Protein AF-A0A498SYH6-F1 (afdb_monomer_lite)

Structure (mmCIF, N/CA/C/O backbone):
data_AF-A0A498SYH6-F1
#
_entry.id   AF-A0A498SYH6-F1
#
loop_
_atom_site.group_PDB
_atom_site.id
_atom_site.type_symbol
_atom_site.label_atom_id
_atom_site.label_alt_id
_atom_site.label_comp_id
_atom_site.label_asym_id
_atom_site.label_entity_id
_atom_site.label_seq_id
_atom_site.pdbx_PDB_ins_code
_atom_site.Cartn_x
_atom_site.Cartn_y
_atom_site.Cartn_z
_atom_site.occupancy
_atom_site.B_iso_or_equiv
_atom_site.auth_seq_id
_atom_site.auth_comp_id
_atom_site.auth_as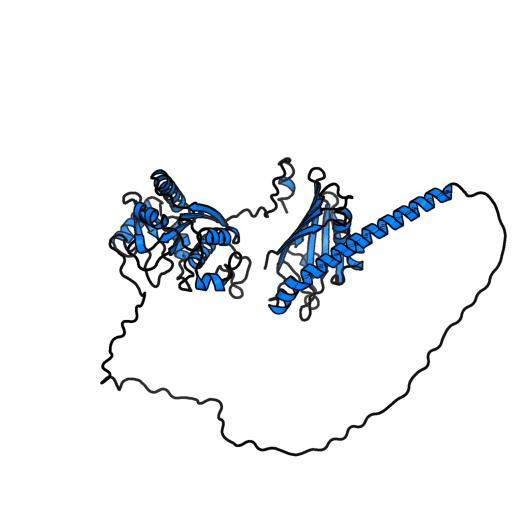ym_id
_atom_site.auth_atom_id
_atom_site.pdbx_PDB_model_num
ATOM 1 N N . MET A 1 1 ? 16.546 -6.053 -4.446 1.00 50.12 1 MET A N 1
ATOM 2 C CA . MET A 1 1 ? 15.536 -5.752 -5.476 1.00 50.12 1 MET A CA 1
ATOM 3 C C . MET A 1 1 ? 15.010 -4.338 -5.287 1.00 50.12 1 MET A C 1
ATOM 5 O O . MET A 1 1 ? 14.488 -4.038 -4.217 1.00 50.12 1 MET A O 1
ATOM 9 N N . ARG A 1 2 ? 15.229 -3.454 -6.263 1.00 50.88 2 ARG A N 1
ATOM 10 C CA . ARG A 1 2 ? 14.794 -2.047 -6.242 1.00 50.88 2 ARG A CA 1
ATOM 11 C C . ARG A 1 2 ? 14.291 -1.674 -7.638 1.00 50.88 2 ARG A C 1
ATOM 13 O O . ARG A 1 2 ? 14.883 -2.100 -8.623 1.00 50.88 2 ARG A O 1
ATOM 20 N N . LEU A 1 3 ? 13.187 -0.934 -7.700 1.00 50.28 3 LEU A N 1
ATOM 21 C CA . LEU A 1 3 ? 12.698 -0.310 -8.926 1.00 50.28 3 LEU A CA 1
ATOM 22 C C . LEU A 1 3 ? 13.359 1.061 -9.040 1.00 50.28 3 LEU A C 1
ATOM 24 O O . LEU A 1 3 ? 13.286 1.854 -8.102 1.00 50.28 3 LEU A O 1
ATOM 28 N N . TYR A 1 4 ? 13.977 1.338 -10.176 1.00 62.44 4 TYR A N 1
ATOM 29 C CA . TYR A 1 4 ? 14.560 2.636 -10.474 1.00 62.44 4 TYR A CA 1
ATOM 30 C C . TYR A 1 4 ? 13.741 3.285 -11.575 1.00 62.44 4 TYR A C 1
ATOM 32 O O . TYR A 1 4 ? 13.409 2.638 -12.569 1.00 62.44 4 TYR A O 1
ATOM 40 N N . ILE A 1 5 ? 13.412 4.558 -11.380 1.00 69.00 5 ILE A N 1
ATOM 41 C CA . ILE A 1 5 ? 12.744 5.382 -12.379 1.00 69.00 5 ILE A CA 1
ATOM 42 C C . ILE A 1 5 ? 13.656 6.571 -12.639 1.00 69.00 5 ILE A C 1
ATOM 44 O O . ILE A 1 5 ? 13.980 7.322 -11.722 1.00 69.00 5 ILE A O 1
ATOM 48 N N . ILE A 1 6 ? 14.087 6.707 -13.884 1.00 68.50 6 ILE A N 1
ATOM 49 C CA . ILE A 1 6 ? 14.865 7.841 -14.371 1.00 68.50 6 ILE A CA 1
ATOM 50 C C . ILE A 1 6 ? 13.959 8.606 -15.325 1.00 68.50 6 ILE A C 1
ATOM 52 O O . ILE A 1 6 ? 13.396 7.988 -16.222 1.00 68.50 6 ILE A O 1
ATOM 56 N N . ALA A 1 7 ? 13.821 9.915 -15.125 1.00 74.62 7 ALA A N 1
ATOM 57 C CA . ALA A 1 7 ? 13.079 10.807 -16.009 1.00 74.62 7 ALA A CA 1
ATOM 58 C C . ALA A 1 7 ? 13.972 11.997 -16.379 1.00 74.62 7 ALA A C 1
ATOM 60 O O . ALA A 1 7 ? 14.516 12.645 -15.483 1.00 74.62 7 ALA A O 1
ATOM 61 N N . ILE A 1 8 ? 14.176 12.234 -17.675 1.00 77.38 8 ILE A N 1
ATOM 62 C CA . ILE A 1 8 ? 15.090 13.258 -18.204 1.00 77.38 8 ILE A CA 1
ATOM 63 C C . ILE A 1 8 ? 14.469 13.901 -19.439 1.00 77.38 8 ILE A C 1
ATOM 65 O O . ILE A 1 8 ? 13.801 13.227 -20.217 1.00 77.38 8 ILE A O 1
ATOM 69 N N . ASP A 1 9 ? 14.744 15.187 -19.617 1.00 85.12 9 ASP A N 1
ATOM 70 C CA . ASP A 1 9 ? 14.487 15.940 -20.839 1.00 85.12 9 ASP A CA 1
ATOM 71 C C . ASP A 1 9 ? 15.822 16.208 -21.553 1.00 85.12 9 ASP A C 1
ATOM 73 O O . ASP A 1 9 ? 16.782 16.667 -20.928 1.00 85.12 9 ASP A O 1
ATOM 77 N N . PHE A 1 10 ? 15.896 15.894 -22.847 1.00 87.62 10 PHE A N 1
ATOM 78 C CA . PHE A 1 10 ? 17.026 16.249 -23.706 1.00 87.62 10 PHE A CA 1
ATOM 79 C C . PHE A 1 10 ? 16.549 17.195 -24.799 1.00 87.62 10 PHE A C 1
ATOM 81 O O . PHE A 1 10 ? 15.543 16.925 -25.444 1.00 87.62 10 PHE A O 1
ATOM 88 N N . SER A 1 11 ? 17.303 18.263 -25.065 1.00 91.38 11 SER A N 1
ATOM 89 C CA . SER A 1 11 ? 16.937 19.294 -26.052 1.00 91.38 11 SER A CA 1
ATOM 90 C C . SER A 1 11 ? 17.862 19.362 -27.271 1.00 91.38 11 SER A C 1
ATOM 92 O O . SER A 1 11 ? 17.515 19.991 -28.268 1.00 91.38 11 SER A O 1
ATOM 94 N N . ASP A 1 12 ? 19.032 18.720 -27.222 1.00 93.50 12 ASP A N 1
ATOM 95 C CA . ASP A 1 12 ? 20.135 18.921 -28.172 1.00 93.50 12 ASP A CA 1
ATOM 96 C C . ASP A 1 12 ? 20.510 17.678 -29.002 1.00 93.50 12 ASP A C 1
ATOM 98 O O . ASP A 1 12 ? 21.401 17.754 -29.856 1.00 93.50 12 ASP A O 1
ATOM 102 N N . ILE A 1 13 ? 19.807 16.564 -28.794 1.00 96.00 13 ILE A N 1
ATOM 103 C CA . ILE A 1 13 ? 19.943 15.300 -29.531 1.00 96.00 13 ILE A CA 1
ATOM 104 C C . ILE A 1 13 ? 18.575 14.800 -30.013 1.00 96.00 13 ILE A C 1
ATOM 106 O O . ILE A 1 13 ? 17.538 15.174 -29.458 1.00 96.00 13 ILE A O 1
ATOM 110 N N . THR A 1 14 ? 18.570 13.980 -31.065 1.00 96.56 14 THR A N 1
ATOM 111 C CA . THR A 1 14 ? 17.350 13.399 -31.646 1.00 96.56 14 THR A CA 1
ATOM 112 C C . THR A 1 14 ? 16.916 12.150 -30.875 1.00 96.56 14 THR A C 1
ATOM 114 O O . THR A 1 14 ? 17.737 11.450 -30.271 1.00 96.56 14 THR A O 1
ATOM 117 N N . ALA A 1 15 ? 15.616 11.850 -30.897 1.00 95.69 15 ALA A N 1
ATOM 118 C CA . ALA A 1 15 ? 15.096 10.632 -30.281 1.00 95.69 15 ALA A CA 1
ATOM 119 C C . ALA A 1 15 ? 15.612 9.371 -30.997 1.00 95.69 15 ALA A C 1
ATOM 121 O O . ALA A 1 15 ? 15.910 8.379 -30.328 1.00 95.69 15 ALA A O 1
ATOM 122 N N . SER A 1 16 ? 15.751 9.413 -32.331 1.00 95.00 16 SER A N 1
ATOM 123 C CA . SER A 1 16 ? 16.249 8.269 -33.102 1.00 95.00 16 SER A CA 1
ATOM 124 C C . SER A 1 16 ? 17.697 7.939 -32.753 1.00 95.00 16 SER A C 1
ATOM 126 O O . SER A 1 16 ? 17.989 6.793 -32.419 1.00 95.00 16 SER A O 1
ATOM 128 N N . ASP A 1 17 ? 18.601 8.926 -32.746 1.00 96.50 17 ASP A N 1
ATOM 129 C CA . ASP A 1 17 ? 20.014 8.674 -32.434 1.00 96.50 17 ASP A CA 1
ATOM 130 C C . ASP A 1 17 ? 20.200 8.190 -30.991 1.00 96.50 17 ASP A C 1
ATOM 132 O O . ASP A 1 17 ? 21.036 7.326 -30.725 1.00 96.50 17 ASP A O 1
ATOM 136 N N . PHE A 1 18 ? 19.395 8.700 -30.052 1.00 96.00 18 PHE A N 1
ATOM 137 C CA . PHE A 1 18 ? 19.408 8.244 -28.662 1.00 96.00 18 PHE A CA 1
ATOM 138 C C . PHE A 1 18 ? 18.973 6.782 -28.505 1.00 96.00 18 PHE A C 1
ATOM 140 O O . PHE A 1 18 ? 19.571 6.024 -27.732 1.00 96.00 18 PHE A O 1
ATOM 147 N N . VAL A 1 19 ? 17.921 6.376 -29.220 1.00 95.19 19 VAL A N 1
ATOM 148 C CA . VAL A 1 19 ? 17.445 4.989 -29.227 1.00 95.19 19 VAL A CA 1
ATOM 149 C C . VAL A 1 19 ? 18.471 4.080 -29.900 1.00 95.19 19 VAL A C 1
ATOM 151 O O . VAL A 1 19 ? 18.846 3.053 -29.330 1.00 95.19 19 VAL A O 1
ATOM 154 N N . ASP A 1 20 ? 18.982 4.472 -31.064 1.00 95.31 20 ASP A N 1
ATOM 155 C CA . ASP A 1 20 ? 19.931 3.677 -31.844 1.00 95.31 20 ASP A CA 1
ATOM 156 C C . ASP A 1 20 ? 21.267 3.506 -31.121 1.00 95.31 20 ASP A C 1
ATOM 158 O O . ASP A 1 20 ? 21.811 2.401 -31.095 1.00 95.31 20 ASP A O 1
ATOM 162 N N . ALA A 1 21 ? 21.749 4.545 -30.427 1.00 95.38 21 ALA A N 1
ATOM 163 C CA . ALA A 1 21 ? 22.952 4.467 -29.600 1.00 95.38 21 ALA A CA 1
ATOM 164 C C . ALA A 1 21 ? 22.882 3.345 -28.548 1.00 95.38 21 ALA A C 1
ATOM 166 O O . ALA A 1 21 ? 23.915 2.811 -28.129 1.00 95.38 21 ALA A O 1
ATOM 167 N N . GLN A 1 22 ? 21.669 2.980 -28.126 1.00 93.25 22 GLN A N 1
ATOM 168 C CA . GLN A 1 22 ? 21.416 1.952 -27.124 1.00 93.25 22 GLN A CA 1
ATOM 169 C C . GLN A 1 22 ? 21.004 0.603 -27.721 1.00 93.25 22 GLN A C 1
ATOM 171 O O . GLN A 1 22 ? 21.328 -0.432 -27.132 1.00 93.25 22 GLN A O 1
ATOM 176 N N . MET A 1 23 ? 20.281 0.612 -28.843 1.00 92.81 23 MET A N 1
ATOM 177 C CA . MET A 1 23 ? 19.720 -0.580 -29.480 1.00 92.81 23 MET A CA 1
ATOM 178 C C . MET A 1 23 ? 20.708 -1.281 -30.414 1.00 92.81 23 MET A C 1
ATOM 180 O O . MET A 1 23 ? 20.747 -2.515 -30.418 1.00 92.81 23 MET A O 1
ATOM 184 N N . ASP A 1 24 ? 21.523 -0.528 -31.156 1.00 94.19 24 ASP A N 1
ATOM 185 C CA . ASP A 1 24 ? 22.541 -1.082 -32.047 1.00 94.19 24 ASP A CA 1
ATOM 186 C C . ASP A 1 24 ? 23.649 -1.741 -31.216 1.00 94.19 24 ASP A C 1
ATOM 188 O O . ASP A 1 24 ? 24.473 -1.081 -30.578 1.00 94.19 24 ASP A O 1
ATOM 192 N N . LEU A 1 25 ? 23.676 -3.075 -31.227 1.00 95.12 25 LEU A N 1
ATOM 193 C CA . LEU A 1 25 ? 24.615 -3.865 -30.431 1.00 95.12 25 LEU A CA 1
ATOM 194 C C . LEU A 1 25 ? 26.072 -3.644 -30.859 1.00 95.12 25 LEU A C 1
ATOM 196 O O . LEU A 1 25 ? 26.978 -3.717 -30.026 1.00 95.12 25 LEU A O 1
ATOM 200 N N . VAL A 1 26 ? 26.315 -3.389 -32.148 1.00 94.56 26 VAL A N 1
ATOM 201 C CA . VAL A 1 26 ? 27.658 -3.176 -32.699 1.00 94.56 26 VAL A CA 1
ATOM 202 C C . VAL A 1 26 ? 28.160 -1.799 -32.304 1.00 94.56 26 VAL A C 1
ATOM 204 O O . VAL A 1 26 ? 29.304 -1.661 -31.869 1.00 94.56 26 VAL A O 1
ATOM 207 N N . PHE A 1 27 ? 27.318 -0.778 -32.436 1.00 95.00 27 PHE A N 1
ATOM 208 C CA . PHE A 1 27 ? 27.664 0.573 -32.023 1.00 95.00 27 PHE A CA 1
ATOM 209 C C . PHE A 1 27 ? 27.818 0.670 -30.506 1.00 95.00 27 PHE A C 1
ATOM 211 O O . PHE A 1 27 ? 28.807 1.231 -30.031 1.00 95.00 27 PHE A O 1
ATOM 218 N N . ARG A 1 28 ? 26.915 0.050 -29.740 1.00 95.31 28 ARG A N 1
ATOM 219 C CA . ARG A 1 28 ? 26.951 0.073 -28.279 1.00 95.31 28 ARG A CA 1
ATOM 220 C C . ARG A 1 28 ? 28.238 -0.494 -27.697 1.00 95.31 28 ARG A C 1
ATOM 222 O O . ARG A 1 28 ? 28.831 0.129 -26.822 1.00 95.31 28 ARG A O 1
ATOM 229 N N . LYS A 1 29 ? 28.738 -1.606 -28.241 1.00 95.12 29 LYS A N 1
ATOM 230 C CA . LYS A 1 29 ? 30.044 -2.170 -27.853 1.00 95.12 29 LYS A CA 1
ATOM 231 C C . LYS A 1 29 ? 31.219 -1.206 -28.028 1.00 95.12 29 LYS A C 1
ATOM 233 O O . LYS A 1 29 ? 32.232 -1.380 -27.361 1.00 95.12 29 LYS A O 1
ATOM 238 N N . LYS A 1 30 ? 31.128 -0.240 -28.949 1.00 94.19 30 LYS A N 1
ATOM 239 C CA . LYS A 1 30 ? 32.229 0.694 -29.236 1.00 94.19 30 LYS A CA 1
ATOM 240 C C . LYS A 1 30 ? 32.339 1.797 -28.190 1.00 94.19 30 LYS A C 1
ATOM 242 O O . LYS A 1 30 ? 33.443 2.282 -27.966 1.00 94.19 30 LYS A O 1
ATOM 247 N N . TRP A 1 31 ? 31.222 2.226 -27.602 1.00 94.19 31 TRP A N 1
ATOM 248 C CA . TRP A 1 31 ? 31.207 3.358 -26.672 1.00 94.19 31 TRP A CA 1
ATOM 249 C C . TRP A 1 31 ? 30.976 2.946 -25.213 1.00 94.19 31 TRP A C 1
ATOM 251 O O . TRP A 1 31 ? 31.510 3.599 -24.319 1.00 94.19 31 TRP A O 1
ATOM 261 N N . ASP A 1 32 ? 30.225 1.871 -24.950 1.00 93.75 32 ASP A N 1
ATOM 262 C CA . ASP A 1 32 ? 29.883 1.441 -23.592 1.00 93.75 32 ASP A CA 1
ATOM 263 C C . ASP A 1 32 ? 31.005 0.577 -23.000 1.00 93.75 32 ASP A C 1
ATOM 265 O O . ASP A 1 32 ? 31.095 -0.632 -23.220 1.00 93.75 32 ASP A O 1
ATOM 269 N N . THR A 1 33 ? 31.880 1.214 -22.222 1.00 91.75 33 THR A N 1
ATOM 270 C CA . THR A 1 33 ? 33.057 0.574 -21.606 1.00 91.75 33 THR A CA 1
ATOM 271 C C . THR A 1 33 ? 32.710 -0.529 -20.598 1.00 91.75 33 THR A C 1
ATOM 273 O O . THR A 1 33 ? 33.562 -1.380 -20.290 1.00 91.75 33 THR A O 1
ATOM 276 N N . ASN A 1 34 ? 31.464 -0.548 -20.110 1.00 91.56 34 ASN A N 1
ATOM 277 C CA . ASN A 1 34 ? 30.965 -1.561 -19.186 1.00 91.56 34 ASN A CA 1
ATOM 278 C C . ASN A 1 34 ? 30.509 -2.834 -19.901 1.00 91.56 34 ASN A C 1
ATOM 280 O O . ASN A 1 34 ? 30.354 -3.862 -19.249 1.00 91.56 34 ASN A O 1
ATOM 284 N N . VAL A 1 35 ? 30.328 -2.816 -21.221 1.00 94.56 35 VAL A N 1
ATOM 285 C CA . VAL A 1 35 ? 29.985 -4.022 -21.976 1.00 94.56 35 VAL A CA 1
ATOM 286 C C . VAL A 1 35 ? 31.217 -4.922 -22.080 1.00 94.56 35 VAL A C 1
ATOM 288 O O . VAL A 1 35 ? 32.213 -4.575 -22.709 1.00 94.56 35 VAL A O 1
ATOM 291 N N . GLU A 1 36 ? 31.153 -6.103 -21.466 1.00 93.75 36 GLU A N 1
ATOM 292 C CA . GLU A 1 36 ? 32.131 -7.175 -21.690 1.00 93.75 36 GLU A CA 1
ATOM 293 C C . GLU A 1 36 ? 31.698 -8.074 -22.855 1.00 93.75 36 GLU A C 1
ATOM 295 O O . GLU A 1 36 ? 32.512 -8.453 -23.693 1.00 93.75 36 GLU A O 1
ATOM 300 N N . LYS A 1 37 ? 30.398 -8.374 -22.945 1.00 94.94 37 LYS A N 1
ATOM 301 C CA . LYS A 1 37 ? 29.787 -9.140 -24.040 1.00 94.94 37 LYS A CA 1
ATOM 302 C C . LYS A 1 37 ? 28.396 -8.590 -24.331 1.00 94.94 37 LYS A C 1
ATOM 304 O O . LYS A 1 37 ? 27.694 -8.224 -23.401 1.00 94.94 37 LYS A O 1
ATOM 309 N N . LEU A 1 38 ? 27.987 -8.541 -25.597 1.00 96.56 38 LEU A N 1
ATOM 310 C CA . LEU A 1 38 ? 26.639 -8.120 -26.000 1.00 96.56 38 LEU A CA 1
ATOM 311 C C . LEU A 1 38 ? 26.269 -8.766 -27.342 1.00 96.56 38 LEU A C 1
ATOM 313 O O . LEU A 1 38 ? 26.710 -8.326 -28.397 1.00 96.56 38 LEU A O 1
ATOM 317 N N . GLU A 1 39 ? 25.537 -9.865 -27.334 1.00 96.19 39 GLU A N 1
ATOM 318 C CA . GLU A 1 39 ? 25.317 -10.699 -28.518 1.00 96.19 39 GLU A CA 1
ATOM 319 C C . GLU A 1 39 ? 23.823 -10.881 -28.787 1.00 96.19 39 GLU A C 1
ATOM 321 O O . GLU A 1 39 ? 23.040 -11.104 -27.864 1.00 96.19 39 GLU A O 1
ATOM 326 N N . LEU A 1 40 ? 23.438 -10.785 -30.062 1.00 95.88 40 LEU A N 1
ATOM 327 C CA . LEU A 1 40 ? 22.126 -11.216 -30.530 1.00 95.88 40 LEU A CA 1
ATOM 328 C C . LEU A 1 40 ? 22.161 -12.738 -30.666 1.00 95.88 40 LEU A C 1
ATOM 330 O O . LEU A 1 40 ? 22.920 -13.269 -31.472 1.00 95.88 40 LEU A O 1
ATOM 334 N N . VAL A 1 41 ? 21.352 -13.430 -29.872 1.00 93.75 41 VAL A N 1
ATOM 335 C CA . VAL A 1 41 ? 21.250 -14.896 -29.890 1.00 93.75 41 VAL A CA 1
ATOM 336 C C . VAL A 1 41 ? 20.211 -15.343 -30.913 1.00 93.75 41 VAL A C 1
ATOM 338 O O . VAL A 1 41 ? 20.426 -16.298 -31.655 1.00 93.75 41 VAL A O 1
ATOM 341 N N . ARG A 1 42 ? 19.062 -14.662 -30.945 1.00 90.50 42 ARG A N 1
ATOM 342 C CA . ARG A 1 42 ? 17.957 -14.940 -31.867 1.00 90.50 42 ARG A CA 1
ATOM 343 C C . ARG A 1 42 ? 17.170 -13.661 -32.121 1.00 90.50 42 ARG A C 1
ATOM 345 O O . ARG A 1 42 ? 17.004 -12.865 -31.203 1.00 90.50 42 ARG A O 1
ATOM 352 N N . LYS A 1 43 ? 16.644 -13.514 -33.333 1.00 91.38 43 LYS A N 1
ATOM 353 C CA . LYS A 1 43 ? 15.662 -12.493 -33.694 1.00 91.38 43 LYS A CA 1
ATOM 354 C C . LYS A 1 43 ? 14.396 -13.166 -34.214 1.00 91.38 43 LYS A C 1
ATOM 356 O O . LYS A 1 43 ? 14.485 -14.199 -34.874 1.00 91.38 43 LYS A O 1
ATOM 361 N N . ASP A 1 44 ? 13.255 -12.605 -33.862 1.00 83.25 44 ASP A N 1
ATOM 362 C CA . ASP A 1 44 ? 11.941 -12.938 -34.393 1.00 83.25 44 ASP A CA 1
ATOM 363 C C . ASP A 1 44 ? 11.377 -11.672 -35.042 1.00 83.25 44 ASP A C 1
ATOM 365 O O . ASP A 1 44 ? 11.048 -10.703 -34.352 1.00 83.25 44 ASP A O 1
ATOM 369 N N . ASP A 1 45 ? 11.335 -11.677 -36.373 1.00 83.75 45 ASP A N 1
ATOM 370 C CA . ASP A 1 45 ? 10.930 -10.525 -37.174 1.00 83.75 45 ASP A CA 1
ATOM 371 C C . ASP A 1 45 ? 9.411 -10.286 -37.134 1.00 83.75 45 ASP A C 1
ATOM 373 O O . ASP A 1 45 ? 8.986 -9.144 -37.300 1.00 83.75 45 ASP A O 1
ATOM 377 N N . ASP A 1 46 ? 8.598 -11.310 -36.841 1.00 75.19 46 ASP A N 1
ATOM 378 C CA . ASP A 1 46 ? 7.134 -11.174 -36.781 1.00 75.19 46 ASP A CA 1
ATOM 379 C C . ASP A 1 46 ? 6.696 -10.353 -35.562 1.00 75.19 46 ASP A C 1
ATOM 381 O O . ASP A 1 46 ? 5.691 -9.640 -35.594 1.00 75.19 46 ASP A O 1
ATOM 385 N N . THR A 1 47 ? 7.454 -10.450 -34.466 1.00 74.12 47 THR A N 1
ATOM 386 C CA . THR A 1 47 ? 7.141 -9.781 -33.195 1.00 74.12 47 THR A CA 1
ATOM 387 C C . THR A 1 47 ? 8.119 -8.663 -32.820 1.00 74.12 47 THR A C 1
ATOM 389 O O . THR A 1 47 ? 7.983 -8.091 -31.736 1.00 74.12 47 THR A O 1
ATOM 392 N N . ASP A 1 48 ? 9.102 -8.370 -33.682 1.00 78.19 48 ASP A N 1
ATOM 393 C CA . ASP A 1 48 ? 10.264 -7.499 -33.415 1.00 78.19 48 ASP A CA 1
ATOM 394 C C . ASP A 1 48 ? 10.936 -7.831 -32.063 1.00 78.19 48 ASP A C 1
ATOM 396 O O . ASP A 1 48 ? 11.267 -6.953 -31.259 1.00 78.19 48 ASP A O 1
ATOM 400 N N . SER A 1 49 ? 11.075 -9.134 -31.777 1.00 83.56 49 SER A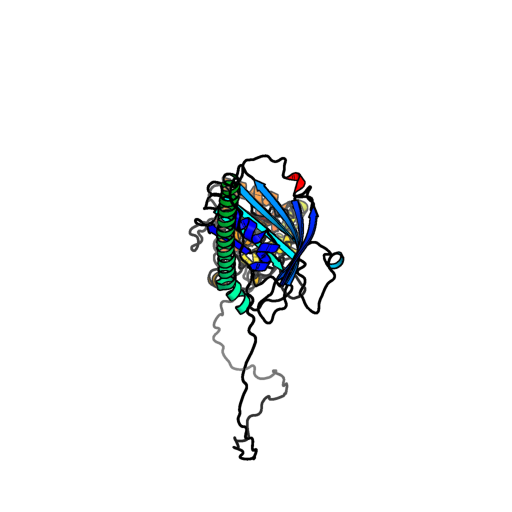 N 1
ATOM 401 C CA . SER A 1 49 ? 11.698 -9.643 -30.550 1.00 83.56 49 SER A CA 1
ATOM 402 C C . SER A 1 49 ? 13.135 -10.068 -30.786 1.00 83.56 49 SER A C 1
ATOM 404 O O . SER A 1 49 ? 13.443 -10.817 -31.709 1.00 83.56 49 SER A O 1
ATOM 406 N N . GLU A 1 50 ? 14.012 -9.704 -29.864 1.00 90.06 50 GLU A N 1
ATOM 407 C CA . GLU A 1 50 ? 15.419 -10.075 -29.889 1.00 90.06 50 GLU A CA 1
ATOM 408 C C . GLU A 1 50 ? 15.801 -10.749 -28.576 1.00 90.06 50 GLU A C 1
ATOM 410 O O . GLU A 1 50 ? 15.611 -10.189 -27.499 1.00 90.06 50 GLU A O 1
ATOM 415 N N . LEU A 1 51 ? 16.370 -11.948 -28.648 1.00 91.75 51 LEU A N 1
ATOM 416 C CA . LEU A 1 51 ? 17.022 -12.579 -27.511 1.00 91.75 51 LEU A CA 1
ATOM 417 C C . LEU A 1 51 ? 18.468 -12.100 -27.434 1.00 91.75 51 LEU A C 1
ATOM 419 O O . LEU A 1 51 ? 19.264 -12.371 -28.334 1.00 91.75 51 LEU A O 1
ATOM 423 N N . ILE A 1 52 ? 18.804 -11.424 -26.342 1.00 95.81 52 ILE A N 1
ATOM 424 C CA . ILE A 1 52 ? 20.106 -10.803 -26.119 1.00 95.81 52 ILE A CA 1
ATOM 425 C C . ILE A 1 52 ? 20.855 -11.521 -24.995 1.00 95.81 52 ILE A C 1
ATOM 427 O O . ILE A 1 52 ? 20.298 -11.776 -23.926 1.00 95.81 52 ILE A O 1
ATOM 431 N N . HIS A 1 53 ? 22.142 -11.795 -25.224 1.00 96.06 53 HIS A N 1
ATOM 432 C CA . HIS A 1 53 ? 23.107 -12.210 -24.203 1.00 96.06 53 HIS A CA 1
ATOM 433 C C . HIS A 1 53 ? 24.046 -11.047 -23.895 1.00 96.06 53 HIS A C 1
ATOM 435 O O . HIS A 1 53 ? 24.877 -10.662 -24.718 1.00 96.06 53 HIS A O 1
ATOM 441 N N . TRP A 1 54 ? 23.912 -10.472 -22.707 1.00 96.25 54 TRP A N 1
ATOM 442 C CA . TRP A 1 54 ? 24.675 -9.305 -22.281 1.00 96.25 54 TRP A CA 1
ATOM 443 C C . TRP A 1 54 ? 25.467 -9.615 -21.014 1.00 96.25 54 TRP A C 1
ATOM 445 O O . TRP A 1 54 ? 24.909 -10.085 -20.029 1.00 96.25 54 TRP A O 1
ATOM 455 N N . VAL A 1 55 ? 26.766 -9.326 -21.019 1.00 95.19 55 VAL A N 1
ATOM 456 C CA . VAL A 1 55 ? 27.609 -9.335 -19.824 1.00 95.19 55 VAL A CA 1
ATOM 457 C C . VAL A 1 55 ? 28.087 -7.915 -19.568 1.00 95.19 55 VAL A C 1
ATOM 459 O O . VAL A 1 55 ? 28.795 -7.330 -20.393 1.00 95.19 55 VAL A O 1
ATOM 462 N N . SER A 1 56 ? 27.705 -7.378 -18.413 1.00 93.06 56 SER A N 1
ATOM 463 C CA . SER A 1 56 ? 28.109 -6.054 -17.952 1.00 93.06 56 SER A CA 1
ATOM 464 C C . SER A 1 56 ? 29.142 -6.173 -16.842 1.00 93.06 56 SER A C 1
ATOM 466 O O . SER A 1 56 ? 28.928 -6.875 -15.850 1.00 93.06 56 SER A O 1
ATOM 468 N N . LYS A 1 57 ? 30.234 -5.422 -16.963 1.00 91.25 57 LYS A N 1
ATOM 469 C CA . LYS A 1 57 ? 31.201 -5.211 -15.888 1.00 91.25 57 LYS A CA 1
ATOM 470 C C . LYS A 1 57 ? 30.504 -4.535 -14.716 1.00 91.25 57 LYS A C 1
ATOM 472 O O . LYS A 1 57 ? 29.645 -3.671 -14.900 1.00 91.25 57 LYS A O 1
ATOM 477 N N . PHE A 1 58 ? 30.882 -4.940 -13.512 1.00 84.50 58 PHE A N 1
ATOM 478 C CA . PHE A 1 58 ? 30.441 -4.313 -12.274 1.00 84.50 58 PHE A CA 1
ATOM 479 C C . PHE A 1 58 ? 31.655 -3.789 -11.499 1.00 84.50 58 PHE A C 1
ATOM 481 O O . PHE A 1 58 ? 32.765 -4.287 -11.696 1.00 84.50 58 PHE A O 1
ATOM 488 N N . PRO A 1 59 ? 31.467 -2.793 -10.616 1.00 78.50 59 PRO A N 1
ATOM 489 C CA . PRO A 1 59 ? 32.557 -2.259 -9.810 1.00 78.50 59 PRO A CA 1
ATOM 490 C C . PRO A 1 59 ? 33.208 -3.335 -8.930 1.00 78.50 59 PRO A C 1
ATOM 492 O O . PRO A 1 59 ? 32.513 -4.124 -8.283 1.00 78.50 59 PRO A O 1
ATOM 495 N N . TYR A 1 60 ? 34.541 -3.322 -8.856 1.00 74.88 60 TYR A N 1
ATOM 496 C CA . TYR A 1 60 ? 35.311 -4.168 -7.941 1.00 74.88 60 TYR A CA 1
ATOM 497 C C . TYR A 1 60 ? 34.850 -3.951 -6.481 1.00 74.88 60 TYR A C 1
ATOM 499 O O . TYR A 1 60 ? 34.631 -2.801 -6.085 1.00 74.88 60 TYR A O 1
ATOM 507 N N . PRO A 1 61 ? 34.691 -5.009 -5.657 1.00 78.94 61 PRO A N 1
ATOM 508 C CA . PRO A 1 61 ? 35.105 -6.403 -5.871 1.00 78.94 61 PRO A CA 1
ATOM 509 C C . PRO A 1 61 ? 34.022 -7.320 -6.466 1.00 78.94 61 PRO A C 1
ATOM 511 O O . PRO A 1 61 ? 34.071 -8.533 -6.275 1.00 78.94 61 PRO A O 1
ATOM 514 N N . LEU A 1 62 ? 33.003 -6.778 -7.135 1.00 83.75 62 LEU A N 1
ATOM 515 C CA . LEU A 1 62 ? 31.900 -7.595 -7.628 1.00 83.75 62 LEU A CA 1
ATOM 516 C C . LEU A 1 62 ? 32.197 -8.193 -9.015 1.00 83.75 62 LEU A C 1
ATOM 518 O O . LEU A 1 62 ? 32.736 -7.519 -9.888 1.00 83.75 62 LEU A O 1
ATOM 522 N N . TYR A 1 63 ? 31.763 -9.436 -9.238 1.00 87.56 63 TYR A N 1
ATOM 523 C CA . TYR A 1 63 ? 31.851 -10.099 -10.544 1.00 87.56 63 TYR A CA 1
ATOM 524 C C . TYR A 1 63 ? 30.938 -9.441 -11.596 1.00 87.56 63 TYR A C 1
ATOM 526 O O . TYR A 1 63 ? 29.895 -8.881 -11.236 1.00 87.56 63 TYR A O 1
ATOM 534 N N . PRO A 1 64 ? 31.268 -9.527 -12.898 1.00 92.00 64 PRO A N 1
ATOM 535 C CA . PRO A 1 64 ? 30.370 -9.089 -13.963 1.00 92.00 64 PRO A CA 1
ATOM 536 C C . PRO A 1 64 ? 29.012 -9.804 -13.901 1.00 92.00 64 PRO A C 1
ATOM 538 O O . PRO A 1 64 ? 28.920 -10.962 -13.477 1.00 92.00 64 PRO A O 1
ATOM 541 N N . ARG A 1 65 ? 27.951 -9.104 -14.312 1.00 92.00 65 ARG A N 1
ATOM 542 C CA . ARG A 1 65 ? 26.590 -9.657 -14.364 1.00 92.00 65 ARG A CA 1
ATOM 543 C C . ARG A 1 65 ? 26.269 -10.118 -15.763 1.00 92.00 65 ARG A C 1
ATOM 545 O O . ARG A 1 65 ? 26.493 -9.390 -16.726 1.00 92.00 65 ARG A O 1
ATOM 552 N N . GLU A 1 66 ? 25.717 -11.315 -15.839 1.00 93.81 66 GLU A N 1
ATOM 553 C CA . GLU A 1 66 ? 25.256 -11.931 -17.068 1.00 93.81 66 GLU A CA 1
ATOM 554 C C . GLU A 1 66 ? 23.730 -11.866 -17.130 1.00 93.81 66 GLU A C 1
ATOM 556 O O . GLU A 1 66 ? 23.035 -12.389 -16.260 1.00 93.81 66 GLU A O 1
ATOM 561 N N . TYR A 1 67 ? 23.221 -11.237 -18.181 1.00 93.94 67 TYR A N 1
ATOM 562 C CA . TYR A 1 67 ? 21.810 -11.080 -18.480 1.00 93.94 67 TYR A CA 1
ATOM 563 C C . TYR A 1 67 ? 21.479 -11.840 -19.764 1.00 93.94 67 TYR A C 1
ATOM 565 O O . TYR A 1 67 ? 22.183 -11.734 -20.773 1.00 93.94 67 TYR A O 1
ATOM 573 N N . VAL A 1 68 ? 20.372 -12.577 -19.733 1.00 94.38 68 VAL A N 1
ATOM 574 C CA . VAL A 1 68 ? 19.782 -13.231 -20.904 1.00 94.38 68 VAL A CA 1
ATOM 575 C C . VAL A 1 68 ? 18.313 -12.839 -20.945 1.00 94.38 68 VAL A C 1
ATOM 577 O O . VAL A 1 68 ? 17.535 -13.233 -20.075 1.00 94.38 68 VAL A O 1
ATOM 580 N N . PHE A 1 69 ? 17.944 -12.001 -21.908 1.00 93.44 69 PHE A N 1
ATOM 581 C CA . PHE A 1 69 ? 16.633 -11.355 -21.921 1.00 93.44 69 PHE A CA 1
ATOM 582 C C . PHE A 1 69 ? 16.070 -11.203 -23.328 1.00 93.44 69 PHE A C 1
ATOM 584 O O . PHE A 1 69 ? 16.815 -11.071 -24.298 1.00 93.44 69 PHE A O 1
ATOM 591 N N . VAL A 1 70 ? 14.741 -11.184 -23.418 1.00 90.62 70 VAL A N 1
ATOM 592 C CA . VAL A 1 70 ? 14.032 -10.740 -24.620 1.00 90.62 70 VAL A CA 1
ATOM 593 C C . VAL A 1 70 ? 13.915 -9.227 -24.581 1.00 90.62 70 VAL A C 1
ATOM 595 O O . VAL A 1 70 ? 13.493 -8.664 -23.570 1.00 90.62 70 VAL A O 1
ATOM 598 N N . ARG A 1 71 ? 14.254 -8.589 -25.694 1.00 93.31 71 ARG A N 1
ATOM 599 C CA . ARG A 1 71 ? 14.064 -7.174 -25.982 1.00 93.31 71 ARG A CA 1
ATOM 600 C C . ARG A 1 71 ? 13.029 -7.023 -27.088 1.00 93.31 71 ARG A C 1
ATOM 602 O O . ARG A 1 71 ? 13.141 -7.690 -28.107 1.00 93.31 71 ARG A O 1
ATOM 609 N N . ARG A 1 72 ? 12.044 -6.149 -26.897 1.00 88.06 72 ARG A N 1
ATOM 610 C CA . ARG A 1 72 ? 11.056 -5.770 -27.918 1.00 88.06 72 ARG A CA 1
ATOM 611 C C . ARG A 1 72 ? 10.987 -4.265 -28.053 1.00 88.06 72 ARG A C 1
ATOM 613 O O . ARG A 1 72 ? 11.093 -3.557 -27.047 1.00 88.06 72 ARG A O 1
ATOM 620 N N . ARG A 1 73 ? 10.753 -3.791 -29.273 1.00 85.75 73 ARG A N 1
ATOM 621 C CA . ARG A 1 73 ? 10.544 -2.377 -29.579 1.00 85.75 73 ARG A CA 1
ATOM 622 C C . ARG A 1 73 ? 9.139 -2.162 -30.132 1.00 85.75 73 ARG A C 1
ATOM 624 O O . ARG A 1 73 ? 8.645 -2.937 -30.938 1.00 85.75 73 ARG A O 1
ATOM 631 N N . TYR A 1 74 ? 8.506 -1.086 -29.690 1.00 85.81 74 TYR A N 1
ATOM 632 C CA . TYR A 1 74 ? 7.225 -0.615 -30.192 1.00 85.81 74 TYR A CA 1
ATOM 633 C C . TYR A 1 74 ? 7.342 0.866 -30.542 1.00 85.81 74 TYR A C 1
ATOM 635 O O . TYR A 1 74 ? 7.895 1.642 -29.760 1.00 85.81 74 TYR A O 1
ATOM 643 N N . ILE A 1 75 ? 6.838 1.251 -31.712 1.00 86.81 75 ILE A N 1
ATOM 644 C CA . ILE A 1 75 ? 6.880 2.627 -32.208 1.00 86.81 75 ILE A CA 1
ATOM 645 C C . ILE A 1 75 ? 5.443 3.093 -32.416 1.00 86.81 75 ILE A C 1
ATOM 647 O O . ILE A 1 75 ? 4.697 2.505 -33.194 1.00 86.81 75 ILE A O 1
ATOM 651 N N . ASP A 1 76 ? 5.073 4.158 -31.715 1.00 85.75 76 ASP A N 1
ATOM 652 C CA . ASP A 1 76 ? 3.826 4.883 -31.909 1.00 85.75 76 ASP A CA 1
ATOM 653 C C . ASP A 1 76 ? 4.138 6.211 -32.599 1.00 85.75 76 ASP A C 1
ATOM 655 O O . ASP A 1 76 ? 4.634 7.151 -31.972 1.00 85.75 76 ASP A O 1
ATOM 659 N N . GLU A 1 77 ? 3.882 6.294 -33.903 1.00 88.38 77 GLU A N 1
ATOM 660 C CA . GLU A 1 77 ? 4.132 7.521 -34.665 1.00 88.38 77 GLU A CA 1
ATOM 661 C C . GLU A 1 77 ? 3.164 8.651 -34.297 1.00 88.38 77 GLU A C 1
ATOM 663 O O . GLU A 1 77 ? 3.552 9.821 -34.295 1.00 88.38 77 GLU A O 1
ATOM 668 N N . LYS A 1 78 ? 1.918 8.317 -33.938 1.00 83.50 78 LYS A N 1
ATOM 669 C CA . LYS A 1 78 ? 0.877 9.299 -33.606 1.00 83.50 78 LYS A CA 1
ATOM 670 C C . LYS A 1 78 ? 1.257 10.061 -32.341 1.00 83.50 78 LYS A C 1
ATOM 672 O O . LYS A 1 78 ? 1.223 11.294 -32.314 1.00 83.50 78 LYS A O 1
ATOM 677 N N . ASP A 1 79 ? 1.665 9.316 -31.321 1.00 80.88 79 ASP A N 1
ATOM 678 C CA . ASP A 1 79 ? 2.071 9.862 -30.029 1.00 80.88 79 ASP A CA 1
ATOM 679 C C . ASP A 1 79 ? 3.587 10.080 -29.916 1.00 80.88 79 ASP A C 1
ATOM 681 O O . ASP A 1 79 ? 4.084 10.503 -28.866 1.00 80.88 79 ASP A O 1
ATOM 685 N N . ARG A 1 80 ? 4.309 9.853 -31.024 1.00 92.44 80 ARG A N 1
ATOM 686 C CA . ARG A 1 80 ? 5.751 10.080 -31.199 1.00 92.44 80 ARG A CA 1
ATOM 687 C C . ARG A 1 80 ? 6.573 9.426 -30.106 1.00 92.44 80 ARG A C 1
ATOM 689 O O . ARG A 1 80 ? 7.474 10.034 -29.524 1.00 92.44 80 ARG A O 1
ATOM 696 N N . CYS A 1 81 ? 6.212 8.192 -29.800 1.00 92.31 81 CYS A N 1
ATOM 697 C CA . CYS A 1 81 ? 6.715 7.458 -28.664 1.00 92.31 81 CYS A CA 1
ATOM 698 C C . CYS A 1 81 ? 7.396 6.175 -29.132 1.00 92.31 81 CYS A C 1
ATOM 700 O O . CYS A 1 81 ? 6.801 5.375 -29.846 1.00 92.31 81 CYS A O 1
ATOM 702 N N . ILE A 1 82 ? 8.625 5.950 -28.683 1.00 92.25 82 ILE A N 1
ATOM 703 C CA . ILE A 1 82 ? 9.330 4.679 -28.838 1.00 92.25 82 ILE A CA 1
ATOM 704 C C . ILE A 1 82 ? 9.369 4.015 -27.467 1.00 92.25 82 ILE A C 1
ATOM 706 O O . ILE A 1 82 ? 9.805 4.624 -26.488 1.00 92.25 82 ILE A O 1
ATOM 710 N N . VAL A 1 83 ? 8.903 2.773 -27.388 1.00 90.00 83 VAL A N 1
ATOM 711 C CA . VAL A 1 83 ? 8.924 1.961 -26.171 1.00 90.00 83 VAL A CA 1
ATOM 712 C C . VAL A 1 83 ? 9.819 0.753 -26.398 1.00 90.00 83 VAL A C 1
ATOM 714 O O . VAL A 1 83 ? 9.615 -0.003 -27.342 1.00 90.00 83 VAL A O 1
ATOM 717 N N . ILE A 1 84 ? 10.801 0.551 -25.523 1.00 92.19 84 ILE A N 1
ATOM 718 C CA . ILE A 1 84 ? 11.679 -0.622 -25.541 1.00 92.19 84 ILE A CA 1
ATOM 719 C C . ILE A 1 84 ? 11.488 -1.371 -24.231 1.00 92.19 84 ILE A C 1
ATOM 721 O O . ILE A 1 84 ? 11.757 -0.834 -23.157 1.00 92.19 84 ILE A O 1
ATOM 725 N N . ALA A 1 85 ? 11.027 -2.614 -24.317 1.00 87.94 85 ALA A N 1
ATOM 726 C CA . ALA A 1 85 ? 10.802 -3.476 -23.168 1.00 87.94 85 ALA A CA 1
ATOM 727 C C . ALA A 1 85 ? 11.806 -4.629 -23.165 1.00 87.94 85 ALA A C 1
ATOM 729 O O . ALA A 1 85 ? 11.942 -5.342 -24.155 1.00 87.94 85 ALA A O 1
ATOM 730 N N . ASN A 1 86 ? 12.475 -4.829 -22.034 1.00 92.25 86 ASN A N 1
ATOM 731 C CA . ASN A 1 86 ? 13.396 -5.931 -21.797 1.00 92.25 86 ASN A CA 1
ATOM 732 C C . ASN A 1 86 ? 12.874 -6.796 -20.645 1.00 92.25 86 ASN A C 1
ATOM 734 O O . ASN A 1 86 ? 12.452 -6.257 -19.620 1.00 92.25 86 ASN A O 1
ATOM 738 N N . CYS A 1 87 ? 12.924 -8.120 -20.783 1.00 88.19 87 CYS A N 1
ATOM 739 C CA . CYS A 1 87 ? 12.533 -9.066 -19.737 1.00 88.19 87 CYS A CA 1
ATOM 740 C C . CYS A 1 87 ? 13.451 -10.291 -19.743 1.00 88.19 87 CYS A C 1
ATOM 742 O O . CYS A 1 87 ? 13.644 -10.910 -20.791 1.00 88.19 87 CYS A O 1
ATOM 744 N N . ALA A 1 88 ? 14.010 -10.644 -18.584 1.00 87.69 88 ALA A N 1
ATOM 745 C CA . ALA A 1 88 ? 14.756 -11.884 -18.407 1.00 87.69 88 ALA A CA 1
ATOM 746 C C . ALA A 1 88 ? 13.896 -13.095 -18.782 1.00 87.69 88 ALA A C 1
ATOM 748 O O . ALA A 1 88 ? 12.684 -13.107 -18.553 1.00 87.69 88 ALA A O 1
ATOM 749 N N . ILE A 1 89 ? 14.543 -14.106 -19.356 1.00 82.25 89 ILE A N 1
ATOM 750 C CA . ILE A 1 89 ? 13.910 -15.381 -19.688 1.00 82.25 89 ILE A CA 1
ATOM 751 C C . ILE A 1 89 ? 14.040 -16.337 -18.500 1.00 82.25 89 ILE A C 1
ATOM 753 O O . ILE A 1 89 ? 15.145 -16.551 -17.998 1.00 82.25 89 ILE A O 1
ATOM 757 N N . ALA A 1 90 ? 12.926 -16.955 -18.101 1.00 72.00 90 ALA A N 1
ATOM 758 C CA . ALA A 1 90 ? 12.945 -18.086 -17.178 1.00 72.00 90 ALA A CA 1
ATOM 759 C C . ALA A 1 90 ? 13.706 -19.270 -17.800 1.00 72.00 90 ALA A C 1
ATOM 761 O O . ALA A 1 90 ? 13.579 -19.534 -18.992 1.00 72.00 90 ALA A O 1
ATOM 762 N N . ASP A 1 91 ? 14.507 -19.980 -17.006 1.00 75.31 91 ASP A N 1
ATOM 763 C CA . ASP A 1 91 ? 15.345 -21.099 -17.466 1.00 75.31 91 ASP A CA 1
ATOM 764 C C . ASP A 1 91 ? 16.375 -20.721 -18.543 1.00 75.31 91 ASP A C 1
ATOM 766 O O . ASP A 1 91 ? 16.772 -21.532 -19.385 1.00 75.31 91 ASP A O 1
ATOM 770 N N . SER A 1 92 ? 16.893 -19.490 -18.476 1.00 83.06 92 SER A N 1
ATOM 771 C CA . SER A 1 92 ? 17.941 -18.988 -19.375 1.00 83.06 92 SER A CA 1
ATOM 772 C C . SER A 1 92 ? 19.203 -19.871 -19.441 1.00 83.06 92 SER A C 1
ATOM 774 O O . SER A 1 92 ? 19.968 -19.786 -20.405 1.00 83.06 92 SER A O 1
ATOM 776 N N . ALA A 1 93 ? 19.420 -20.734 -18.443 1.00 81.88 93 ALA A N 1
ATOM 777 C CA . ALA A 1 93 ? 20.502 -21.716 -18.388 1.00 81.88 93 ALA A CA 1
ATOM 778 C C . ALA A 1 93 ? 20.415 -22.803 -19.478 1.00 81.88 93 ALA A C 1
ATOM 780 O O . ALA A 1 93 ? 21.452 -23.310 -19.900 1.00 81.88 93 ALA A O 1
ATOM 781 N N . ASN A 1 94 ? 19.209 -23.132 -19.957 1.00 85.62 94 ASN A N 1
ATOM 782 C CA . ASN A 1 94 ? 19.007 -24.104 -21.041 1.00 85.62 94 ASN A CA 1
ATOM 783 C C . ASN A 1 94 ? 19.372 -23.534 -22.418 1.00 85.62 94 ASN A C 1
ATOM 785 O O . ASN A 1 94 ? 19.620 -24.288 -23.354 1.00 85.62 94 ASN A O 1
ATOM 789 N N . ILE A 1 95 ? 19.397 -22.204 -22.545 1.00 86.69 95 ILE A N 1
ATOM 790 C CA . ILE A 1 95 ? 19.756 -21.514 -23.786 1.00 86.69 95 ILE A CA 1
ATOM 791 C C . ILE A 1 95 ? 21.242 -21.156 -23.769 1.00 86.69 95 ILE A C 1
ATOM 793 O O . ILE A 1 95 ? 21.973 -21.474 -24.703 1.00 86.69 95 ILE A O 1
ATOM 797 N N . ILE A 1 96 ? 21.689 -20.502 -22.694 1.00 87.94 96 ILE A N 1
ATOM 798 C CA . ILE A 1 96 ? 23.080 -20.103 -22.483 1.00 87.94 96 ILE A CA 1
ATOM 799 C C . ILE A 1 96 ? 23.565 -20.757 -21.184 1.00 87.94 96 ILE A C 1
ATOM 801 O O . ILE A 1 96 ? 23.160 -20.298 -20.105 1.00 87.94 96 ILE A O 1
ATOM 805 N N . PRO A 1 97 ? 24.437 -21.784 -21.254 1.00 87.94 97 PRO A N 1
ATOM 806 C CA . PRO A 1 97 ? 24.964 -22.468 -20.077 1.00 87.94 97 PRO A CA 1
ATOM 807 C C . PRO A 1 97 ? 25.627 -21.507 -19.089 1.00 87.94 97 PRO A C 1
ATOM 809 O O . PRO A 1 97 ? 26.286 -20.541 -19.479 1.00 87.94 97 PRO A O 1
ATOM 812 N N . ARG A 1 98 ? 25.465 -21.773 -17.791 1.00 83.88 98 ARG A N 1
ATOM 813 C CA . ARG A 1 98 ? 26.018 -20.915 -16.736 1.00 83.88 98 ARG A CA 1
ATOM 814 C C . ARG A 1 98 ? 27.542 -21.023 -16.672 1.00 83.88 98 ARG A C 1
ATOM 816 O O . ARG A 1 98 ? 28.101 -22.116 -16.724 1.00 83.88 98 ARG A O 1
ATOM 823 N N . CYS A 1 99 ? 28.207 -19.887 -16.465 1.00 79.50 99 CYS A N 1
ATOM 824 C CA . CYS A 1 99 ? 29.638 -19.822 -16.169 1.00 79.50 99 CYS A CA 1
ATOM 825 C C . CYS A 1 99 ? 29.865 -19.272 -14.750 1.00 79.50 99 CYS A C 1
ATOM 827 O O . CYS A 1 99 ? 30.319 -18.144 -14.566 1.00 79.50 99 CYS A O 1
ATOM 829 N N . GLU A 1 100 ? 29.543 -20.081 -13.736 1.00 70.94 100 GLU A N 1
ATOM 830 C CA . GLU A 1 100 ? 29.492 -19.660 -12.320 1.00 70.94 100 GLU A CA 1
ATOM 831 C C . GLU A 1 100 ? 30.835 -19.164 -11.762 1.00 70.94 100 GLU A C 1
ATOM 833 O O . GLU A 1 100 ? 30.872 -18.397 -10.806 1.00 70.94 100 GLU A O 1
ATOM 838 N N . LYS A 1 101 ? 31.956 -19.565 -12.375 1.00 75.00 101 LYS A N 1
ATOM 839 C CA . LYS A 1 101 ? 33.300 -19.112 -11.980 1.00 75.00 101 LYS A CA 1
ATOM 840 C C . LYS A 1 101 ? 33.665 -17.727 -12.521 1.00 75.00 101 LYS A C 1
ATOM 842 O O . LYS A 1 101 ? 34.655 -17.158 -12.072 1.00 75.00 101 LYS A O 1
ATOM 847 N N . LYS A 1 102 ? 32.925 -17.217 -13.511 1.00 84.50 102 LYS A N 1
ATOM 848 C CA . LYS A 1 102 ? 33.266 -15.982 -14.231 1.00 84.50 102 LYS A CA 1
ATOM 849 C C . LYS A 1 102 ? 32.219 -14.890 -14.043 1.00 84.50 102 LYS A C 1
ATOM 851 O O . LYS A 1 102 ? 32.594 -13.732 -13.875 1.00 84.50 102 LYS A O 1
ATOM 856 N N . TYR A 1 103 ? 30.934 -15.250 -14.049 1.00 89.31 103 TYR A N 1
ATOM 857 C CA . TYR A 1 103 ? 29.823 -14.299 -14.050 1.00 89.31 103 TYR A CA 1
ATOM 858 C C . TYR A 1 103 ? 28.735 -14.671 -13.047 1.00 89.31 103 TYR A C 1
ATOM 860 O O . TYR A 1 103 ? 28.509 -15.844 -12.751 1.00 89.31 103 TYR A O 1
ATOM 868 N N . VAL A 1 104 ? 28.009 -13.654 -12.584 1.00 89.25 104 VAL A N 1
ATOM 869 C CA . VAL A 1 104 ? 26.787 -13.816 -11.789 1.00 89.25 104 VAL A CA 1
ATOM 870 C C . VAL A 1 104 ? 25.583 -13.650 -12.715 1.00 89.25 104 VAL A C 1
ATOM 872 O O . VAL A 1 104 ? 25.355 -12.559 -13.241 1.00 89.25 104 VAL A O 1
ATOM 875 N N . ARG A 1 105 ? 24.821 -14.728 -12.936 1.00 90.75 105 ARG A N 1
ATOM 876 C CA . ARG A 1 105 ? 23.598 -14.713 -13.756 1.00 90.75 105 ARG A CA 1
ATOM 877 C C . ARG A 1 105 ? 22.487 -13.961 -13.028 1.00 90.75 105 ARG A C 1
ATOM 879 O O . ARG A 1 105 ? 22.177 -14.275 -11.884 1.00 90.75 105 ARG A O 1
ATOM 886 N N . VAL A 1 106 ? 21.867 -13.006 -13.714 1.00 88.81 106 VAL A N 1
ATOM 887 C CA . VAL A 1 106 ? 20.700 -12.273 -13.220 1.00 88.81 106 VAL A CA 1
ATOM 888 C C . VAL A 1 106 ? 19.437 -12.920 -13.779 1.00 88.81 106 VAL A C 1
ATOM 890 O O . VAL A 1 106 ? 19.104 -12.738 -14.948 1.00 88.81 106 VAL A O 1
ATOM 893 N N . GLU A 1 107 ? 18.735 -13.679 -12.939 1.00 84.25 107 GLU A N 1
ATOM 894 C CA . GLU A 1 107 ? 17.497 -14.380 -13.329 1.00 84.25 107 GLU A CA 1
ATOM 895 C C . GLU A 1 107 ? 16.282 -13.449 -13.340 1.00 84.25 107 GLU A C 1
ATOM 897 O O . GLU A 1 107 ? 15.295 -13.679 -14.032 1.00 84.25 107 GLU A O 1
ATOM 902 N N . THR A 1 108 ? 16.348 -12.367 -12.566 1.00 84.75 108 THR A N 1
ATOM 903 C CA . THR A 1 108 ? 15.244 -11.426 -12.420 1.00 84.75 108 THR A CA 1
ATOM 904 C C . THR A 1 108 ? 15.677 -10.068 -12.948 1.00 84.75 108 THR A C 1
ATOM 906 O O . THR A 1 108 ? 16.349 -9.318 -12.246 1.00 84.75 108 THR A O 1
ATOM 909 N N . TYR A 1 109 ? 15.298 -9.751 -14.185 1.00 85.06 109 TYR A N 1
ATOM 910 C CA . TYR A 1 109 ? 15.552 -8.457 -14.818 1.00 85.06 109 TYR A CA 1
ATOM 911 C C . TYR A 1 109 ? 14.360 -8.035 -15.676 1.00 85.06 109 TYR A C 1
ATOM 913 O O . TYR A 1 109 ? 13.826 -8.824 -16.453 1.00 85.06 109 TYR A O 1
ATOM 921 N N . ARG A 1 110 ? 13.941 -6.777 -15.541 1.00 87.69 110 ARG A N 1
ATOM 922 C CA . ARG A 1 110 ? 12.944 -6.146 -16.403 1.00 87.69 110 ARG A CA 1
ATOM 923 C C . ARG A 1 110 ? 13.260 -4.668 -16.560 1.00 87.69 110 ARG A C 1
ATOM 925 O O . ARG A 1 110 ? 13.554 -3.989 -15.578 1.00 87.69 110 ARG A O 1
ATOM 932 N N . SER A 1 111 ? 13.151 -4.146 -17.773 1.00 90.44 111 SER A N 1
ATOM 933 C CA . SER A 1 111 ? 13.203 -2.704 -17.996 1.00 90.44 111 SER A CA 1
ATOM 934 C C . SER A 1 111 ? 12.233 -2.255 -19.079 1.00 90.44 111 SER A C 1
ATOM 936 O O . SER A 1 111 ? 11.911 -3.011 -19.990 1.00 90.44 111 SER A O 1
ATOM 938 N N . ILE A 1 112 ? 11.727 -1.034 -18.946 1.00 89.56 112 ILE A N 1
ATOM 939 C CA . ILE A 1 112 ? 10.881 -0.359 -19.924 1.00 89.56 112 ILE A CA 1
ATOM 940 C C . ILE A 1 112 ? 11.452 1.039 -20.111 1.00 89.56 112 ILE A C 1
ATOM 942 O O . ILE A 1 112 ? 11.472 1.841 -19.176 1.00 89.56 112 ILE A O 1
ATOM 946 N N . MET A 1 113 ? 11.921 1.308 -21.320 1.00 93.06 113 MET A N 1
ATOM 947 C CA . MET A 1 113 ? 12.374 2.613 -21.766 1.00 93.06 113 MET A CA 1
ATOM 948 C C . MET A 1 113 ? 11.301 3.241 -22.642 1.00 93.06 113 MET A C 1
ATOM 950 O O . MET A 1 113 ? 10.765 2.580 -23.525 1.00 93.06 113 MET A O 1
ATOM 954 N N . ILE A 1 114 ? 11.012 4.512 -22.403 1.00 91.69 114 ILE A N 1
ATOM 955 C CA . ILE A 1 114 ? 10.044 5.308 -23.145 1.00 91.69 114 ILE A CA 1
ATOM 956 C C . ILE A 1 114 ? 10.760 6.568 -23.600 1.00 91.69 114 ILE A C 1
ATOM 958 O O . ILE A 1 114 ? 11.302 7.300 -22.775 1.00 91.69 114 ILE A O 1
ATOM 962 N N . VAL A 1 115 ? 10.749 6.812 -24.902 1.00 93.81 115 VAL A N 1
ATOM 963 C CA . VAL A 1 115 ? 11.316 8.007 -25.524 1.00 93.81 115 VAL A CA 1
ATOM 964 C C . VAL A 1 115 ? 10.203 8.693 -26.294 1.00 93.81 115 VAL A C 1
ATOM 966 O O . VAL A 1 115 ? 9.689 8.132 -27.259 1.00 93.81 115 VAL A O 1
ATOM 969 N N . ARG A 1 116 ? 9.810 9.892 -25.866 1.00 94.12 116 ARG A N 1
ATOM 970 C CA . ARG A 1 116 ? 8.777 10.686 -26.530 1.00 94.12 116 ARG A CA 1
ATOM 971 C C . ARG A 1 116 ? 9.396 11.910 -27.178 1.00 94.12 116 ARG A C 1
ATOM 973 O O . ARG A 1 116 ? 9.814 12.829 -26.483 1.00 94.12 116 ARG A O 1
ATOM 980 N N . ALA A 1 117 ? 9.405 11.950 -28.504 1.00 94.06 117 ALA A N 1
ATOM 981 C CA . ALA A 1 117 ? 9.917 13.103 -29.227 1.00 94.06 117 ALA A CA 1
ATOM 982 C C . ALA A 1 117 ? 8.997 14.319 -29.052 1.00 94.06 117 ALA A C 1
ATOM 984 O O . ALA A 1 117 ? 7.772 14.230 -29.204 1.00 94.06 117 ALA A O 1
ATOM 985 N N . HIS A 1 118 ? 9.590 15.489 -28.806 1.00 92.88 118 HIS A N 1
ATOM 986 C CA . HIS A 1 118 ? 8.835 16.739 -28.700 1.00 92.88 118 HIS A CA 1
ATOM 987 C C . HIS A 1 118 ? 8.157 17.098 -30.032 1.00 92.88 118 HIS A C 1
ATOM 989 O O . HIS A 1 118 ? 7.045 17.628 -30.029 1.00 92.88 118 HIS A O 1
ATOM 995 N N . LYS A 1 119 ? 8.797 16.770 -31.170 1.00 92.50 119 LYS A N 1
ATOM 996 C CA . LYS A 1 119 ? 8.309 17.076 -32.532 1.00 92.50 119 LYS A CA 1
ATOM 997 C C . LYS A 1 119 ? 8.255 15.886 -33.484 1.00 92.50 119 LYS A C 1
ATOM 999 O O . LYS A 1 119 ? 7.174 15.472 -33.848 1.00 92.50 119 LYS A O 1
ATOM 1004 N N . THR A 1 120 ? 9.387 15.369 -33.939 1.00 95.00 120 THR A N 1
ATOM 1005 C CA . THR A 1 120 ? 9.510 14.154 -34.767 1.00 95.00 120 THR A CA 1
ATOM 1006 C C . THR A 1 120 ? 10.747 13.410 -34.283 1.00 95.00 120 THR A C 1
ATOM 1008 O O . THR A 1 120 ? 11.572 14.013 -33.597 1.00 95.00 120 THR A O 1
ATOM 1011 N N . PHE A 1 121 ? 10.895 12.124 -34.605 1.00 95.38 121 PHE A N 1
ATOM 1012 C CA . PHE A 1 121 ? 12.033 11.341 -34.103 1.00 95.38 121 PHE A CA 1
ATOM 1013 C C . PHE A 1 121 ? 13.400 11.871 -34.565 1.00 95.38 121 PHE A C 1
ATOM 1015 O O . PHE A 1 121 ? 14.378 11.721 -33.834 1.00 95.38 121 PHE A O 1
ATOM 1022 N N . GLU A 1 122 ? 13.422 12.570 -35.704 1.00 94.81 122 GLU A N 1
ATOM 1023 C CA . GLU A 1 122 ? 14.604 13.213 -36.298 1.00 94.81 122 GLU A CA 1
ATOM 1024 C C . GLU A 1 122 ? 14.837 14.651 -35.805 1.00 94.81 122 GLU A C 1
ATOM 1026 O O . GLU A 1 122 ? 15.873 15.253 -36.077 1.00 94.81 122 GLU A O 1
ATOM 1031 N N . CYS A 1 123 ? 13.875 15.248 -35.095 1.00 94.00 123 CYS A N 1
ATOM 1032 C CA . CYS A 1 123 ? 14.067 16.560 -34.488 1.00 94.00 123 CYS A CA 1
ATOM 1033 C C . CYS A 1 123 ? 14.754 16.426 -33.128 1.00 94.00 123 CYS A C 1
ATOM 1035 O O . CYS A 1 123 ? 14.478 15.508 -32.357 1.00 94.00 123 CYS A O 1
ATOM 1037 N N . LYS A 1 124 ? 15.595 17.409 -32.800 1.00 95.94 124 LYS A N 1
ATOM 1038 C CA . LYS A 1 124 ? 16.166 17.545 -31.457 1.00 95.94 124 LYS A CA 1
ATOM 1039 C C . LYS A 1 124 ? 15.061 17.854 -30.449 1.00 95.94 124 LYS A C 1
ATOM 1041 O O . LYS A 1 124 ? 14.178 18.665 -30.745 1.00 95.94 124 LYS A O 1
ATOM 1046 N N . GLY A 1 125 ? 15.124 17.215 -29.285 1.00 90.38 125 GLY A N 1
ATOM 1047 C CA . GLY A 1 125 ? 14.113 17.368 -28.239 1.00 90.38 125 GLY A CA 1
ATOM 1048 C C . GLY A 1 125 ? 13.298 16.103 -27.983 1.00 90.38 125 GLY A C 1
ATOM 1049 O O . GLY A 1 125 ? 12.503 15.697 -28.839 1.00 90.38 125 GLY A O 1
ATOM 1050 N N . PHE A 1 126 ? 13.447 15.499 -26.803 1.00 94.31 126 PHE A N 1
ATOM 1051 C CA . PHE A 1 126 ? 12.594 14.404 -26.342 1.00 94.31 126 PHE A CA 1
ATOM 1052 C C . PHE A 1 126 ? 12.584 14.237 -24.818 1.00 94.31 126 PHE A C 1
ATOM 1054 O O . PHE A 1 126 ? 13.561 14.533 -24.128 1.00 94.31 126 PHE A O 1
ATOM 1061 N N . ASP A 1 127 ? 11.493 13.650 -24.326 1.00 86.56 127 ASP A N 1
ATOM 1062 C CA . ASP A 1 127 ? 11.372 13.151 -22.959 1.00 86.56 127 ASP A CA 1
ATOM 1063 C C . ASP A 1 127 ? 11.806 11.682 -22.900 1.00 86.56 127 ASP A C 1
ATOM 1065 O O . ASP A 1 127 ? 11.399 10.861 -23.728 1.00 86.56 127 ASP A O 1
ATOM 1069 N N . TYR A 1 128 ? 12.593 11.328 -21.890 1.00 85.88 128 TYR A N 1
ATOM 1070 C CA . TYR A 1 128 ? 13.074 9.976 -21.631 1.00 85.88 128 TYR A CA 1
ATOM 1071 C C . TYR A 1 128 ? 12.632 9.500 -20.255 1.00 85.88 128 TYR A C 1
ATOM 1073 O O . TYR A 1 128 ? 12.892 10.156 -19.246 1.00 85.88 128 TYR A O 1
ATOM 1081 N N . ILE A 1 129 ? 12.019 8.318 -20.208 1.00 85.69 129 ILE A N 1
ATOM 1082 C CA . ILE A 1 129 ? 11.725 7.608 -18.967 1.00 85.69 129 ILE A CA 1
ATOM 1083 C C . ILE A 1 129 ? 12.284 6.193 -19.058 1.00 85.69 129 ILE A C 1
ATOM 1085 O O . ILE A 1 129 ? 11.927 5.440 -19.959 1.00 85.69 129 ILE A O 1
ATOM 1089 N N . LEU A 1 130 ? 13.112 5.797 -18.094 1.00 84.81 130 LEU A N 1
ATOM 1090 C CA . LEU A 1 130 ? 13.531 4.409 -17.914 1.00 84.81 130 LEU A CA 1
ATOM 1091 C C . LEU A 1 130 ? 13.048 3.903 -16.565 1.00 84.81 130 LEU A C 1
ATOM 1093 O O . LEU A 1 130 ? 13.490 4.370 -15.516 1.00 84.81 130 LEU A O 1
ATOM 1097 N N . SER A 1 131 ? 12.173 2.905 -16.610 1.00 79.62 131 SER A N 1
ATOM 1098 C CA . SER A 1 131 ? 11.858 2.060 -15.470 1.00 79.62 131 SER A CA 1
ATOM 1099 C C . SER A 1 131 ? 12.702 0.798 -15.570 1.00 79.62 131 SER A C 1
ATOM 1101 O O . SER A 1 131 ? 12.587 0.061 -16.545 1.00 79.62 131 SER A O 1
ATOM 1103 N N . TYR A 1 132 ? 13.572 0.543 -14.599 1.00 81.69 132 TYR A N 1
ATOM 1104 C CA . TYR A 1 132 ? 14.402 -0.660 -14.590 1.00 81.69 132 TYR A CA 1
ATOM 1105 C C . TYR A 1 132 ? 14.383 -1.333 -13.223 1.00 81.69 132 TYR A C 1
ATOM 1107 O O . TYR A 1 132 ? 14.252 -0.697 -12.175 1.00 81.69 132 TYR A O 1
ATOM 1115 N N . TYR A 1 133 ? 14.492 -2.651 -13.265 1.00 80.62 133 TYR A N 1
ATOM 1116 C CA . TYR A 1 133 ? 14.422 -3.526 -12.122 1.00 80.62 133 TYR A CA 1
ATOM 1117 C C . TYR A 1 133 ? 15.314 -4.742 -12.367 1.00 80.62 133 TYR A C 1
ATOM 1119 O O . TYR A 1 133 ? 15.181 -5.413 -13.393 1.00 80.62 133 TYR A O 1
ATOM 1127 N N . ASP A 1 134 ? 16.201 -5.040 -11.421 1.00 80.88 134 ASP A N 1
ATOM 1128 C CA . ASP A 1 134 ? 16.937 -6.297 -11.394 1.00 80.88 134 ASP A CA 1
ATOM 1129 C C . ASP A 1 134 ? 17.193 -6.828 -9.970 1.00 80.88 134 ASP A C 1
ATOM 1131 O O . ASP A 1 134 ? 17.052 -6.126 -8.953 1.00 80.88 134 ASP A O 1
ATOM 1135 N N . ASN A 1 135 ? 17.524 -8.119 -9.893 1.00 81.19 135 ASN A N 1
ATOM 1136 C CA . ASN A 1 135 ? 18.129 -8.736 -8.721 1.00 81.19 135 ASN A CA 1
ATOM 1137 C C . ASN A 1 135 ? 19.587 -9.105 -9.043 1.00 81.19 135 ASN A C 1
ATOM 1139 O O . ASN A 1 135 ? 19.820 -10.127 -9.679 1.00 81.19 135 ASN A O 1
ATOM 1143 N N . PRO A 1 136 ? 20.588 -8.333 -8.590 1.00 73.81 136 PRO A N 1
ATOM 1144 C CA . PRO A 1 136 ? 21.994 -8.563 -8.940 1.00 73.81 136 PRO A CA 1
ATOM 1145 C C . PRO A 1 136 ? 22.630 -9.766 -8.210 1.00 73.81 136 PRO A C 1
ATOM 1147 O O . PRO A 1 136 ? 23.863 -9.851 -8.161 1.00 73.81 136 PRO A O 1
ATOM 1150 N N . GLU A 1 137 ? 21.800 -10.621 -7.591 1.00 77.19 137 GLU A N 1
ATOM 1151 C CA . GLU A 1 137 ? 22.130 -11.825 -6.807 1.00 77.19 137 GLU A CA 1
ATOM 1152 C C . GLU A 1 137 ? 23.245 -11.614 -5.764 1.00 77.19 137 GLU A C 1
ATOM 1154 O O . GLU A 1 137 ? 24.029 -12.503 -5.446 1.00 77.19 137 GLU A O 1
ATOM 1159 N N . SER A 1 138 ? 23.342 -10.396 -5.222 1.00 69.81 138 SER A N 1
ATOM 1160 C CA . SER A 1 138 ? 24.355 -10.018 -4.237 1.00 69.81 138 SER A CA 1
ATOM 1161 C C . SER A 1 138 ? 23.881 -8.844 -3.388 1.00 69.81 138 SER A C 1
ATOM 1163 O O . SER A 1 138 ? 23.241 -7.914 -3.882 1.00 69.81 138 SER A O 1
ATOM 1165 N N . ASN A 1 139 ? 24.288 -8.826 -2.117 1.00 68.44 139 ASN A N 1
ATOM 1166 C CA . ASN A 1 139 ? 24.180 -7.631 -1.285 1.00 68.44 139 ASN A CA 1
ATOM 1167 C C . ASN A 1 139 ? 25.213 -6.604 -1.757 1.00 68.44 139 ASN A C 1
ATOM 1169 O O . ASN A 1 139 ? 26.408 -6.764 -1.521 1.00 68.44 139 ASN A O 1
ATOM 1173 N N . ILE A 1 140 ? 24.762 -5.563 -2.456 1.00 69.56 140 ILE A N 1
ATOM 1174 C CA . ILE A 1 140 ? 25.636 -4.467 -2.888 1.00 69.56 140 ILE A CA 1
ATOM 1175 C C . ILE A 1 140 ? 25.968 -3.601 -1.660 1.00 69.56 140 ILE A C 1
ATOM 1177 O O . ILE A 1 140 ? 25.041 -3.094 -1.019 1.00 69.56 140 ILE A O 1
ATOM 1181 N N . PRO A 1 141 ? 27.258 -3.395 -1.322 1.00 70.69 141 PRO A N 1
ATOM 1182 C CA . PRO A 1 141 ? 27.643 -2.522 -0.219 1.00 70.69 141 PRO A CA 1
ATOM 1183 C C . PRO A 1 141 ? 27.064 -1.110 -0.367 1.00 70.69 141 PRO A C 1
ATOM 1185 O O . PRO A 1 141 ? 27.031 -0.546 -1.464 1.00 70.69 141 PRO A O 1
ATOM 1188 N N . LYS A 1 142 ? 26.650 -0.497 0.750 1.00 71.94 142 LYS A N 1
ATOM 1189 C CA . LYS A 1 142 ? 25.970 0.812 0.748 1.00 71.94 142 LYS A CA 1
ATOM 1190 C C . LYS A 1 142 ? 26.790 1.914 0.063 1.00 71.94 142 LYS A C 1
ATOM 1192 O O . LYS A 1 142 ? 26.214 2.747 -0.628 1.00 71.94 142 LYS A O 1
ATOM 1197 N N . TYR A 1 143 ? 28.118 1.902 0.207 1.00 72.38 143 TYR A N 1
ATOM 1198 C CA . TYR A 1 143 ? 28.993 2.883 -0.448 1.00 72.38 143 TYR A CA 1
ATOM 1199 C C . TYR A 1 143 ? 28.972 2.748 -1.980 1.00 72.38 143 TYR A C 1
ATOM 1201 O O . TYR A 1 143 ? 28.863 3.753 -2.675 1.00 72.38 143 TYR A O 1
ATOM 1209 N N . ALA A 1 144 ? 29.004 1.518 -2.506 1.00 67.50 144 ALA A N 1
ATOM 1210 C CA . ALA A 1 144 ? 28.971 1.249 -3.943 1.00 67.50 144 ALA A CA 1
ATOM 1211 C C . ALA A 1 144 ? 27.610 1.627 -4.537 1.00 67.50 144 ALA A C 1
ATOM 1213 O O . ALA A 1 144 ? 27.533 2.209 -5.615 1.00 67.50 144 ALA A O 1
ATOM 1214 N N . TYR A 1 145 ? 26.534 1.367 -3.791 1.00 69.81 145 TYR A N 1
ATOM 1215 C CA . TYR A 1 145 ? 25.196 1.818 -4.153 1.00 69.81 145 TYR A CA 1
ATOM 1216 C C . TYR A 1 145 ? 25.091 3.350 -4.205 1.00 69.81 145 TYR A C 1
ATOM 1218 O O . TYR A 1 145 ? 24.601 3.899 -5.188 1.00 69.81 145 TYR A O 1
ATOM 1226 N N . ASN A 1 146 ? 25.564 4.047 -3.168 1.00 68.50 146 ASN A N 1
ATOM 1227 C CA . ASN A 1 146 ? 25.541 5.511 -3.130 1.00 68.50 146 ASN A CA 1
ATOM 1228 C C . ASN A 1 146 ? 26.364 6.110 -4.276 1.00 68.50 146 ASN A C 1
ATOM 1230 O O . ASN A 1 146 ? 25.944 7.090 -4.885 1.00 68.50 146 ASN A O 1
ATOM 1234 N N . TRP A 1 147 ? 27.506 5.503 -4.601 1.00 73.75 147 TRP A N 1
ATOM 1235 C CA . TRP A 1 147 ? 28.300 5.894 -5.759 1.00 73.75 147 TRP A CA 1
ATOM 1236 C C . TRP A 1 147 ? 27.530 5.700 -7.073 1.00 73.75 147 TRP A C 1
ATOM 1238 O O . TRP A 1 147 ? 27.500 6.606 -7.902 1.00 73.75 147 TRP A O 1
ATOM 1248 N N . LEU A 1 148 ? 26.849 4.562 -7.246 1.00 72.06 148 LEU A N 1
ATOM 1249 C CA . LEU A 1 148 ? 26.052 4.282 -8.441 1.00 72.06 148 LEU A CA 1
ATOM 1250 C C . LEU A 1 148 ? 24.930 5.311 -8.629 1.00 72.06 148 LEU A C 1
ATOM 1252 O O . LEU A 1 148 ? 24.741 5.796 -9.736 1.00 72.06 148 LEU A O 1
ATOM 1256 N N . VAL A 1 149 ? 24.206 5.668 -7.566 1.00 67.38 149 VAL A N 1
ATOM 1257 C CA . VAL A 1 149 ? 23.096 6.633 -7.651 1.00 67.38 149 VAL A CA 1
ATOM 1258 C C . VAL A 1 149 ? 23.597 8.054 -7.907 1.00 67.38 149 VAL A C 1
ATOM 1260 O O . VAL A 1 149 ? 23.041 8.748 -8.752 1.00 67.38 149 VAL A O 1
ATOM 1263 N N . ASN A 1 150 ? 24.648 8.483 -7.205 1.00 67.75 150 ASN A N 1
ATOM 1264 C CA . ASN A 1 150 ? 25.090 9.879 -7.240 1.00 67.75 150 ASN A CA 1
ATOM 1265 C C . ASN A 1 150 ? 26.069 10.189 -8.379 1.00 67.75 150 ASN A C 1
ATOM 1267 O O . ASN A 1 150 ? 26.188 11.344 -8.774 1.00 67.75 150 ASN A O 1
ATOM 1271 N N . TYR A 1 151 ? 26.773 9.180 -8.898 1.00 71.00 151 TYR A N 1
ATOM 1272 C CA . TYR A 1 151 ? 27.822 9.366 -9.904 1.00 71.00 151 TYR A CA 1
ATOM 1273 C C . TYR A 1 151 ? 27.657 8.417 -11.087 1.00 71.00 151 TYR A C 1
ATOM 1275 O O . TYR A 1 151 ? 27.611 8.875 -12.223 1.00 71.00 151 TYR A O 1
ATOM 1283 N N . GLY A 1 152 ? 27.521 7.111 -10.842 1.00 73.81 152 GLY A N 1
ATOM 1284 C CA . GLY A 1 152 ? 27.493 6.106 -11.911 1.00 73.81 152 GLY A CA 1
ATOM 1285 C C . GLY A 1 152 ? 26.325 6.271 -12.891 1.00 73.81 152 GLY A C 1
ATOM 1286 O O . GLY A 1 152 ? 26.531 6.240 -14.101 1.00 73.81 152 GLY A O 1
ATOM 1287 N N . GLY A 1 153 ? 25.112 6.489 -12.382 1.00 76.75 153 GLY A N 1
ATOM 1288 C CA . GLY A 1 153 ? 23.900 6.708 -13.173 1.00 76.75 153 GLY A CA 1
ATOM 1289 C C . GLY A 1 153 ? 23.976 7.975 -14.030 1.00 76.75 153 GLY A C 1
ATOM 1290 O O . GLY A 1 153 ? 23.863 7.865 -15.252 1.00 76.75 153 GLY A O 1
ATOM 1291 N N . PRO A 1 154 ? 24.225 9.161 -13.437 1.00 77.31 154 PRO A N 1
ATOM 1292 C CA . PRO A 1 154 ? 24.446 10.392 -14.197 1.00 77.31 154 PRO A CA 1
ATOM 1293 C C . PRO A 1 154 ? 25.566 10.259 -15.237 1.00 77.31 154 PRO A C 1
ATOM 1295 O O . PRO A 1 154 ? 25.386 10.637 -16.391 1.00 77.31 154 PRO A O 1
ATOM 1298 N N . TYR A 1 155 ? 26.695 9.649 -14.866 1.00 80.94 155 TYR A N 1
ATOM 1299 C CA . TYR A 1 155 ? 27.815 9.422 -15.779 1.00 80.94 155 TYR A CA 1
ATOM 1300 C C . TYR A 1 155 ? 27.441 8.517 -16.961 1.00 80.94 155 TYR A C 1
ATOM 1302 O O . TYR A 1 155 ? 27.797 8.799 -18.103 1.00 80.94 155 TYR A O 1
ATOM 1310 N N . TYR A 1 156 ? 26.689 7.443 -16.718 1.00 85.25 156 TYR A N 1
ATOM 1311 C CA . TYR A 1 156 ? 26.175 6.581 -17.781 1.00 85.25 156 TYR A CA 1
ATOM 1312 C C . TYR A 1 156 ? 25.264 7.345 -18.752 1.00 85.25 156 TYR A C 1
ATOM 1314 O O . TYR A 1 156 ? 25.404 7.199 -19.963 1.00 85.25 156 TYR A O 1
ATOM 1322 N N . LEU A 1 157 ? 24.379 8.204 -18.246 1.00 86.25 157 LEU A N 1
ATOM 1323 C CA . LEU A 1 157 ? 23.490 9.008 -19.089 1.00 86.25 157 LEU A CA 1
ATOM 1324 C C . LEU A 1 157 ? 24.259 10.007 -19.961 1.00 86.25 157 LEU A C 1
ATOM 1326 O O . LEU A 1 157 ? 23.922 10.163 -21.132 1.00 86.25 157 LEU A O 1
ATOM 1330 N N . HIS A 1 158 ? 25.325 10.613 -19.430 1.00 86.81 158 HIS A N 1
ATOM 1331 C CA . HIS A 1 158 ? 26.243 11.429 -20.228 1.00 86.81 158 HIS A CA 1
ATOM 1332 C C . HIS A 1 158 ? 26.913 10.618 -21.343 1.00 86.81 158 HIS A C 1
ATOM 1334 O O . HIS A 1 158 ? 26.962 11.077 -22.478 1.00 86.81 158 HIS A O 1
ATOM 1340 N N . GLN A 1 159 ? 27.356 9.387 -21.066 1.00 93.00 159 GLN A N 1
ATOM 1341 C CA . GLN A 1 159 ? 27.937 8.529 -22.104 1.00 93.00 159 GLN A CA 1
ATOM 1342 C C . GLN A 1 159 ? 26.928 8.181 -23.210 1.00 93.00 159 GLN A C 1
ATOM 1344 O O . GLN A 1 159 ? 27.293 8.207 -24.384 1.00 93.00 159 GLN A O 1
ATOM 1349 N N . VAL A 1 160 ? 25.666 7.889 -22.861 1.00 92.62 160 VAL A N 1
ATOM 1350 C CA . VAL A 1 160 ? 24.602 7.637 -23.853 1.00 92.62 160 VAL A CA 1
ATOM 1351 C C . VAL A 1 160 ? 24.348 8.884 -24.704 1.00 92.62 160 VAL A C 1
ATOM 1353 O O . VAL A 1 160 ? 24.226 8.782 -25.923 1.00 92.62 160 VAL A O 1
ATOM 1356 N N . HIS A 1 161 ? 24.292 10.061 -24.078 1.00 94.06 161 HIS A N 1
ATOM 1357 C CA . HIS A 1 161 ? 24.114 11.339 -24.770 1.00 94.06 161 HIS A CA 1
ATOM 1358 C C . HIS A 1 161 ? 25.258 11.633 -25.750 1.00 94.06 161 HIS A C 1
ATOM 1360 O O . HIS A 1 161 ? 25.009 11.900 -26.927 1.00 94.06 161 HIS A O 1
ATOM 1366 N N . ASP A 1 162 ? 26.508 11.484 -25.310 1.00 95.12 162 ASP A N 1
ATOM 1367 C CA . ASP A 1 162 ? 27.688 11.648 -26.164 1.00 95.12 162 ASP A CA 1
ATOM 1368 C C . ASP A 1 162 ? 27.711 10.625 -27.306 1.00 95.12 162 ASP A C 1
ATOM 1370 O O . ASP A 1 162 ? 28.120 10.934 -28.429 1.00 95.12 162 ASP A O 1
ATOM 1374 N N . ALA A 1 163 ? 27.272 9.393 -27.041 1.00 96.56 163 ALA A N 1
ATOM 1375 C CA . ALA A 1 163 ? 27.152 8.358 -28.057 1.00 96.56 163 ALA A CA 1
ATOM 1376 C C . ALA A 1 163 ? 26.098 8.717 -29.114 1.00 96.56 163 ALA A C 1
ATOM 1378 O O . ALA A 1 163 ? 26.369 8.546 -30.302 1.00 96.56 163 ALA A O 1
ATOM 1379 N N . ALA A 1 164 ? 24.952 9.270 -28.707 1.00 96.12 164 ALA A N 1
ATOM 1380 C CA . ALA A 1 164 ? 23.926 9.760 -29.624 1.00 96.12 164 ALA A CA 1
ATOM 1381 C C . ALA A 1 164 ? 24.464 10.892 -30.518 1.00 96.12 164 ALA A C 1
ATOM 1383 O O . ALA A 1 164 ? 24.334 10.822 -31.737 1.00 96.12 164 ALA A O 1
ATOM 1384 N N . LYS A 1 165 ? 25.183 11.872 -29.949 1.00 95.25 165 LYS A N 1
ATOM 1385 C CA . LYS A 1 165 ? 25.841 12.939 -30.733 1.00 95.25 165 LYS A CA 1
ATOM 1386 C C . LYS A 1 165 ? 26.854 12.403 -31.739 1.00 95.25 165 LYS A C 1
ATOM 1388 O O . LYS A 1 165 ? 26.905 12.855 -32.880 1.00 95.25 165 LYS A O 1
ATOM 1393 N N . LYS A 1 166 ? 27.670 11.428 -31.333 1.00 94.88 166 LYS A N 1
ATOM 1394 C CA . LYS A 1 166 ? 28.639 10.782 -32.234 1.00 94.88 166 LYS A CA 1
ATOM 1395 C C . LYS A 1 166 ? 27.948 10.020 -33.362 1.00 94.88 166 LYS A C 1
ATOM 1397 O O . LYS A 1 166 ? 28.510 9.915 -34.450 1.00 94.88 166 LYS A O 1
ATOM 1402 N N . LEU A 1 167 ? 26.771 9.452 -33.105 1.00 93.69 167 LEU A N 1
ATOM 1403 C CA . LEU A 1 167 ? 25.990 8.761 -34.124 1.00 93.69 167 LEU A CA 1
ATOM 1404 C C . LEU A 1 167 ? 25.404 9.753 -35.140 1.00 93.69 167 LEU A C 1
ATOM 1406 O O . LEU A 1 167 ? 25.566 9.530 -36.340 1.00 93.69 167 LEU A O 1
ATOM 1410 N N . GLU A 1 168 ? 24.850 10.875 -34.665 1.00 93.12 168 GLU A N 1
ATOM 1411 C CA . GLU A 1 168 ? 24.381 12.000 -35.494 1.00 93.12 168 GLU A CA 1
ATOM 1412 C C . GLU A 1 168 ? 25.504 12.495 -36.426 1.00 93.12 168 GLU A C 1
ATOM 1414 O O . GLU A 1 168 ? 25.334 12.554 -37.645 1.00 93.12 168 GLU A O 1
ATOM 1419 N N . GLN A 1 169 ? 26.695 12.760 -35.872 1.00 91.44 169 GLN A N 1
ATOM 1420 C CA . GLN A 1 169 ? 27.869 13.205 -36.636 1.00 91.44 169 GLN A CA 1
ATOM 1421 C C . GLN A 1 169 ? 28.266 12.210 -37.733 1.00 91.44 169 GLN A C 1
ATOM 1423 O O . GLN A 1 169 ? 28.426 12.597 -38.889 1.00 91.44 169 GLN A O 1
ATOM 1428 N N . LYS A 1 170 ? 28.352 10.914 -37.407 1.00 90.62 170 LYS A N 1
ATOM 1429 C CA . LYS A 1 170 ? 28.678 9.869 -38.392 1.00 90.62 170 LYS A CA 1
ATOM 1430 C C . LYS A 1 170 ? 27.651 9.779 -39.515 1.00 90.62 170 LYS A C 1
ATOM 1432 O O . LYS A 1 170 ? 28.019 9.537 -40.662 1.00 90.62 170 LYS A O 1
ATOM 1437 N N . ARG A 1 171 ? 26.364 9.942 -39.201 1.00 89.44 171 ARG A N 1
ATOM 1438 C CA . ARG A 1 171 ? 25.289 9.949 -40.204 1.00 89.44 171 ARG A CA 1
ATOM 1439 C C . ARG A 1 171 ? 25.410 11.160 -41.127 1.00 89.44 171 ARG A C 1
ATOM 1441 O O . ARG A 1 171 ? 25.291 11.003 -42.341 1.00 89.44 171 ARG A O 1
ATOM 1448 N N . MET A 1 172 ? 25.736 12.326 -40.573 1.00 86.94 172 MET A N 1
ATOM 1449 C CA . MET A 1 172 ? 25.987 13.542 -41.344 1.00 86.94 172 MET A CA 1
ATOM 1450 C C . MET A 1 172 ? 27.198 13.381 -42.278 1.00 86.94 172 MET A C 1
ATOM 1452 O O . MET A 1 172 ? 27.075 13.647 -43.471 1.00 86.94 172 MET A O 1
ATOM 1456 N N . GLU A 1 173 ? 28.319 12.847 -41.793 1.00 89.12 173 GLU A N 1
ATOM 1457 C CA . GLU A 1 173 ? 29.510 12.554 -42.610 1.00 89.12 173 GLU A CA 1
ATOM 1458 C C . GLU A 1 173 ? 29.216 11.553 -43.740 1.00 89.12 173 GLU A C 1
ATOM 1460 O O . GLU A 1 173 ? 29.581 11.787 -44.891 1.00 89.12 173 GLU A O 1
ATOM 1465 N N . MET A 1 174 ? 28.493 10.462 -43.455 1.00 85.44 174 MET A N 1
ATOM 1466 C CA . MET A 1 174 ? 28.081 9.504 -44.491 1.00 85.44 174 MET A CA 1
ATOM 1467 C C . MET A 1 174 ? 27.152 10.134 -45.534 1.00 85.44 174 MET A C 1
ATOM 1469 O O . MET A 1 174 ? 27.268 9.821 -46.720 1.00 85.44 174 MET A O 1
ATOM 1473 N N . SER A 1 175 ? 26.249 11.029 -45.121 1.00 81.56 175 SER A N 1
ATOM 1474 C CA . SER A 1 175 ? 25.342 11.721 -46.041 1.00 81.56 175 SER A CA 1
ATOM 1475 C C . SER A 1 175 ? 26.084 12.682 -46.979 1.00 81.56 175 SER A C 1
ATOM 1477 O O . SER A 1 175 ? 25.772 12.726 -48.169 1.00 81.56 175 SER A O 1
ATOM 1479 N N . ILE A 1 176 ? 27.123 13.366 -46.481 1.00 79.00 176 ILE A N 1
ATOM 1480 C CA . ILE A 1 176 ? 27.990 14.258 -47.267 1.00 79.00 176 ILE A CA 1
ATOM 1481 C C . ILE A 1 176 ? 28.818 13.444 -48.267 1.00 79.00 176 ILE A C 1
ATOM 1483 O O . ILE A 1 176 ? 28.771 13.721 -49.462 1.00 79.00 176 ILE A O 1
ATOM 1487 N N . ASN A 1 177 ? 29.470 12.366 -47.820 1.00 75.19 177 ASN A N 1
ATOM 1488 C CA . ASN A 1 177 ? 30.272 11.505 -48.698 1.00 75.19 177 ASN A CA 1
ATOM 1489 C C . ASN A 1 177 ? 29.423 10.830 -49.794 1.00 75.19 177 ASN A C 1
ATOM 1491 O O . ASN A 1 177 ? 29.874 10.651 -50.927 1.00 75.19 177 ASN A O 1
ATOM 1495 N N . THR A 1 178 ? 28.170 10.475 -49.488 1.00 72.44 178 THR A N 1
ATOM 1496 C CA . THR A 1 178 ? 27.234 9.907 -50.473 1.00 72.44 178 THR A CA 1
ATOM 1497 C C . THR A 1 178 ? 26.788 10.963 -51.490 1.00 72.44 178 THR A C 1
ATOM 1499 O O . THR A 1 178 ? 26.734 10.674 -52.685 1.00 72.44 178 THR A O 1
ATOM 1502 N N . ALA A 1 179 ? 26.534 12.201 -51.052 1.00 62.81 179 ALA A N 1
ATOM 1503 C CA . ALA A 1 179 ? 26.211 13.317 -51.941 1.00 62.81 179 ALA A CA 1
ATOM 1504 C C . ALA A 1 179 ? 27.390 13.697 -52.860 1.00 62.81 179 ALA A C 1
ATOM 1506 O O . ALA A 1 179 ? 27.182 13.980 -54.041 1.00 62.81 179 ALA A O 1
ATOM 1507 N N . GLU A 1 180 ? 28.627 13.629 -52.363 1.00 61.72 180 GLU A N 1
ATOM 1508 C CA . GLU A 1 180 ? 29.840 13.842 -53.162 1.00 61.72 180 GLU A CA 1
ATOM 1509 C C . GLU A 1 180 ? 30.066 12.712 -54.180 1.00 61.72 180 GLU A C 1
ATOM 1511 O O . GLU A 1 180 ? 30.359 12.980 -55.344 1.00 61.72 180 GLU A O 1
ATOM 1516 N N . THR A 1 181 ? 29.826 11.451 -53.806 1.00 55.94 181 THR A N 1
ATOM 1517 C CA . THR A 1 181 ? 29.980 10.298 -54.717 1.00 55.94 181 THR A CA 1
ATOM 1518 C C . THR A 1 181 ? 28.942 10.311 -55.852 1.00 55.94 181 THR A C 1
ATOM 1520 O O . THR A 1 181 ? 29.263 9.982 -56.994 1.00 55.94 181 THR A O 1
ATOM 1523 N N . VAL A 1 182 ? 27.710 10.762 -55.581 1.00 54.62 182 VAL A N 1
ATOM 1524 C CA . VAL A 1 182 ? 26.672 10.961 -56.613 1.00 54.62 182 VAL A CA 1
ATOM 1525 C C . VAL A 1 182 ? 26.975 12.190 -57.487 1.00 54.62 182 VAL A C 1
ATOM 1527 O O . VAL A 1 182 ? 26.716 12.165 -58.691 1.00 54.62 182 VAL A O 1
ATOM 1530 N N . GLY A 1 183 ? 27.596 13.236 -56.930 1.00 45.41 183 GLY A N 1
ATOM 1531 C CA . GLY A 1 183 ? 28.045 14.417 -57.679 1.00 45.41 183 GLY A CA 1
ATOM 1532 C C . GLY A 1 183 ? 29.210 14.147 -58.644 1.00 45.41 183 GLY A C 1
ATOM 1533 O O . GLY A 1 183 ? 29.262 14.733 -59.729 1.00 45.41 183 GLY A O 1
ATOM 1534 N N . VAL A 1 184 ? 30.110 13.220 -58.302 1.00 46.59 184 VAL A N 1
ATOM 1535 C CA . VAL A 1 184 ? 31.307 12.893 -59.102 1.00 46.59 184 VAL A CA 1
ATOM 1536 C C . VAL A 1 184 ? 31.005 11.967 -60.293 1.00 46.59 184 VAL A C 1
ATOM 1538 O O . VAL A 1 184 ? 31.731 11.995 -61.285 1.00 46.59 184 VAL A O 1
ATOM 1541 N N . SER A 1 185 ? 29.871 11.254 -60.309 1.00 38.00 185 SER A N 1
ATOM 1542 C CA . SER A 1 185 ? 29.455 10.454 -61.480 1.00 38.00 185 SER A CA 1
ATOM 1543 C C . SER A 1 185 ? 29.009 11.295 -62.696 1.00 38.00 185 SER A C 1
ATOM 1545 O O . SER A 1 185 ? 28.705 10.728 -63.745 1.00 38.00 185 SER A O 1
ATOM 1547 N N . SER A 1 186 ? 28.976 12.631 -62.590 1.00 39.84 186 SER A N 1
ATOM 1548 C CA . SER A 1 186 ? 28.616 13.546 -63.690 1.00 39.84 186 SER A CA 1
ATOM 1549 C C . SER A 1 186 ? 29.807 14.236 -64.372 1.00 39.84 186 SER A C 1
ATOM 1551 O O . SER A 1 186 ? 29.608 15.024 -65.297 1.00 39.84 186 SER A O 1
ATOM 1553 N N . LYS A 1 187 ? 31.052 13.930 -63.977 1.00 36.41 187 LYS A N 1
ATOM 1554 C CA . LYS A 1 187 ? 32.262 14.425 -64.655 1.00 36.41 187 LYS A CA 1
ATOM 1555 C C . LYS A 1 187 ? 33.363 13.367 -64.685 1.00 36.41 187 LYS A C 1
ATOM 1557 O O . LYS A 1 187 ? 34.337 13.446 -63.948 1.00 36.41 187 LYS A O 1
ATOM 1562 N N . ALA A 1 188 ? 33.223 12.408 -65.593 1.00 30.55 188 ALA A N 1
ATOM 1563 C CA . ALA A 1 188 ? 34.337 11.593 -66.059 1.00 30.55 188 ALA A CA 1
ATOM 1564 C C . ALA A 1 188 ? 34.354 11.608 -67.594 1.00 30.55 188 ALA A C 1
ATOM 1566 O O . ALA A 1 188 ? 33.631 10.858 -68.243 1.00 30.55 188 ALA A O 1
ATOM 1567 N N . SER A 1 189 ? 35.173 12.489 -68.168 1.00 28.62 189 SER A N 1
ATOM 1568 C CA . SER A 1 189 ? 35.721 12.317 -69.515 1.00 28.62 189 SER A CA 1
ATOM 1569 C C . SER A 1 189 ? 37.026 13.104 -69.642 1.00 28.62 189 SER A C 1
ATOM 1571 O O . SER A 1 189 ? 37.015 14.323 -69.455 1.00 28.62 189 SER A O 1
ATOM 1573 N N . ASN A 1 190 ? 38.077 12.380 -70.038 1.00 27.38 190 ASN A N 1
ATOM 1574 C CA . ASN A 1 190 ? 39.432 12.806 -70.420 1.00 27.38 190 ASN A CA 1
ATOM 1575 C C . ASN A 1 190 ? 40.350 13.087 -69.209 1.00 27.38 190 ASN A C 1
ATOM 1577 O O . ASN A 1 190 ? 39.958 13.788 -68.288 1.00 27.38 190 ASN A O 1
ATOM 1581 N N . ASP A 1 191 ? 41.581 12.590 -69.109 1.00 28.77 191 ASP A N 1
ATOM 1582 C CA . ASP A 1 191 ? 42.486 12.043 -70.120 1.00 28.77 191 ASP A CA 1
ATOM 1583 C C . ASP A 1 191 ? 43.614 11.244 -69.426 1.00 28.77 191 ASP A C 1
ATOM 1585 O O . ASP A 1 191 ? 43.899 11.448 -68.244 1.00 28.77 191 ASP A O 1
ATOM 1589 N N . GLU A 1 192 ? 44.251 10.343 -70.170 1.00 29.08 192 GLU A N 1
ATOM 1590 C CA . GLU A 1 192 ? 45.383 9.503 -69.752 1.00 29.08 192 GLU A CA 1
ATOM 1591 C C . GLU A 1 192 ? 46.695 10.297 -69.554 1.00 29.08 192 GLU A C 1
ATOM 1593 O O . GLU A 1 192 ? 46.977 11.215 -70.325 1.00 29.08 192 GLU A O 1
ATOM 1598 N N . ARG A 1 193 ? 47.567 9.856 -68.622 1.00 26.94 193 ARG A N 1
ATOM 1599 C CA . ARG A 1 193 ? 48.969 9.415 -68.886 1.00 26.94 193 ARG A CA 1
ATOM 1600 C C . ARG A 1 193 ? 49.829 9.233 -67.619 1.00 26.94 193 ARG A C 1
ATOM 1602 O O . ARG A 1 193 ? 49.962 10.143 -66.814 1.00 26.94 193 ARG A O 1
ATOM 1609 N N . ASN A 1 194 ? 50.463 8.056 -67.572 1.00 26.39 194 ASN A N 1
ATOM 1610 C CA . ASN A 1 194 ? 51.816 7.668 -67.126 1.00 26.39 194 ASN A CA 1
ATOM 1611 C C . ASN A 1 194 ? 52.555 8.411 -65.995 1.00 26.39 194 ASN A C 1
ATOM 1613 O O . ASN A 1 194 ? 52.846 9.598 -66.093 1.00 26.39 194 ASN A O 1
ATOM 1617 N N . GLY A 1 195 ? 53.091 7.616 -65.059 1.00 25.75 195 GLY A N 1
ATOM 1618 C CA . GLY A 1 195 ? 54.264 7.959 -64.247 1.00 25.75 195 GLY A CA 1
ATOM 1619 C C . GLY A 1 195 ? 54.529 6.929 -63.146 1.00 25.75 195 GLY A C 1
ATOM 1620 O O . GLY A 1 195 ? 53.686 6.725 -62.283 1.00 25.75 195 GLY A O 1
ATOM 1621 N N . GLU A 1 196 ? 55.672 6.255 -63.229 1.00 26.00 196 GLU A N 1
ATOM 1622 C CA . GLU A 1 196 ? 56.112 5.110 -62.426 1.00 26.00 196 GLU A CA 1
ATOM 1623 C C . GLU A 1 196 ? 56.516 5.439 -60.972 1.00 26.00 196 GLU A C 1
ATOM 1625 O O . GLU A 1 196 ? 56.841 6.572 -60.636 1.00 26.00 196 GLU A O 1
ATOM 1630 N N . GLN A 1 197 ? 56.482 4.375 -60.157 1.00 27.06 197 GLN A N 1
ATOM 1631 C CA . GLN A 1 197 ? 57.294 4.018 -58.977 1.00 27.06 197 GLN A CA 1
ATOM 1632 C C . GLN A 1 197 ? 58.127 5.093 -58.252 1.00 27.06 197 GLN A C 1
ATOM 1634 O O . GLN A 1 197 ? 59.036 5.670 -58.829 1.00 27.06 197 GLN A O 1
ATOM 1639 N N . GLU A 1 198 ? 58.020 5.115 -56.915 1.00 27.14 198 GLU A N 1
ATOM 1640 C CA . GLU A 1 198 ? 59.166 4.723 -56.078 1.00 27.14 198 GLU A CA 1
ATOM 1641 C C . GLU A 1 198 ? 58.767 4.306 -54.652 1.00 27.14 198 GLU A C 1
ATOM 1643 O O . GLU A 1 198 ? 57.841 4.824 -54.029 1.00 27.14 198 GLU A O 1
ATOM 1648 N N . ILE A 1 199 ? 59.492 3.294 -54.187 1.00 27.61 199 ILE A N 1
ATOM 1649 C CA . ILE A 1 199 ? 59.457 2.637 -52.884 1.00 27.61 199 ILE A CA 1
ATOM 1650 C C . ILE A 1 199 ? 60.363 3.427 -51.938 1.00 27.61 199 ILE A C 1
ATOM 1652 O O . ILE A 1 199 ? 61.463 3.791 -52.338 1.00 27.61 199 ILE A O 1
ATOM 1656 N N . ASN A 1 200 ? 59.989 3.581 -50.664 1.00 26.58 200 ASN A N 1
ATOM 1657 C CA . ASN A 1 200 ? 60.997 3.503 -49.604 1.00 26.58 200 ASN A CA 1
ATOM 1658 C C . ASN A 1 200 ? 60.422 3.033 -48.265 1.00 26.58 200 ASN A C 1
ATOM 1660 O O . ASN A 1 200 ? 59.593 3.680 -47.628 1.00 26.58 200 ASN A O 1
ATOM 1664 N N . SER A 1 201 ? 60.925 1.868 -47.866 1.00 26.78 201 SER A N 1
ATOM 1665 C CA . SER A 1 201 ? 60.991 1.350 -46.507 1.00 26.78 201 SER A CA 1
ATOM 1666 C C . SER A 1 201 ? 61.888 2.221 -45.631 1.00 26.78 201 SER A C 1
ATOM 1668 O O . SER A 1 201 ? 62.890 2.719 -46.136 1.00 26.78 201 SER A O 1
ATOM 1670 N N . MET A 1 202 ? 61.654 2.248 -44.318 1.00 25.45 202 MET A N 1
ATOM 1671 C CA . MET A 1 202 ? 62.743 2.094 -43.346 1.00 25.45 202 MET A CA 1
ATOM 1672 C C . MET A 1 202 ? 62.203 1.712 -41.962 1.00 25.45 202 MET A C 1
ATOM 1674 O O . MET A 1 202 ? 61.290 2.328 -41.419 1.00 25.45 202 MET A O 1
ATOM 1678 N N . THR A 1 203 ? 62.779 0.628 -41.460 1.00 24.50 203 THR A N 1
ATOM 1679 C CA . THR A 1 203 ? 62.606 -0.057 -40.180 1.00 24.50 203 THR A CA 1
ATOM 1680 C C . THR A 1 203 ? 63.606 0.436 -39.129 1.00 24.50 203 THR A C 1
ATOM 1682 O O . THR A 1 203 ? 64.694 0.866 -39.495 1.00 24.50 203 THR A O 1
ATOM 1685 N N . GLU A 1 204 ? 63.241 0.216 -37.855 1.00 25.44 204 GLU A N 1
ATOM 1686 C CA . GLU A 1 204 ? 64.097 0.041 -36.656 1.00 25.44 204 GLU A CA 1
ATOM 1687 C C . GLU A 1 204 ? 64.923 1.262 -36.188 1.00 25.44 204 GLU A C 1
ATOM 1689 O O . GLU A 1 204 ? 65.564 1.956 -36.959 1.00 25.44 204 GLU A O 1
ATOM 1694 N N . THR A 1 205 ? 65.005 1.606 -34.899 1.00 24.67 205 THR A N 1
ATOM 1695 C CA . THR A 1 205 ? 65.616 0.796 -33.829 1.00 24.67 205 THR A CA 1
ATOM 1696 C C . THR A 1 205 ? 65.336 1.429 -32.449 1.00 24.67 205 THR A C 1
ATOM 1698 O O . THR A 1 205 ? 65.319 2.653 -32.319 1.00 24.67 205 THR A O 1
ATOM 1701 N N . GLU A 1 206 ? 65.181 0.604 -31.406 1.00 28.19 206 GLU A N 1
ATOM 1702 C CA . GLU A 1 206 ? 65.402 0.996 -29.999 1.00 28.19 206 GLU A CA 1
ATOM 1703 C C . GLU A 1 206 ? 66.881 1.361 -29.749 1.00 28.19 206 GLU A C 1
ATOM 1705 O O . GLU A 1 206 ? 67.758 0.987 -30.534 1.00 28.19 206 GLU A O 1
ATOM 1710 N N . PRO A 1 207 ? 67.200 1.967 -28.588 1.00 29.28 207 PRO A N 1
ATOM 1711 C CA . PRO A 1 207 ? 68.037 1.183 -27.683 1.00 29.28 207 PRO A CA 1
ATOM 1712 C C . PRO A 1 207 ? 67.654 1.220 -26.193 1.00 29.28 207 PRO A C 1
ATOM 1714 O O . PRO A 1 207 ? 66.906 2.051 -25.684 1.00 29.28 207 PRO A O 1
ATOM 1717 N N . ARG A 1 208 ? 68.258 0.226 -25.545 1.00 24.16 208 ARG A N 1
ATOM 1718 C CA . ARG A 1 208 ? 68.123 -0.382 -24.221 1.00 24.16 208 ARG A CA 1
ATOM 1719 C C . ARG A 1 208 ? 68.934 0.340 -23.123 1.00 24.16 208 ARG A C 1
ATOM 1721 O O . ARG A 1 208 ? 70.041 0.791 -23.386 1.00 24.16 208 ARG A O 1
ATOM 1728 N N . SER A 1 209 ? 68.394 0.297 -21.897 1.00 25.62 209 SER A N 1
ATOM 1729 C CA . SER A 1 209 ? 69.015 -0.017 -20.579 1.00 25.62 209 SER A CA 1
ATOM 1730 C C . SER A 1 209 ? 70.362 0.572 -20.107 1.00 25.62 209 SER A C 1
ATOM 1732 O O . SER A 1 209 ? 71.373 0.404 -20.778 1.00 25.62 209 SER A O 1
ATOM 1734 N N . MET A 1 210 ? 70.404 1.000 -18.831 1.00 24.83 210 MET A N 1
ATOM 1735 C CA . MET A 1 210 ? 71.160 0.382 -17.700 1.00 24.83 210 MET A CA 1
ATOM 1736 C C . MET A 1 210 ? 70.844 1.148 -16.389 1.00 24.83 210 MET A C 1
ATOM 1738 O O . MET A 1 210 ? 70.740 2.369 -16.426 1.00 24.83 210 MET A O 1
ATOM 1742 N N . GLU A 1 211 ? 70.349 0.490 -15.324 1.00 25.58 211 GLU A N 1
ATOM 1743 C CA . GLU A 1 211 ? 71.081 -0.107 -14.164 1.00 25.58 211 GLU A CA 1
ATOM 1744 C C . GLU A 1 211 ? 71.795 0.935 -13.277 1.00 25.58 211 GLU A C 1
ATOM 1746 O O . GLU A 1 211 ? 72.399 1.865 -13.789 1.00 25.58 211 GLU A O 1
ATOM 1751 N N . GLY A 1 212 ? 71.796 0.892 -11.941 1.00 24.84 212 GLY A N 1
ATOM 1752 C CA . GLY A 1 212 ? 71.322 -0.055 -10.922 1.00 24.84 212 GLY A CA 1
ATOM 1753 C C . GLY A 1 212 ? 71.106 0.725 -9.601 1.00 24.84 212 GLY A C 1
ATOM 1754 O O . GLY A 1 212 ? 70.924 1.936 -9.631 1.00 24.84 212 GLY A O 1
ATOM 1755 N N . ASP A 1 213 ? 71.119 0.175 -8.394 1.00 24.61 213 ASP A N 1
ATOM 1756 C CA . ASP A 1 213 ? 71.379 -1.177 -7.934 1.00 24.61 213 ASP A CA 1
ATOM 1757 C C . ASP A 1 213 ? 70.875 -1.297 -6.478 1.00 24.61 213 ASP A C 1
ATOM 1759 O O . ASP A 1 213 ? 70.667 -0.310 -5.768 1.00 24.61 213 ASP A O 1
ATOM 1763 N N . SER A 1 214 ? 70.681 -2.543 -6.072 1.00 26.38 214 SER A N 1
ATOM 1764 C CA . SER A 1 214 ? 70.253 -3.056 -4.774 1.00 26.38 214 SER A CA 1
ATOM 1765 C C . SER A 1 214 ? 71.236 -2.767 -3.629 1.00 26.38 214 SER A C 1
ATOM 1767 O O . SER A 1 214 ? 72.439 -2.644 -3.855 1.00 26.38 214 SER A O 1
ATOM 1769 N N . LYS A 1 215 ? 70.742 -2.786 -2.377 1.00 26.52 215 LYS A N 1
ATOM 1770 C CA . LYS A 1 215 ? 71.420 -3.475 -1.257 1.00 26.52 215 LYS A CA 1
ATOM 1771 C C . LYS A 1 215 ? 70.514 -3.668 -0.033 1.00 26.52 215 LYS A C 1
ATOM 1773 O O . LYS A 1 215 ? 70.133 -2.727 0.652 1.00 26.52 215 LYS A O 1
ATOM 1778 N N . THR A 1 216 ? 70.237 -4.936 0.250 1.00 26.61 216 THR A N 1
ATOM 1779 C CA . THR A 1 216 ? 69.809 -5.520 1.532 1.00 26.61 216 THR A CA 1
ATOM 1780 C C . THR A 1 216 ? 70.983 -5.662 2.503 1.00 26.61 216 THR A C 1
ATOM 1782 O O . THR A 1 216 ? 72.024 -6.123 2.044 1.00 26.61 216 THR A O 1
ATOM 1785 N N . VAL A 1 217 ? 70.780 -5.449 3.815 1.00 24.75 217 VAL A N 1
ATOM 1786 C CA . VAL A 1 217 ? 71.393 -6.236 4.918 1.00 24.75 217 VAL A CA 1
ATOM 1787 C C . VAL A 1 217 ? 70.489 -6.179 6.172 1.00 24.75 217 VAL A C 1
ATOM 1789 O O . VAL A 1 217 ? 70.033 -5.109 6.561 1.00 24.75 217 VAL A O 1
ATOM 1792 N N . ASN A 1 218 ? 70.255 -7.348 6.782 1.00 27.08 218 ASN A N 1
ATOM 1793 C CA . ASN A 1 218 ? 69.663 -7.589 8.110 1.00 27.08 218 ASN A CA 1
ATOM 1794 C C . ASN A 1 218 ? 70.652 -7.285 9.248 1.00 27.08 218 ASN A C 1
ATOM 1796 O O . ASN A 1 218 ? 71.805 -7.671 9.111 1.00 27.08 218 ASN A O 1
ATOM 1800 N N . THR A 1 219 ? 70.166 -6.837 10.413 1.00 26.36 219 THR A N 1
ATOM 1801 C CA . THR A 1 219 ? 70.530 -7.401 11.738 1.00 26.36 219 THR A CA 1
ATOM 1802 C C . THR A 1 219 ? 69.547 -6.944 12.824 1.00 26.36 219 THR A C 1
ATOM 1804 O O . THR A 1 219 ? 68.883 -5.924 12.676 1.00 26.36 219 THR A O 1
ATOM 1807 N N . ALA A 1 220 ? 69.440 -7.774 13.860 1.00 25.48 220 ALA A N 1
ATOM 1808 C CA . ALA A 1 220 ? 68.429 -7.818 14.908 1.00 25.48 220 ALA A CA 1
ATOM 1809 C C . ALA A 1 220 ? 68.635 -6.845 16.092 1.00 25.48 220 ALA A C 1
ATOM 1811 O O . ALA A 1 220 ? 69.685 -6.222 16.217 1.00 25.48 220 ALA A O 1
ATOM 1812 N N . ASP A 1 221 ? 67.616 -6.872 16.961 1.00 26.39 221 ASP A N 1
ATOM 1813 C CA . ASP A 1 221 ? 67.550 -6.512 18.386 1.00 26.39 221 ASP A CA 1
ATOM 1814 C C . ASP A 1 221 ? 67.512 -5.030 18.796 1.00 26.39 221 ASP A C 1
ATOM 1816 O O . ASP A 1 221 ? 68.520 -4.338 18.802 1.00 26.39 221 ASP A O 1
ATOM 1820 N N . GLU A 1 222 ? 66.340 -4.591 19.279 1.00 27.70 222 GLU A N 1
ATOM 1821 C CA . GLU A 1 222 ? 66.178 -4.161 20.678 1.00 27.70 222 GLU A CA 1
ATOM 1822 C C . GLU A 1 222 ? 64.689 -4.142 21.086 1.00 27.70 222 GLU A C 1
ATOM 1824 O O . GLU A 1 222 ? 63.817 -3.629 20.385 1.00 27.70 222 GLU A O 1
ATOM 1829 N N . PHE A 1 223 ? 64.409 -4.788 22.219 1.00 25.77 223 PHE A N 1
ATOM 1830 C CA . PHE A 1 223 ? 63.105 -4.947 22.863 1.00 25.77 223 PHE A CA 1
ATOM 1831 C C . PHE A 1 223 ? 62.818 -3.748 23.779 1.00 25.77 223 PHE A C 1
ATOM 1833 O O . PHE A 1 223 ? 63.589 -3.497 24.703 1.00 25.77 223 PHE A O 1
ATOM 1840 N N . GLU A 1 224 ? 61.658 -3.100 23.631 1.00 29.94 224 GLU A N 1
ATOM 1841 C CA . GLU A 1 224 ? 61.079 -2.262 24.690 1.00 29.94 224 GLU A CA 1
ATOM 1842 C C . GLU A 1 224 ? 59.993 -3.033 25.452 1.00 29.94 224 GLU A C 1
ATOM 1844 O O . GLU A 1 224 ? 58.998 -3.509 24.902 1.00 29.94 224 GLU A O 1
ATOM 1849 N N . ILE A 1 225 ? 60.232 -3.171 26.754 1.00 28.95 225 ILE A N 1
ATOM 1850 C CA . ILE A 1 225 ? 59.385 -3.836 27.740 1.00 28.95 225 ILE A CA 1
ATOM 1851 C C . ILE A 1 225 ? 58.315 -2.840 28.204 1.00 28.95 225 ILE A C 1
ATOM 1853 O O . ILE A 1 225 ? 58.634 -1.845 28.851 1.00 28.95 225 ILE A O 1
ATOM 1857 N N . LEU A 1 226 ? 57.040 -3.134 27.936 1.00 30.70 226 LEU A N 1
ATOM 1858 C CA . LEU A 1 226 ? 55.900 -2.495 28.604 1.00 30.70 226 LEU A CA 1
ATOM 1859 C C . LEU A 1 226 ? 55.378 -3.408 29.733 1.00 30.70 226 LEU A C 1
ATOM 1861 O O . LEU A 1 226 ? 55.390 -4.632 29.588 1.00 30.70 226 LEU A O 1
ATOM 1865 N N . PRO A 1 227 ? 54.961 -2.842 30.880 1.00 33.03 227 PRO A N 1
ATOM 1866 C CA . PRO A 1 227 ? 54.825 -3.576 32.133 1.00 33.03 227 PRO A CA 1
ATOM 1867 C C . PRO A 1 227 ? 53.675 -4.589 32.138 1.00 33.03 227 PRO A C 1
ATOM 1869 O O . PRO A 1 227 ? 52.577 -4.350 31.635 1.00 33.03 227 PRO A O 1
ATOM 1872 N N . ALA A 1 228 ? 53.944 -5.722 32.788 1.00 39.38 228 ALA A N 1
ATOM 1873 C CA . ALA A 1 228 ? 52.975 -6.754 33.111 1.00 39.38 228 ALA A CA 1
ATOM 1874 C C . ALA A 1 228 ? 51.854 -6.177 33.986 1.00 39.38 228 ALA A C 1
ATOM 1876 O O . ALA A 1 228 ? 52.137 -5.675 35.071 1.00 39.38 228 ALA 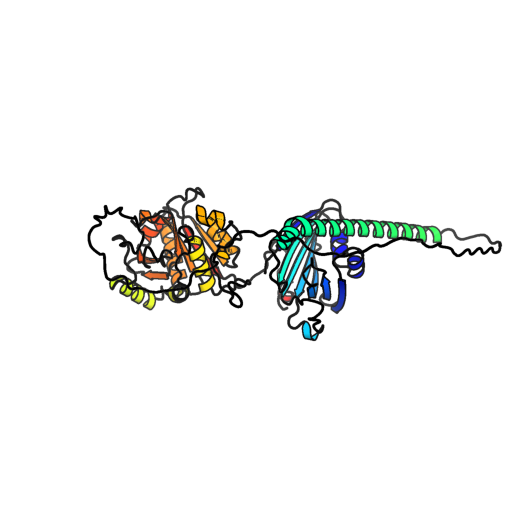A O 1
ATOM 1877 N N . ASN A 1 229 ? 50.612 -6.238 33.482 1.00 37.00 229 ASN A N 1
ATOM 1878 C CA . ASN A 1 229 ? 49.349 -6.506 34.195 1.00 37.00 229 ASN A CA 1
ATOM 1879 C C . ASN A 1 229 ? 48.153 -5.874 33.458 1.00 37.00 229 ASN A C 1
ATOM 1881 O O . ASN A 1 229 ? 47.606 -4.871 33.903 1.00 37.00 229 ASN A O 1
ATOM 1885 N N . VAL A 1 230 ? 47.687 -6.492 32.367 1.00 29.86 230 VAL A N 1
ATOM 1886 C CA . VAL A 1 230 ? 46.303 -6.302 31.893 1.00 29.86 230 VAL A CA 1
ATOM 1887 C C . VAL A 1 230 ? 45.756 -7.666 31.480 1.00 29.86 230 VAL A C 1
ATOM 1889 O O . VAL A 1 230 ? 46.087 -8.189 30.419 1.00 29.86 230 VAL A O 1
ATOM 1892 N N . ARG A 1 231 ? 44.953 -8.279 32.357 1.00 30.34 231 ARG A N 1
ATOM 1893 C CA . ARG A 1 231 ? 44.201 -9.496 32.033 1.00 30.34 231 ARG A CA 1
ATOM 1894 C C . ARG A 1 231 ? 42.973 -9.120 31.208 1.00 30.34 231 ARG A C 1
ATOM 1896 O O . ARG A 1 231 ? 42.141 -8.329 31.64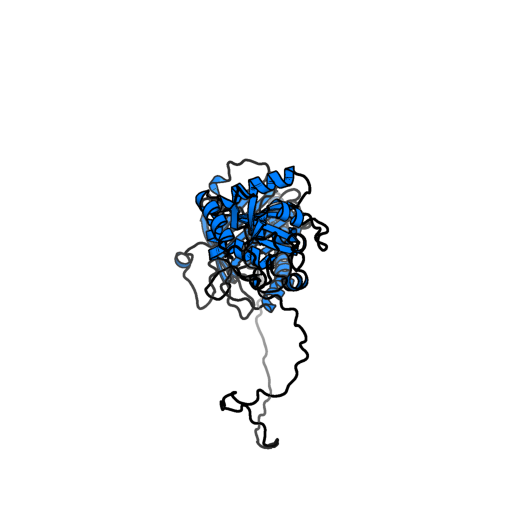0 1.00 30.34 231 ARG A O 1
ATOM 1903 N N . LEU A 1 232 ? 42.890 -9.711 30.022 1.00 31.16 232 LEU A N 1
ATOM 1904 C CA . LEU A 1 232 ? 41.691 -9.791 29.201 1.00 31.16 232 LEU A CA 1
ATOM 1905 C C . LEU A 1 232 ? 40.848 -10.968 29.718 1.00 31.16 232 LEU A C 1
ATOM 1907 O O . LEU A 1 232 ? 41.311 -12.104 29.667 1.00 31.16 232 LEU A O 1
ATOM 1911 N N . TYR A 1 233 ? 39.624 -10.659 30.157 1.00 27.03 233 TYR A N 1
ATOM 1912 C CA . TYR A 1 233 ? 38.541 -11.561 30.589 1.00 27.03 233 TYR A CA 1
ATOM 1913 C C . TYR A 1 233 ? 38.702 -12.234 31.967 1.00 27.03 233 TYR A C 1
ATOM 1915 O O . TYR A 1 233 ? 39.651 -12.973 32.207 1.00 27.03 233 TYR A O 1
ATOM 1923 N N . ASP A 1 234 ? 37.710 -12.019 32.843 1.00 28.20 234 ASP A N 1
ATOM 1924 C CA . ASP A 1 234 ? 37.502 -12.793 34.076 1.00 28.20 234 ASP A CA 1
ATOM 1925 C C . ASP A 1 234 ? 36.362 -13.807 33.877 1.00 28.20 234 ASP A C 1
ATOM 1927 O O . ASP A 1 234 ? 35.245 -13.459 33.479 1.00 28.20 234 ASP A O 1
ATOM 1931 N N . GLU A 1 235 ? 36.660 -15.074 34.166 1.00 29.61 235 GLU A N 1
ATOM 1932 C CA . GLU A 1 235 ? 35.714 -16.187 34.244 1.00 29.61 235 GLU A CA 1
ATOM 1933 C C . GLU A 1 235 ? 35.180 -16.380 35.679 1.00 29.61 235 GLU A C 1
ATOM 1935 O O . GLU A 1 235 ? 35.966 -16.559 36.604 1.00 29.61 235 GLU A O 1
ATOM 1940 N N . LYS A 1 236 ? 33.843 -16.527 35.790 1.00 29.38 236 LYS A N 1
ATOM 1941 C CA . LYS A 1 236 ? 33.042 -17.219 36.844 1.00 29.38 236 LYS A CA 1
ATOM 1942 C C . LYS A 1 236 ? 33.058 -16.603 38.268 1.00 29.38 236 LYS A C 1
ATOM 1944 O O . LYS A 1 236 ? 34.010 -15.970 38.675 1.00 29.38 236 LYS A O 1
ATOM 1949 N N . LEU A 1 237 ? 32.022 -16.713 39.113 1.00 25.95 237 LEU A N 1
ATOM 1950 C CA . LEU A 1 237 ? 31.116 -17.831 39.421 1.00 25.95 237 LEU A CA 1
ATOM 1951 C C . LEU A 1 237 ? 29.764 -17.323 39.985 1.00 25.95 237 LEU A C 1
ATOM 1953 O O . LEU A 1 237 ? 29.684 -16.255 40.580 1.00 25.95 237 LEU A O 1
ATOM 1957 N N . ILE A 1 238 ? 28.716 -18.134 39.828 1.00 38.03 238 ILE A N 1
ATOM 1958 C CA . ILE A 1 238 ? 27.346 -17.918 40.325 1.00 38.03 238 ILE A CA 1
ATOM 1959 C C . ILE A 1 238 ? 27.299 -17.991 41.863 1.00 38.03 238 ILE A C 1
ATOM 1961 O O . ILE A 1 238 ? 27.746 -18.985 42.433 1.00 38.03 238 ILE A O 1
ATOM 1965 N N . SER A 1 239 ? 26.653 -17.019 42.517 1.00 27.70 239 SER A N 1
ATOM 1966 C CA . SER A 1 239 ? 26.045 -17.198 43.843 1.00 27.70 239 SER A CA 1
ATOM 1967 C C . SER A 1 239 ? 24.661 -16.529 43.917 1.00 27.70 239 SER A C 1
ATOM 1969 O O . SER A 1 239 ? 24.365 -15.557 43.225 1.00 27.70 239 SER A O 1
ATOM 1971 N N . SER A 1 240 ? 23.776 -17.167 44.682 1.00 28.28 240 SER A N 1
ATOM 1972 C CA . SER A 1 240 ? 22.319 -16.979 44.750 1.00 28.28 240 SER A CA 1
ATOM 1973 C C . SER A 1 240 ? 21.899 -15.687 45.475 1.00 28.28 240 SER A C 1
ATOM 1975 O O . SER A 1 240 ? 22.416 -15.442 46.563 1.00 28.28 240 SER A O 1
ATOM 1977 N N . PRO A 1 241 ? 20.903 -14.917 44.986 1.00 30.36 241 PRO A N 1
ATOM 1978 C CA . PRO A 1 241 ? 20.365 -13.772 45.708 1.00 30.36 241 PRO A CA 1
ATOM 1979 C C . PRO A 1 241 ? 19.116 -14.179 46.507 1.00 30.36 241 PRO A C 1
ATOM 1981 O O . PRO A 1 241 ? 17.985 -13.952 46.087 1.00 30.36 241 PRO A O 1
ATOM 1984 N N . PHE A 1 242 ? 19.322 -14.785 47.671 1.00 33.34 242 PHE A N 1
ATOM 1985 C CA . PHE A 1 242 ? 18.312 -14.868 48.730 1.00 33.34 242 PHE A CA 1
ATOM 1986 C C . PHE A 1 242 ? 18.982 -14.442 50.028 1.00 33.34 242 PHE A C 1
ATOM 1988 O O . PHE A 1 242 ? 19.278 -15.275 50.864 1.00 33.34 242 PHE A O 1
ATOM 1995 N N . GLU A 1 243 ? 19.305 -13.158 50.143 1.00 35.53 243 GLU A N 1
ATOM 1996 C CA . GLU A 1 243 ? 19.620 -12.473 51.400 1.00 35.53 243 GLU A CA 1
ATOM 1997 C C . GLU A 1 243 ? 19.869 -10.999 51.057 1.00 35.53 243 GLU A C 1
ATOM 1999 O O . GLU A 1 243 ? 20.452 -10.694 50.020 1.00 35.53 243 GLU A O 1
ATOM 2004 N N . ASN A 1 244 ? 19.404 -10.091 51.913 1.00 29.89 244 ASN A N 1
ATOM 2005 C CA . ASN A 1 244 ? 19.385 -8.625 51.760 1.00 29.89 244 ASN A CA 1
ATOM 2006 C C . ASN A 1 244 ? 18.114 -8.054 51.122 1.00 29.89 244 ASN A C 1
ATOM 2008 O O . ASN A 1 244 ? 18.143 -7.280 50.168 1.00 29.89 244 ASN A O 1
ATOM 2012 N N . MET A 1 245 ? 16.978 -8.388 51.731 1.00 34.78 245 MET A N 1
ATOM 2013 C CA . MET A 1 245 ? 15.761 -7.596 51.621 1.00 34.78 245 MET A CA 1
ATOM 2014 C C . MET A 1 245 ? 15.407 -7.051 53.005 1.00 34.78 245 MET A C 1
ATOM 2016 O O . MET A 1 245 ? 14.525 -7.582 53.658 1.00 34.78 245 MET A O 1
ATOM 2020 N N . GLU A 1 246 ? 16.106 -6.011 53.462 1.00 37.88 246 GLU A N 1
ATOM 2021 C CA . GLU A 1 246 ? 15.613 -5.129 54.524 1.00 37.88 246 GLU A CA 1
ATOM 2022 C C . GLU A 1 246 ? 16.389 -3.800 54.497 1.00 37.88 246 GLU A C 1
ATOM 2024 O O . GLU A 1 246 ? 17.614 -3.782 54.500 1.00 37.88 246 GLU A O 1
ATOM 2029 N N . HIS A 1 247 ? 15.641 -2.692 54.450 1.00 39.69 247 HIS A N 1
ATOM 2030 C CA . HIS A 1 247 ? 16.087 -1.289 54.500 1.00 39.69 247 HIS A CA 1
ATOM 2031 C C . HIS A 1 247 ? 16.538 -0.587 53.205 1.00 39.69 247 HIS A C 1
ATOM 2033 O O . HIS A 1 247 ? 17.641 -0.062 53.116 1.00 39.69 247 HIS A O 1
ATOM 2039 N N . MET A 1 248 ? 15.597 -0.371 52.279 1.00 32.16 248 MET A N 1
ATOM 2040 C CA . MET A 1 248 ? 15.527 0.895 51.527 1.00 32.16 248 MET A CA 1
ATOM 2041 C C . MET A 1 248 ? 14.065 1.343 51.404 1.00 32.16 248 MET A C 1
ATOM 2043 O O . MET A 1 248 ? 13.277 0.770 50.653 1.00 32.16 248 MET A O 1
ATOM 2047 N N . GLN A 1 249 ? 13.686 2.382 52.155 1.00 37.62 249 GLN A N 1
ATOM 2048 C CA . GLN A 1 249 ? 12.438 3.117 51.935 1.00 37.62 249 GLN A CA 1
ATOM 2049 C C . GLN A 1 249 ? 12.504 3.790 50.558 1.00 37.62 249 GLN A C 1
ATOM 2051 O O . GLN A 1 249 ? 13.082 4.861 50.393 1.00 37.62 249 GLN A O 1
ATOM 2056 N N . HIS A 1 250 ? 11.915 3.150 49.550 1.00 36.28 250 HIS A N 1
ATOM 2057 C CA . HIS A 1 250 ? 11.746 3.743 48.233 1.00 36.28 250 HIS A CA 1
ATOM 2058 C C . HIS A 1 250 ? 10.646 4.809 48.276 1.00 36.28 250 HIS A C 1
ATOM 2060 O O . HIS A 1 250 ? 9.457 4.504 48.373 1.00 36.28 250 HIS A O 1
ATOM 2066 N N . HIS A 1 251 ? 11.035 6.074 48.122 1.00 35.50 251 HIS A N 1
ATOM 2067 C CA . HIS A 1 251 ? 10.168 7.058 47.484 1.00 35.50 251 HIS A CA 1
ATOM 2068 C C . HIS A 1 251 ? 9.819 6.546 46.082 1.00 35.50 251 HIS A C 1
ATOM 2070 O O . HIS A 1 251 ? 10.661 6.518 45.184 1.00 35.50 251 HIS A O 1
ATOM 2076 N N . ALA A 1 252 ? 8.579 6.088 45.912 1.00 33.00 252 ALA A N 1
ATOM 2077 C CA . ALA A 1 252 ? 8.057 5.633 44.636 1.00 33.00 252 ALA A CA 1
ATOM 2078 C C . ALA A 1 252 ? 7.954 6.822 43.670 1.00 33.00 252 ALA A C 1
ATOM 2080 O O . ALA A 1 252 ? 6.957 7.542 43.641 1.00 33.00 252 ALA A O 1
ATOM 2081 N N . ILE A 1 253 ? 8.979 7.009 42.842 1.00 35.03 253 ILE A N 1
ATOM 2082 C CA . ILE A 1 253 ? 8.818 7.700 41.565 1.00 35.03 253 ILE A CA 1
ATOM 2083 C C . ILE A 1 253 ? 7.850 6.824 40.764 1.00 35.03 253 ILE A C 1
ATOM 2085 O O . ILE A 1 253 ? 8.236 5.765 40.269 1.00 35.03 253 ILE A O 1
ATOM 2089 N N . GLN A 1 254 ? 6.572 7.211 40.697 1.00 38.88 254 GLN A N 1
ATOM 2090 C CA . GLN A 1 254 ? 5.597 6.571 39.815 1.00 38.88 254 GLN A CA 1
ATOM 2091 C C . GLN A 1 254 ? 6.092 6.721 38.375 1.00 38.88 254 GLN A C 1
ATOM 2093 O O . GLN A 1 254 ? 5.863 7.734 37.716 1.00 38.88 254 GLN A O 1
ATOM 2098 N N . THR A 1 255 ? 6.788 5.709 37.870 1.00 38.72 255 THR A N 1
ATOM 2099 C CA . THR A 1 255 ? 7.095 5.607 36.451 1.00 38.72 255 THR A CA 1
ATOM 2100 C C . THR A 1 255 ? 5.764 5.502 35.708 1.00 38.72 255 THR A C 1
ATOM 2102 O O . THR A 1 255 ? 5.003 4.550 35.893 1.00 38.72 255 THR A O 1
ATOM 2105 N N . GLN A 1 256 ? 5.432 6.512 34.893 1.00 63.50 256 GLN A N 1
ATOM 2106 C CA . GLN A 1 256 ? 4.251 6.490 34.026 1.00 63.50 256 GLN A CA 1
ATOM 2107 C C . GLN A 1 256 ? 4.429 5.411 32.952 1.00 63.50 256 GLN A C 1
ATOM 2109 O O . GLN A 1 256 ? 4.803 5.686 31.815 1.00 63.50 256 GLN A O 1
ATOM 2114 N N . ASN A 1 257 ? 4.167 4.157 33.303 1.00 76.38 257 ASN A N 1
ATOM 2115 C CA . ASN A 1 257 ? 4.156 3.082 32.331 1.00 76.38 257 ASN A CA 1
ATOM 2116 C C . ASN A 1 257 ? 2.838 3.104 31.528 1.00 76.38 257 ASN A C 1
ATOM 2118 O O . ASN A 1 257 ? 1.802 3.661 31.923 1.00 76.38 257 ASN A O 1
ATOM 2122 N N . PHE A 1 258 ? 2.894 2.540 30.326 1.00 83.44 258 PHE A N 1
ATOM 2123 C CA . PHE A 1 258 ? 1.742 2.413 29.433 1.00 83.44 258 PHE A CA 1
ATOM 2124 C C . PHE A 1 258 ? 1.240 0.972 29.355 1.00 83.44 258 PHE A C 1
ATOM 2126 O O . PHE A 1 258 ? 0.486 0.656 28.446 1.00 83.44 258 PHE A O 1
ATOM 2133 N N . TYR A 1 259 ? 1.639 0.110 30.290 1.00 88.31 259 TYR A N 1
ATOM 2134 C CA . TYR A 1 259 ? 1.305 -1.306 30.258 1.00 88.31 259 TYR A CA 1
ATOM 2135 C C . TYR A 1 259 ? -0.189 -1.528 30.522 1.00 88.31 259 TYR A C 1
ATOM 2137 O O . TYR A 1 259 ? -0.707 -1.105 31.553 1.00 88.31 259 TYR A O 1
ATOM 2145 N N . ARG A 1 260 ? -0.872 -2.191 29.578 1.00 88.25 260 ARG A N 1
ATOM 2146 C CA . ARG A 1 260 ? -2.243 -2.728 29.691 1.00 88.25 260 ARG A CA 1
ATOM 2147 C C . ARG A 1 260 ? -3.213 -1.792 30.420 1.00 88.25 260 ARG A C 1
ATOM 2149 O O . ARG A 1 260 ? -3.825 -2.153 31.424 1.00 88.25 260 ARG A O 1
ATOM 2156 N N . ARG A 1 261 ? -3.367 -0.574 29.903 1.00 92.06 261 ARG A N 1
ATOM 2157 C CA . ARG A 1 261 ? -4.265 0.420 30.493 1.00 92.06 261 ARG A CA 1
ATOM 2158 C C . ARG A 1 261 ? -5.719 -0.037 30.401 1.00 92.06 261 ARG A C 1
ATOM 2160 O O . ARG A 1 261 ? -6.136 -0.660 29.425 1.00 92.06 261 ARG A O 1
ATOM 2167 N N . LYS A 1 262 ? -6.506 0.326 31.417 1.00 93.62 262 LYS A N 1
ATOM 2168 C CA . LYS A 1 262 ? -7.949 0.074 31.438 1.00 93.62 262 LYS A CA 1
ATOM 2169 C C . LYS A 1 262 ? -8.611 0.802 30.268 1.00 93.62 262 LYS A C 1
ATOM 2171 O O . LYS A 1 262 ? -8.337 1.981 30.033 1.00 93.62 262 LYS A O 1
ATOM 2176 N N . LEU A 1 263 ? -9.462 0.087 29.539 1.00 96.12 263 LEU A N 1
ATOM 2177 C CA . LEU A 1 263 ? -10.273 0.683 28.487 1.00 96.12 263 LEU A CA 1
ATOM 2178 C C . LEU A 1 263 ? -11.330 1.622 29.097 1.00 96.12 263 LEU A C 1
ATOM 2180 O O . LEU A 1 263 ? -11.868 1.315 30.166 1.00 96.12 263 LEU A O 1
ATOM 2184 N N . PRO A 1 264 ? -11.629 2.755 28.444 1.00 95.56 264 PRO A N 1
ATOM 2185 C CA . PRO A 1 264 ? -12.721 3.638 28.845 1.00 95.56 264 PRO A CA 1
ATOM 2186 C C . PRO A 1 264 ? -14.088 2.944 28.733 1.00 95.56 264 PRO A C 1
ATOM 2188 O O . PRO A 1 264 ? -14.213 2.000 27.955 1.00 95.56 264 PRO A O 1
ATOM 2191 N N . PRO A 1 265 ? -15.133 3.426 29.435 1.00 93.88 265 PRO A N 1
ATOM 2192 C CA . PRO A 1 265 ? -16.478 2.837 29.374 1.00 93.88 265 PRO A CA 1
ATOM 2193 C C . PRO A 1 265 ? -17.109 2.814 27.974 1.00 93.88 265 PRO A C 1
ATOM 2195 O O . PRO A 1 265 ? -17.989 2.006 27.713 1.00 93.88 265 PRO A O 1
ATOM 2198 N N . SER A 1 266 ? -16.656 3.687 27.070 1.00 92.50 266 SER A N 1
ATOM 2199 C CA . SER A 1 266 ? -17.069 3.728 25.661 1.00 92.50 266 SER A CA 1
ATOM 2200 C C . SER A 1 266 ? -16.499 2.585 24.811 1.00 92.50 266 SER A C 1
ATOM 2202 O O . SER A 1 266 ? -16.880 2.451 23.651 1.00 92.50 266 SER A O 1
ATOM 2204 N N . CYS A 1 267 ? -15.562 1.799 25.350 1.00 97.75 267 CYS A N 1
ATOM 2205 C CA . CYS A 1 267 ? -14.860 0.732 24.647 1.00 97.75 267 CYS A CA 1
ATOM 2206 C C . CYS A 1 267 ? -15.114 -0.619 25.327 1.00 97.75 267 CYS A C 1
ATOM 2208 O O . CYS A 1 267 ? -14.890 -0.764 26.530 1.00 97.75 267 CYS A O 1
ATOM 2210 N N . ILE A 1 268 ? -15.464 -1.648 24.556 1.00 98.62 268 ILE A N 1
ATOM 2211 C CA . ILE A 1 268 ? -15.652 -3.008 25.085 1.00 98.62 268 ILE A CA 1
ATOM 2212 C C . ILE A 1 268 ? -14.424 -3.844 24.738 1.00 98.62 268 ILE A C 1
ATOM 2214 O O . ILE A 1 268 ? -14.059 -3.986 23.573 1.00 98.62 268 ILE A O 1
ATOM 2218 N N . ASN A 1 269 ? -13.765 -4.414 25.746 1.00 98.50 269 ASN A N 1
ATOM 2219 C CA . ASN A 1 269 ? -12.619 -5.299 25.531 1.00 98.50 269 ASN A CA 1
ATOM 2220 C C . ASN A 1 269 ? -13.037 -6.516 24.690 1.00 98.50 269 ASN A C 1
ATOM 2222 O O . ASN A 1 269 ? -13.937 -7.246 25.093 1.00 98.50 269 ASN A O 1
ATOM 2226 N N . PHE A 1 270 ? -12.343 -6.784 23.582 1.00 98.44 270 PHE A N 1
ATOM 2227 C CA . PHE A 1 270 ? -12.614 -7.934 22.715 1.00 98.44 270 PHE A CA 1
ATOM 2228 C C . PHE A 1 270 ? -12.621 -9.276 23.465 1.00 98.44 270 PHE A C 1
ATOM 2230 O O . PHE A 1 270 ? -13.419 -10.157 23.165 1.00 98.44 270 PHE A O 1
ATOM 2237 N N . ALA A 1 271 ? -11.761 -9.426 24.476 1.00 96.81 271 ALA A N 1
ATOM 2238 C CA . ALA A 1 271 ? -11.643 -10.658 25.250 1.00 96.81 271 ALA A CA 1
ATOM 2239 C C . ALA A 1 271 ? -12.690 -10.803 26.376 1.00 96.81 271 ALA A C 1
ATOM 2241 O O . ALA A 1 271 ? -12.722 -11.851 27.030 1.00 96.81 271 ALA A O 1
ATOM 2242 N N . SER A 1 272 ? -13.525 -9.786 26.634 1.00 98.31 272 S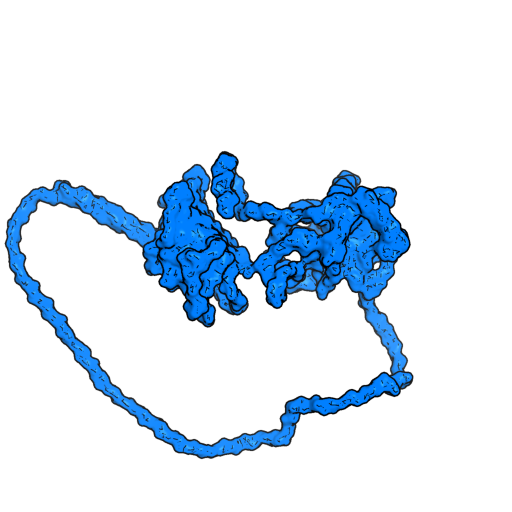ER A N 1
ATOM 2243 C CA . SER A 1 272 ? -14.598 -9.877 27.635 1.00 98.31 272 SER A CA 1
ATOM 2244 C C . SER A 1 272 ? -15.737 -10.791 27.151 1.00 98.31 272 SER A C 1
ATOM 2246 O O . SER A 1 272 ? -15.841 -11.050 25.951 1.00 98.31 272 SER A O 1
ATOM 2248 N N . PRO A 1 273 ? -16.617 -11.285 28.045 1.00 98.50 273 PRO A N 1
ATOM 2249 C CA . PRO A 1 273 ? -17.798 -12.048 27.633 1.00 98.50 273 PRO A CA 1
ATOM 2250 C C . PRO A 1 273 ? -18.665 -11.301 26.610 1.00 98.50 273 PRO A C 1
ATOM 2252 O O . PRO A 1 273 ? -19.097 -11.888 25.623 1.00 98.50 273 PRO A O 1
ATOM 2255 N N . GLU A 1 274 ? -18.851 -9.995 26.808 1.00 98.44 274 GLU A N 1
ATOM 2256 C CA . GLU A 1 274 ? -19.594 -9.134 25.886 1.00 98.44 274 GLU A CA 1
ATOM 2257 C C . GLU A 1 274 ? -18.862 -8.954 24.550 1.00 98.44 274 GLU A C 1
ATOM 2259 O O . GLU A 1 274 ? -19.460 -9.145 23.498 1.00 98.44 274 GLU A O 1
ATOM 2264 N N . GLY A 1 275 ? -17.551 -8.686 24.565 1.00 98.62 275 GLY A N 1
ATOM 2265 C CA . GLY A 1 275 ? -16.760 -8.540 23.340 1.00 98.62 275 GLY A CA 1
ATOM 2266 C C . GLY A 1 275 ? -16.713 -9.816 22.495 1.00 98.62 275 GLY A C 1
ATOM 2267 O O . GLY A 1 275 ? -16.766 -9.739 21.267 1.00 98.62 275 GLY A O 1
ATOM 2268 N N . LYS A 1 276 ? -16.677 -10.987 23.146 1.00 98.19 276 LYS A N 1
ATOM 2269 C CA . LYS A 1 276 ? -16.789 -12.298 22.491 1.00 98.19 276 LYS A CA 1
ATOM 2270 C C . LYS A 1 276 ? -18.174 -12.515 21.894 1.00 98.19 276 LYS A C 1
ATOM 2272 O O . LYS A 1 276 ? -18.265 -13.019 20.780 1.00 98.19 276 LYS A O 1
ATOM 2277 N N . LYS A 1 277 ? -19.234 -12.132 22.613 1.00 98.44 277 LYS A N 1
ATOM 2278 C CA . LYS A 1 277 ? -20.613 -12.215 22.119 1.00 98.44 277 LYS A CA 1
ATOM 2279 C C . LYS A 1 277 ? -20.780 -11.400 20.834 1.00 98.44 277 LYS A C 1
ATOM 2281 O O . LYS A 1 277 ? -21.185 -11.975 19.830 1.00 98.44 277 LYS A O 1
ATOM 2286 N N . LEU A 1 278 ? -20.363 -10.128 20.847 1.00 98.69 278 LEU A N 1
ATOM 2287 C CA . LEU A 1 278 ? -20.396 -9.256 19.666 1.00 98.69 278 LEU A CA 1
ATOM 2288 C C . LEU A 1 278 ? -19.662 -9.895 18.482 1.00 98.69 278 LEU A C 1
ATOM 2290 O O . LEU A 1 278 ? -20.180 -9.922 17.374 1.00 98.69 278 LEU A O 1
ATOM 2294 N N . PHE A 1 279 ? -18.481 -10.474 18.722 1.00 98.56 279 PHE A N 1
ATOM 2295 C CA . PHE A 1 279 ? -17.710 -11.127 17.664 1.00 98.56 279 PHE A CA 1
ATOM 2296 C C . PHE A 1 279 ? -18.409 -12.355 17.077 1.00 98.56 279 PHE A C 1
ATOM 2298 O O . PHE A 1 279 ? -18.422 -12.518 15.861 1.00 98.56 279 PHE A O 1
ATOM 2305 N N . ILE A 1 280 ? -18.989 -13.216 17.920 1.00 96.38 280 ILE A N 1
ATOM 2306 C CA . ILE A 1 280 ? -19.723 -14.405 17.466 1.00 96.38 280 ILE A CA 1
ATOM 2307 C C . ILE A 1 280 ? -20.934 -13.985 16.627 1.00 96.38 280 ILE A C 1
ATOM 2309 O O . ILE A 1 280 ? -21.148 -14.536 15.551 1.00 96.38 280 ILE A O 1
ATOM 2313 N N . GLU A 1 281 ? -21.693 -12.989 17.085 1.00 98.06 281 GLU A N 1
ATOM 2314 C CA . GLU A 1 281 ? -22.858 -12.460 16.368 1.00 98.06 281 GLU A CA 1
ATOM 2315 C C . GLU A 1 281 ? -22.451 -11.841 15.018 1.00 98.06 281 GLU A C 1
ATOM 2317 O O . GLU A 1 281 ? -23.053 -12.161 13.990 1.00 98.06 281 GLU A O 1
ATOM 2322 N N . SER A 1 282 ? -21.371 -11.049 14.985 1.00 98.31 282 SER A N 1
ATOM 2323 C CA . SER A 1 282 ? -20.773 -10.523 13.750 1.00 98.31 282 SER A CA 1
ATOM 2324 C C . SER A 1 282 ? -20.319 -11.625 12.796 1.00 98.31 282 SER A C 1
ATOM 2326 O O . SER A 1 282 ? -20.581 -11.544 11.598 1.00 98.31 282 SER A O 1
ATOM 2328 N N . LEU A 1 283 ? -19.651 -12.660 13.311 1.00 94.31 283 LEU A N 1
ATOM 2329 C CA . LEU A 1 283 ? -19.134 -13.773 12.519 1.00 94.31 283 LEU A CA 1
ATOM 2330 C C . LEU A 1 283 ? -20.264 -14.579 11.875 1.00 94.31 283 LEU A C 1
ATOM 2332 O O . LEU A 1 283 ? -20.205 -14.858 10.682 1.00 94.31 283 LEU A O 1
ATOM 2336 N N . VAL A 1 284 ? -21.317 -14.900 12.633 1.00 94.88 284 VAL A N 1
ATOM 2337 C CA . VAL A 1 284 ? -22.497 -15.619 12.118 1.00 94.88 284 VAL A CA 1
ATOM 2338 C C . VAL A 1 284 ? -23.211 -14.814 11.026 1.00 94.88 284 VAL A C 1
ATOM 2340 O O . VAL A 1 284 ? -23.726 -15.397 10.075 1.00 94.88 284 VAL A O 1
ATOM 2343 N N . LYS A 1 285 ? -23.210 -13.480 11.124 1.00 95.69 285 LYS A N 1
ATOM 2344 C CA . LYS A 1 285 ? -23.777 -12.572 10.110 1.00 95.69 285 LYS A CA 1
ATOM 2345 C C . LYS A 1 285 ? -22.848 -12.309 8.920 1.00 95.69 285 LYS A C 1
ATOM 2347 O O . LYS A 1 285 ? -23.243 -11.601 7.999 1.00 95.69 285 LYS A O 1
ATOM 2352 N N . GLY A 1 286 ? -21.630 -12.851 8.928 1.00 94.94 286 GLY A N 1
ATOM 2353 C CA . GLY A 1 286 ? -20.639 -12.642 7.874 1.00 94.94 286 GLY A CA 1
ATOM 2354 C C . GLY A 1 286 ? -19.892 -11.307 7.948 1.00 94.94 286 GLY A C 1
ATOM 2355 O O . GLY A 1 286 ? -19.129 -11.006 7.045 1.00 94.94 286 GLY A O 1
ATOM 2356 N N . HIS A 1 287 ? -20.037 -10.523 9.019 1.00 97.62 287 HIS A N 1
ATOM 2357 C CA . HIS A 1 287 ? -19.384 -9.216 9.203 1.00 97.62 287 HIS A CA 1
ATOM 2358 C C . HIS A 1 287 ? -18.065 -9.309 9.992 1.00 97.62 287 HIS A C 1
ATOM 2360 O O . HIS A 1 287 ? -17.720 -8.411 10.763 1.00 97.62 287 HIS A O 1
ATOM 2366 N N . ALA A 1 288 ? -17.330 -10.411 9.845 1.00 96.50 288 ALA A N 1
ATOM 2367 C CA . ALA A 1 288 ? -16.038 -10.627 10.504 1.00 96.50 288 ALA A CA 1
ATOM 2368 C C . ALA A 1 288 ? -15.042 -11.424 9.642 1.00 96.50 288 ALA A C 1
ATOM 2370 O O . ALA A 1 288 ? -14.074 -11.968 10.169 1.00 96.50 288 ALA A O 1
ATOM 2371 N N . ASN A 1 289 ? -15.253 -11.518 8.326 1.00 93.88 289 ASN A N 1
ATOM 2372 C CA . ASN A 1 289 ? -14.451 -12.390 7.459 1.00 93.88 289 ASN A CA 1
ATOM 2373 C C . ASN A 1 289 ? -12.981 -11.951 7.398 1.00 93.88 289 ASN A C 1
ATOM 2375 O O . ASN A 1 289 ? -12.072 -12.777 7.511 1.00 93.88 289 ASN A O 1
ATOM 2379 N N . ILE A 1 290 ? -12.735 -10.640 7.328 1.00 95.38 290 ILE A N 1
ATOM 2380 C CA . ILE A 1 290 ? -11.376 -10.089 7.289 1.00 95.38 290 ILE A CA 1
ATOM 2381 C C . ILE A 1 290 ? -10.580 -10.325 8.585 1.00 95.38 290 ILE A C 1
ATOM 2383 O O . ILE A 1 290 ? -9.344 -10.301 8.572 1.00 95.38 290 ILE A O 1
ATOM 2387 N N . TYR A 1 291 ? -11.265 -10.596 9.706 1.00 97.50 291 TYR A N 1
ATOM 2388 C CA . TYR A 1 291 ? -10.632 -10.846 10.999 1.00 97.50 291 TYR A CA 1
ATOM 2389 C C . TYR A 1 291 ? -9.607 -11.973 10.924 1.00 97.50 291 TYR A C 1
ATOM 2391 O O . TYR A 1 291 ? -8.528 -11.839 11.490 1.00 97.50 291 TYR A O 1
ATOM 2399 N N . PHE A 1 292 ? -9.909 -13.074 10.230 1.00 95.62 292 PHE A N 1
ATOM 2400 C CA . PHE A 1 292 ? -9.036 -14.250 10.211 1.00 95.62 292 PHE A CA 1
ATOM 2401 C C . PHE A 1 292 ? -7.677 -13.957 9.570 1.00 95.62 292 PHE A C 1
ATOM 2403 O O . PHE A 1 292 ? -6.641 -14.376 10.095 1.00 95.62 292 PHE A O 1
ATOM 2410 N N . ARG A 1 293 ? -7.663 -13.164 8.492 1.00 96.25 293 ARG A N 1
ATOM 2411 C CA . ARG A 1 293 ? -6.421 -12.687 7.872 1.00 96.25 293 ARG A CA 1
ATOM 2412 C C . ARG A 1 293 ? -5.675 -11.744 8.813 1.00 96.25 293 ARG A C 1
ATOM 2414 O O . ARG A 1 293 ? -4.504 -11.963 9.100 1.00 96.25 293 ARG A O 1
ATOM 2421 N N . LEU A 1 294 ? -6.354 -10.744 9.378 1.00 97.81 294 LEU A N 1
ATOM 2422 C CA . LEU A 1 294 ? -5.721 -9.792 10.300 1.00 97.81 294 LEU A CA 1
ATOM 2423 C C . LEU A 1 294 ? -5.157 -10.463 11.561 1.00 97.81 294 LEU A C 1
ATOM 2425 O O . LEU A 1 294 ? -4.042 -10.153 11.975 1.00 97.81 294 LEU A O 1
ATOM 2429 N N . ALA A 1 295 ? -5.898 -11.394 12.161 1.00 97.38 295 ALA A N 1
ATOM 2430 C CA . ALA A 1 295 ? -5.498 -12.121 13.360 1.00 97.38 295 ALA A CA 1
ATOM 2431 C C . ALA A 1 295 ? -4.246 -12.976 13.117 1.00 97.38 295 ALA A C 1
ATOM 2433 O O . ALA A 1 295 ? -3.357 -13.001 13.968 1.00 97.38 295 ALA A O 1
ATOM 2434 N N . SER A 1 296 ? -4.140 -13.600 11.938 1.00 95.88 296 SER A N 1
ATOM 2435 C CA . SER A 1 296 ? -2.974 -14.399 11.529 1.00 95.88 296 SER A CA 1
ATOM 2436 C C . SER A 1 296 ? -1.693 -13.568 11.392 1.00 95.88 296 SER A C 1
ATOM 2438 O O . SER A 1 296 ? -0.591 -14.102 11.506 1.00 95.88 296 SER A O 1
ATOM 2440 N N . HIS A 1 297 ? -1.825 -12.252 11.210 1.00 97.12 297 HIS A N 1
ATOM 2441 C CA . HIS A 1 297 ? -0.706 -11.320 11.062 1.00 97.12 297 HIS A CA 1
ATOM 2442 C C . HIS A 1 297 ? -0.633 -10.277 12.180 1.00 97.12 297 HIS A C 1
ATOM 2444 O O . HIS A 1 297 ? 0.058 -9.266 12.042 1.00 97.12 297 HIS A O 1
ATOM 2450 N N . PHE A 1 298 ? -1.322 -10.512 13.302 1.00 96.88 298 PHE A N 1
ATOM 2451 C CA . PHE A 1 298 ? -1.422 -9.511 14.350 1.00 96.88 298 PHE A CA 1
ATOM 2452 C C . PHE A 1 298 ? -0.093 -9.303 15.076 1.00 96.88 298 PHE A C 1
ATOM 2454 O O . PHE A 1 298 ? 0.384 -10.172 15.811 1.00 96.88 298 PHE A O 1
ATOM 2461 N N . LEU A 1 299 ? 0.484 -8.112 14.923 1.00 94.50 299 LEU A N 1
ATOM 2462 C CA . LEU A 1 299 ? 1.784 -7.742 15.480 1.00 94.50 299 LEU A CA 1
ATOM 2463 C C . LEU A 1 299 ? 1.686 -6.552 16.443 1.00 94.50 299 LEU A C 1
ATOM 2465 O O . LEU A 1 299 ? 0.690 -5.832 16.482 1.00 94.50 299 LEU A O 1
ATOM 2469 N N . THR A 1 300 ? 2.705 -6.401 17.285 1.00 94.75 300 THR A N 1
ATOM 2470 C CA . THR A 1 300 ? 2.839 -5.265 18.207 1.00 94.75 300 THR A CA 1
ATOM 2471 C C . THR A 1 300 ? 3.730 -4.223 17.554 1.00 94.75 300 THR A C 1
ATOM 2473 O O . THR A 1 300 ? 4.780 -4.594 17.042 1.00 94.75 300 THR A O 1
ATOM 2476 N N . GLN A 1 301 ? 3.348 -2.944 17.598 1.00 89.75 301 GLN A N 1
ATOM 2477 C CA . GLN A 1 301 ? 4.192 -1.893 17.032 1.00 89.75 301 GLN A CA 1
ATOM 2478 C C . GLN A 1 301 ? 5.593 -1.881 17.662 1.00 89.75 301 GLN A C 1
ATOM 2480 O O . GLN A 1 301 ? 5.724 -1.873 18.888 1.00 89.75 301 GLN A O 1
ATOM 2485 N N . ASN A 1 302 ? 6.625 -1.862 16.817 1.00 82.62 302 ASN A N 1
ATOM 2486 C CA . ASN A 1 302 ? 8.020 -1.965 17.256 1.00 82.62 302 ASN A CA 1
ATOM 2487 C C . ASN A 1 302 ? 8.580 -0.680 17.891 1.00 82.62 302 ASN A C 1
ATOM 2489 O O . ASN A 1 302 ? 9.492 -0.747 18.708 1.00 82.62 302 ASN A O 1
ATOM 2493 N N . GLU A 1 303 ? 8.025 0.484 17.549 1.00 86.88 303 GLU A N 1
ATOM 2494 C CA . GLU A 1 303 ? 8.430 1.791 18.087 1.00 86.88 303 GLU A CA 1
ATOM 2495 C C . GLU A 1 303 ? 7.187 2.598 18.499 1.00 86.88 303 GLU A C 1
ATOM 2497 O O . GLU A 1 303 ? 6.110 2.393 17.924 1.00 86.88 303 GLU A O 1
ATOM 2502 N N . PRO A 1 304 ? 7.283 3.560 19.438 1.00 84.19 304 PRO A N 1
ATOM 2503 C CA . PRO A 1 304 ? 6.139 4.367 19.885 1.00 84.19 304 PRO A CA 1
ATOM 2504 C C . PRO A 1 304 ? 5.388 5.098 18.757 1.00 84.19 304 PRO A C 1
ATOM 2506 O O . PRO A 1 304 ? 4.161 5.211 18.793 1.00 84.19 304 PRO A O 1
ATOM 2509 N N . SER A 1 305 ? 6.107 5.544 17.729 1.00 89.94 305 SER A N 1
ATOM 2510 C CA . SER A 1 305 ? 5.594 6.274 16.561 1.00 89.94 305 SER A CA 1
ATOM 2511 C C . SER A 1 305 ? 5.226 5.368 15.375 1.00 89.94 305 SER A C 1
ATOM 2513 O O . SER A 1 305 ? 4.660 5.837 14.389 1.00 89.94 305 SER A O 1
ATOM 2515 N N . TYR A 1 306 ? 5.476 4.056 15.462 1.00 94.44 306 TYR A N 1
ATOM 2516 C CA . TYR A 1 306 ? 5.312 3.113 14.345 1.00 94.44 306 TYR A CA 1
ATOM 2517 C C . TYR A 1 306 ? 3.903 2.543 14.190 1.00 94.44 306 TYR A C 1
ATOM 2519 O O . TYR A 1 306 ? 3.714 1.626 13.394 1.00 94.44 306 TYR A O 1
ATOM 2527 N N . CYS A 1 307 ? 2.891 3.067 14.886 1.00 96.19 307 CYS A N 1
ATOM 2528 C CA . CYS A 1 307 ? 1.520 2.562 14.749 1.00 96.19 307 CYS A CA 1
ATOM 2529 C C . CYS A 1 307 ? 1.038 2.510 13.284 1.00 96.19 307 CYS A C 1
ATOM 2531 O O . CYS A 1 307 ? 0.437 1.520 12.872 1.00 96.19 307 CYS A O 1
ATOM 2533 N N . GLY A 1 308 ? 1.379 3.519 12.474 1.00 96.94 308 GLY A N 1
ATOM 2534 C CA . GLY A 1 308 ? 1.090 3.538 11.040 1.00 96.94 308 GLY A CA 1
ATOM 2535 C C . GLY A 1 308 ? 1.835 2.451 10.256 1.00 96.94 308 GLY A C 1
ATOM 2536 O O . GLY A 1 308 ? 1.208 1.692 9.522 1.00 96.94 308 GLY A O 1
ATOM 2537 N N . LEU A 1 309 ? 3.149 2.307 10.462 1.00 97.19 309 LEU A N 1
ATOM 2538 C CA . LEU A 1 309 ? 3.946 1.275 9.784 1.00 97.19 309 LEU A CA 1
ATOM 2539 C C . LEU A 1 309 ? 3.501 -0.136 10.161 1.00 97.19 309 LEU A C 1
ATOM 2541 O O . LEU A 1 309 ? 3.317 -0.981 9.295 1.00 97.19 309 LEU A O 1
ATOM 2545 N N . SER A 1 310 ? 3.269 -0.367 11.447 1.00 97.81 310 SER A N 1
ATOM 2546 C CA . SER A 1 310 ? 2.851 -1.661 11.996 1.00 97.81 310 SER A CA 1
ATOM 2547 C C . SER A 1 310 ? 1.491 -2.074 11.441 1.00 97.81 310 SER A C 1
ATOM 2549 O O . SER A 1 310 ? 1.299 -3.215 11.029 1.00 97.81 310 SER A O 1
ATOM 2551 N N . THR A 1 311 ? 0.564 -1.113 11.357 1.00 98.50 311 THR A N 1
ATOM 2552 C CA . THR A 1 311 ? -0.739 -1.305 10.714 1.00 98.50 311 THR A CA 1
ATOM 2553 C C . THR A 1 311 ? -0.581 -1.671 9.241 1.00 98.50 311 THR A C 1
ATOM 2555 O O . THR A 1 311 ? -1.213 -2.617 8.781 1.00 98.50 311 THR A O 1
ATOM 2558 N N . LEU A 1 312 ? 0.281 -0.969 8.499 1.00 98.44 312 LEU A N 1
ATOM 2559 C CA . LEU A 1 312 ? 0.491 -1.249 7.080 1.00 98.44 312 LEU A CA 1
ATOM 2560 C C . LEU A 1 312 ? 1.188 -2.599 6.840 1.00 98.44 312 LEU A C 1
ATOM 2562 O O . LEU A 1 312 ? 0.785 -3.331 5.944 1.00 98.44 312 LEU A O 1
ATOM 2566 N N . VAL A 1 313 ? 2.177 -2.975 7.654 1.00 98.06 313 VAL A N 1
ATOM 2567 C CA . VAL A 1 313 ? 2.801 -4.310 7.605 1.00 98.06 313 VAL A CA 1
ATOM 2568 C C . VAL A 1 313 ? 1.760 -5.401 7.831 1.00 98.06 313 VAL A C 1
ATOM 2570 O O . VAL A 1 313 ? 1.739 -6.395 7.108 1.00 98.06 313 VAL A O 1
ATOM 2573 N N . MET A 1 314 ? 0.875 -5.204 8.809 1.00 98.25 314 MET A N 1
ATOM 2574 C CA . MET A 1 314 ? -0.199 -6.147 9.097 1.00 98.25 314 MET A CA 1
ATOM 2575 C C . MET A 1 314 ? -1.150 -6.304 7.907 1.00 98.25 314 MET A C 1
ATOM 2577 O O . MET A 1 314 ? -1.479 -7.428 7.545 1.00 98.25 314 MET A O 1
ATOM 2581 N N . VAL A 1 315 ? -1.524 -5.198 7.256 1.00 98.50 315 VAL A N 1
ATOM 2582 C CA . VAL A 1 315 ? -2.334 -5.196 6.026 1.00 98.50 315 VAL A CA 1
ATOM 2583 C C . VAL A 1 315 ? -1.628 -5.928 4.884 1.00 98.50 315 VAL A C 1
ATOM 2585 O O . VAL A 1 315 ? -2.230 -6.788 4.250 1.00 98.50 315 VAL A O 1
ATOM 2588 N N . LEU A 1 316 ? -0.366 -5.590 4.608 1.00 98.25 316 LEU A N 1
ATOM 2589 C CA . LEU A 1 316 ? 0.395 -6.148 3.486 1.00 98.25 316 LEU A CA 1
ATOM 2590 C C . LEU A 1 316 ? 0.567 -7.661 3.616 1.00 98.25 316 LEU A C 1
ATOM 2592 O O . LEU A 1 316 ? 0.354 -8.384 2.648 1.00 98.25 316 LEU A O 1
ATOM 2596 N N . ASN A 1 317 ? 0.900 -8.140 4.816 1.00 97.81 317 ASN A N 1
ATOM 2597 C CA . ASN A 1 317 ? 1.015 -9.572 5.068 1.00 97.81 317 ASN A CA 1
ATOM 2598 C C . ASN A 1 317 ? -0.359 -10.267 5.028 1.00 97.81 317 ASN A C 1
ATOM 2600 O O . ASN A 1 317 ? -0.463 -11.336 4.441 1.00 97.81 317 ASN A O 1
ATOM 2604 N N . ALA A 1 318 ? -1.419 -9.648 5.567 1.00 97.62 318 ALA A N 1
ATOM 2605 C CA . ALA A 1 318 ? -2.783 -10.191 5.524 1.00 97.62 318 ALA A CA 1
ATOM 2606 C C . ALA A 1 318 ? -3.358 -10.322 4.107 1.00 97.62 318 ALA A C 1
ATOM 2608 O O . ALA A 1 318 ? -4.120 -11.250 3.832 1.00 97.62 318 ALA A O 1
ATOM 2609 N N . LEU A 1 319 ? -2.970 -9.420 3.207 1.00 96.81 319 LEU A N 1
ATOM 2610 C CA . LEU A 1 319 ? -3.293 -9.483 1.781 1.00 96.81 319 LEU A CA 1
ATOM 2611 C C . LEU A 1 319 ? -2.278 -10.305 0.969 1.00 96.81 319 LEU A C 1
ATOM 2613 O O . LEU A 1 319 ? -2.336 -10.283 -0.259 1.00 96.81 319 LEU A O 1
ATOM 2617 N N . GLU A 1 320 ? -1.352 -10.999 1.638 1.00 95.38 320 GLU A N 1
ATOM 2618 C CA . GLU A 1 320 ? -0.348 -11.881 1.030 1.00 95.38 320 GLU A CA 1
ATOM 2619 C C . GLU A 1 320 ? 0.500 -11.185 -0.049 1.00 95.38 320 GLU A C 1
ATOM 2621 O O . GLU A 1 320 ? 0.906 -11.773 -1.054 1.00 95.38 320 GLU A O 1
ATOM 2626 N N . VAL A 1 321 ? 0.793 -9.899 0.157 1.00 94.31 321 VAL A N 1
ATOM 2627 C CA . VAL A 1 321 ? 1.634 -9.137 -0.763 1.00 94.31 321 VAL A CA 1
ATOM 2628 C C . VAL A 1 321 ? 3.081 -9.601 -0.621 1.00 94.31 321 VAL A C 1
ATOM 2630 O O . VAL A 1 321 ? 3.685 -9.478 0.443 1.00 94.31 321 VAL A O 1
ATOM 2633 N N . ASP A 1 322 ? 3.670 -10.085 -1.715 1.00 89.88 322 ASP A N 1
ATOM 2634 C CA . ASP A 1 322 ? 5.099 -10.399 -1.756 1.00 89.88 322 ASP A CA 1
ATOM 2635 C C . ASP A 1 322 ? 5.924 -9.095 -1.748 1.00 89.88 322 ASP A C 1
ATOM 2637 O O . ASP A 1 322 ? 5.811 -8.308 -2.702 1.00 89.88 322 ASP A O 1
ATOM 2641 N N . PRO A 1 323 ? 6.779 -8.860 -0.727 1.00 87.50 323 PRO A N 1
ATOM 2642 C CA . PRO A 1 323 ? 7.620 -7.669 -0.660 1.00 87.50 323 PRO A CA 1
ATOM 2643 C C . PRO A 1 323 ? 8.675 -7.609 -1.765 1.00 87.50 323 PRO A C 1
ATOM 2645 O O . PRO A 1 323 ? 9.299 -6.564 -1.951 1.00 87.50 323 PRO A O 1
ATOM 2648 N N . GLY A 1 324 ? 8.959 -8.724 -2.448 1.00 83.88 324 GLY A N 1
ATOM 2649 C CA . GLY A 1 324 ? 9.995 -8.794 -3.476 1.00 83.88 324 GLY A CA 1
ATOM 2650 C C . GLY A 1 324 ? 11.420 -8.593 -2.940 1.00 83.88 324 GLY A C 1
ATOM 2651 O O . GLY A 1 324 ? 12.388 -8.568 -3.689 1.00 83.88 324 GLY A O 1
ATOM 2652 N N . ARG A 1 325 ? 11.599 -8.458 -1.628 1.00 80.81 325 ARG A N 1
ATOM 2653 C CA . ARG A 1 325 ? 12.912 -8.361 -0.988 1.00 80.81 325 ARG A CA 1
ATOM 2654 C C . ARG A 1 325 ? 12.973 -9.266 0.226 1.00 80.81 325 ARG A C 1
ATOM 2656 O O . ARG A 1 325 ? 11.973 -9.505 0.899 1.00 80.81 325 ARG A O 1
ATOM 2663 N N . VAL A 1 326 ? 14.174 -9.761 0.491 1.00 82.75 326 VAL A N 1
ATOM 2664 C CA . VAL A 1 326 ? 14.472 -10.579 1.665 1.00 82.75 326 VAL A CA 1
ATOM 2665 C C . VAL A 1 326 ? 14.351 -9.717 2.918 1.00 82.75 326 VAL A C 1
ATOM 2667 O O . VAL A 1 326 ? 14.903 -8.619 2.977 1.00 82.75 326 VAL A O 1
ATOM 2670 N N . TRP A 1 327 ? 13.628 -10.219 3.919 1.00 84.38 327 TRP A N 1
ATOM 2671 C CA . TRP A 1 327 ? 13.621 -9.638 5.261 1.00 84.38 327 TRP A CA 1
ATOM 2672 C C . TRP A 1 327 ? 14.803 -10.153 6.068 1.00 84.38 327 TRP A C 1
ATOM 2674 O O . TRP A 1 327 ? 15.620 -9.388 6.571 1.00 84.38 327 TRP A O 1
ATOM 2684 N N . LYS A 1 328 ? 14.889 -11.477 6.161 1.00 81.88 328 LYS A N 1
ATOM 2685 C CA . LYS A 1 328 ? 15.923 -12.228 6.863 1.00 81.88 328 LYS A CA 1
ATOM 2686 C C . LYS A 1 328 ? 16.175 -13.459 6.012 1.00 81.88 328 LYS A C 1
ATOM 2688 O O . LYS A 1 328 ? 15.224 -14.174 5.753 1.00 81.88 328 LYS A O 1
ATOM 2693 N N . SER A 1 329 ? 17.393 -13.673 5.521 1.00 65.88 329 SER A N 1
ATOM 2694 C CA . SER A 1 329 ? 17.667 -14.757 4.563 1.00 65.88 329 SER A CA 1
ATOM 2695 C C . SER A 1 329 ? 17.235 -16.124 5.118 1.00 65.88 329 SER A C 1
ATOM 2697 O O . SER A 1 329 ? 17.606 -16.412 6.257 1.00 65.88 329 SER A O 1
ATOM 2699 N N . PRO A 1 330 ? 16.484 -16.970 4.378 1.00 82.50 330 PRO A N 1
ATOM 2700 C CA . PRO A 1 330 ? 15.926 -16.806 3.019 1.00 82.50 330 PRO A CA 1
ATOM 2701 C C . PRO A 1 330 ? 14.488 -16.233 2.975 1.00 82.50 330 PRO A C 1
ATOM 2703 O O . PRO A 1 330 ? 13.844 -16.193 1.929 1.00 82.50 330 PRO A O 1
ATOM 2706 N N . TRP A 1 331 ? 13.943 -15.825 4.114 1.00 79.19 331 TRP A N 1
ATOM 2707 C CA . TRP A 1 331 ? 12.552 -15.439 4.311 1.00 79.19 331 TRP A CA 1
ATOM 2708 C C . TRP A 1 331 ? 12.215 -14.052 3.740 1.00 79.19 331 TRP A C 1
ATOM 2710 O O . TRP A 1 331 ? 12.872 -13.037 4.015 1.00 79.19 331 TRP A O 1
ATOM 2720 N N . ARG A 1 332 ? 11.117 -14.005 2.980 1.00 86.56 332 ARG A N 1
ATOM 2721 C CA . ARG A 1 332 ? 10.472 -12.784 2.484 1.00 86.56 332 ARG A CA 1
ATOM 2722 C C . ARG A 1 332 ? 9.179 -12.580 3.255 1.00 86.56 332 ARG A C 1
ATOM 2724 O O . ARG A 1 332 ? 8.312 -13.446 3.247 1.00 86.56 332 ARG A O 1
ATOM 2731 N N . PHE A 1 333 ? 9.090 -11.461 3.957 1.00 91.81 333 PHE A N 1
ATOM 2732 C CA . PHE A 1 333 ? 7.932 -11.106 4.765 1.00 91.81 333 PHE A CA 1
ATOM 2733 C C . PHE A 1 333 ? 7.978 -9.607 5.046 1.00 91.81 333 PHE A C 1
ATOM 2735 O O . PHE A 1 333 ? 9.071 -9.073 5.255 1.00 91.81 333 PHE A O 1
ATOM 2742 N N . TYR A 1 334 ? 6.841 -8.911 5.042 1.00 95.69 334 TYR A N 1
ATOM 2743 C CA . TYR A 1 334 ? 6.869 -7.485 5.351 1.00 95.69 334 TYR A CA 1
ATOM 2744 C C . TYR A 1 334 ? 7.222 -7.251 6.820 1.00 95.69 334 TYR A C 1
ATOM 2746 O O . TYR A 1 334 ? 6.728 -7.930 7.720 1.00 95.69 334 TYR A O 1
ATOM 2754 N N . HIS A 1 335 ? 8.063 -6.245 7.040 1.00 94.88 335 HIS A N 1
ATOM 2755 C CA . HIS A 1 335 ? 8.510 -5.757 8.342 1.00 94.88 335 HIS A CA 1
ATOM 2756 C C . HIS A 1 335 ? 8.587 -4.226 8.300 1.00 94.88 335 HIS A C 1
ATOM 2758 O O . HIS A 1 335 ? 8.790 -3.666 7.222 1.00 94.88 335 HIS A O 1
ATOM 2764 N N . GLU A 1 336 ? 8.460 -3.519 9.428 1.00 94.31 336 GLU A N 1
ATOM 2765 C CA . GLU A 1 336 ? 8.356 -2.048 9.411 1.00 94.31 336 GLU A CA 1
ATOM 2766 C C . GLU A 1 336 ? 9.592 -1.377 8.795 1.00 94.31 336 GLU A C 1
ATOM 2768 O O . GLU A 1 336 ? 9.470 -0.355 8.127 1.00 94.31 336 GLU A O 1
ATOM 2773 N N . SER A 1 337 ? 10.771 -1.998 8.921 1.00 90.75 337 SER A N 1
ATOM 2774 C CA . SER A 1 337 ? 12.026 -1.525 8.309 1.00 90.75 337 SER A CA 1
ATOM 2775 C C . SER A 1 337 ? 12.026 -1.518 6.775 1.00 90.75 337 SER A C 1
ATOM 2777 O O . SER A 1 337 ? 13.000 -1.092 6.164 1.00 90.75 337 SER A O 1
ATOM 2779 N N . MET A 1 338 ? 10.984 -2.058 6.146 1.00 91.88 338 MET A N 1
ATOM 2780 C CA . MET A 1 338 ? 10.793 -2.046 4.701 1.00 91.88 338 MET A CA 1
ATOM 2781 C C . MET A 1 338 ? 9.983 -0.828 4.231 1.00 91.88 338 MET A C 1
ATOM 2783 O O . MET A 1 338 ? 9.947 -0.528 3.045 1.00 91.88 338 MET A O 1
ATOM 2787 N N . LEU A 1 339 ? 9.297 -0.108 5.108 1.00 92.50 339 LEU A N 1
ATOM 2788 C CA . LEU A 1 339 ? 8.363 0.938 4.688 1.00 92.50 339 LEU A CA 1
ATOM 2789 C C . LEU A 1 339 ? 9.052 2.310 4.593 1.00 92.50 339 LEU A C 1
ATOM 2791 O O . LEU A 1 339 ? 8.707 3.233 5.321 1.00 92.50 339 LEU A O 1
ATOM 2795 N N . ASP A 1 340 ? 10.035 2.425 3.692 1.00 86.06 340 ASP A N 1
ATOM 2796 C CA . ASP A 1 340 ? 10.980 3.549 3.591 1.00 86.06 340 ASP A CA 1
ATOM 2797 C C . ASP A 1 340 ? 10.881 4.388 2.299 1.00 86.06 340 ASP A C 1
ATOM 2799 O O . ASP A 1 340 ? 11.697 5.279 2.079 1.00 86.06 340 ASP A O 1
ATOM 2803 N N . CYS A 1 341 ? 9.897 4.138 1.428 1.00 79.56 341 CYS A N 1
ATOM 2804 C CA . CYS A 1 341 ? 9.881 4.735 0.084 1.00 79.56 341 CYS A CA 1
ATOM 2805 C C . CYS A 1 341 ? 9.304 6.156 -0.031 1.00 79.56 341 CYS A C 1
ATOM 2807 O O . CYS A 1 341 ? 9.659 6.860 -0.972 1.00 79.56 341 CYS A O 1
ATOM 2809 N N . CYS A 1 342 ? 8.422 6.585 0.878 1.00 81.25 342 CYS A N 1
ATOM 2810 C CA . CYS A 1 342 ? 7.818 7.929 0.831 1.00 81.25 342 CYS A CA 1
ATOM 2811 C C . CYS A 1 342 ? 8.368 8.873 1.904 1.00 81.25 342 CYS A C 1
ATOM 2813 O O . CYS A 1 342 ? 8.343 10.089 1.737 1.00 81.25 342 CYS A O 1
ATOM 2815 N N . VAL A 1 343 ? 8.810 8.316 3.032 1.00 83.31 343 VAL A N 1
ATOM 2816 C CA . VAL A 1 343 ? 9.322 9.062 4.182 1.00 83.31 343 VAL A CA 1
ATOM 2817 C C . VAL A 1 343 ? 10.469 8.248 4.781 1.00 83.31 343 VAL A C 1
ATOM 2819 O O . VAL A 1 343 ? 10.289 7.045 4.992 1.00 83.31 343 VAL A O 1
ATOM 2822 N N . PRO A 1 344 ? 11.632 8.858 5.068 1.00 87.44 344 PRO A N 1
ATOM 2823 C CA . PRO A 1 344 ? 12.720 8.167 5.746 1.00 87.44 344 PRO A CA 1
ATOM 2824 C C . PRO A 1 344 ? 12.282 7.604 7.104 1.00 87.44 344 PRO A C 1
ATOM 2826 O O . PRO A 1 344 ? 11.592 8.270 7.879 1.00 87.44 344 PRO A O 1
ATOM 2829 N N . LEU A 1 345 ? 12.729 6.389 7.434 1.00 87.44 345 LEU A N 1
ATOM 2830 C CA . LEU A 1 345 ? 12.377 5.729 8.699 1.00 87.44 345 LEU A CA 1
ATOM 2831 C C . LEU A 1 345 ? 12.796 6.536 9.936 1.00 87.44 345 LEU A C 1
ATOM 2833 O O . LEU A 1 345 ? 12.099 6.482 10.949 1.00 87.44 345 LEU A O 1
ATOM 2837 N N . ASP A 1 346 ? 13.892 7.293 9.853 1.00 88.06 346 ASP A N 1
ATOM 2838 C CA . ASP A 1 346 ? 14.384 8.142 10.946 1.00 88.06 346 ASP A CA 1
ATOM 2839 C C . ASP A 1 346 ? 13.442 9.312 11.255 1.00 88.06 346 ASP A C 1
ATOM 2841 O O . ASP A 1 346 ? 13.323 9.721 12.412 1.00 88.06 346 ASP A O 1
ATOM 2845 N N . ASP A 1 347 ? 12.732 9.819 10.247 1.00 86.38 347 ASP A N 1
ATOM 2846 C CA . ASP A 1 347 ? 11.725 10.862 10.433 1.00 86.38 347 ASP A CA 1
ATOM 2847 C C . ASP A 1 347 ? 10.441 10.259 10.998 1.00 86.38 347 ASP A C 1
ATOM 2849 O O . ASP A 1 347 ? 9.899 10.765 11.982 1.00 86.38 347 ASP A O 1
ATOM 2853 N N . ILE A 1 348 ? 10.025 9.099 10.473 1.00 89.44 348 ILE A N 1
ATOM 2854 C CA . ILE A 1 348 ? 8.865 8.358 10.986 1.00 89.44 348 ILE A CA 1
ATOM 2855 C C . ILE A 1 348 ? 9.052 8.013 12.467 1.00 89.44 348 ILE A C 1
ATOM 2857 O O . ILE A 1 348 ? 8.108 8.118 13.249 1.00 89.44 348 ILE A O 1
ATOM 2861 N N . LYS A 1 349 ? 10.271 7.649 12.891 1.00 87.88 349 LYS A N 1
ATOM 2862 C CA . LYS A 1 349 ? 10.572 7.386 14.306 1.00 87.88 349 LYS A CA 1
ATOM 2863 C C . LYS A 1 349 ? 10.296 8.593 15.202 1.00 87.88 349 LYS A C 1
ATOM 2865 O O . LYS A 1 349 ? 9.881 8.399 16.343 1.00 87.88 349 LYS A O 1
ATOM 2870 N N . LYS A 1 350 ? 10.478 9.817 14.706 1.00 87.00 350 LYS A N 1
ATOM 2871 C CA . LYS A 1 350 ? 10.292 11.048 15.487 1.00 87.00 350 LYS A CA 1
ATOM 2872 C C . LYS A 1 350 ? 8.839 11.511 15.505 1.00 87.00 350 LYS A C 1
ATOM 2874 O O . LYS A 1 350 ? 8.340 11.883 16.562 1.00 87.00 350 LYS A O 1
ATOM 2879 N N . THR A 1 351 ? 8.166 11.501 14.355 1.00 87.94 351 THR A N 1
ATOM 2880 C CA . THR A 1 351 ? 6.870 12.186 14.183 1.00 87.94 351 THR A CA 1
ATOM 2881 C C . THR A 1 351 ? 5.712 11.261 13.812 1.00 87.94 351 THR A C 1
ATOM 2883 O O . THR A 1 351 ? 4.559 11.684 13.850 1.00 87.94 351 THR A O 1
ATOM 2886 N N . GLY A 1 352 ? 5.979 9.989 13.512 1.00 92.50 352 GLY A N 1
ATOM 2887 C CA . GLY A 1 352 ? 4.989 9.075 12.948 1.00 92.50 352 GLY A CA 1
ATOM 2888 C C . GLY A 1 352 ? 4.713 9.379 11.474 1.00 92.50 352 GLY A C 1
ATOM 2889 O O . GLY A 1 352 ? 5.581 9.873 10.758 1.00 92.50 352 GLY A O 1
ATOM 2890 N N . ILE A 1 353 ? 3.506 9.053 11.008 1.00 95.62 353 ILE A N 1
ATOM 2891 C CA . ILE A 1 353 ? 3.066 9.335 9.635 1.00 95.62 353 ILE A CA 1
ATOM 2892 C C . ILE A 1 353 ? 1.670 9.951 9.611 1.00 95.62 353 ILE A C 1
ATOM 2894 O O . ILE A 1 353 ? 0.807 9.604 10.415 1.00 95.62 353 ILE A O 1
ATOM 2898 N N . THR A 1 354 ? 1.450 10.833 8.642 1.00 96.75 354 THR A N 1
ATOM 2899 C CA . THR A 1 354 ? 0.140 11.410 8.309 1.00 96.75 354 THR A CA 1
ATOM 2900 C C . THR A 1 354 ? -0.709 10.424 7.496 1.00 96.75 354 THR A C 1
ATOM 2902 O O . THR A 1 354 ? -0.194 9.465 6.914 1.00 96.75 354 THR A O 1
ATOM 2905 N N . LEU A 1 355 ? -2.020 10.674 7.383 1.00 97.44 355 LEU A N 1
ATOM 2906 C CA . LEU A 1 355 ? -2.933 9.829 6.591 1.00 97.44 355 LEU A CA 1
ATOM 2907 C C . LEU A 1 355 ? -2.523 9.737 5.105 1.00 97.44 355 LEU A C 1
ATOM 2909 O O . LEU A 1 355 ? -2.595 8.667 4.506 1.00 97.44 355 LEU A O 1
ATOM 2913 N N . SER A 1 356 ? -2.042 10.836 4.516 1.00 96.31 356 SER A N 1
ATOM 2914 C CA . SER A 1 356 ? -1.548 10.860 3.130 1.00 96.31 356 SER A CA 1
ATOM 2915 C C . SER A 1 356 ? -0.224 10.116 2.958 1.00 96.31 356 SER A C 1
ATOM 2917 O O . SER A 1 356 ? -0.027 9.445 1.949 1.00 96.31 356 SER A O 1
ATOM 2919 N N . GLN A 1 357 ? 0.677 10.187 3.943 1.00 96.50 357 GLN A N 1
ATOM 2920 C CA . GLN A 1 357 ? 1.916 9.401 3.918 1.00 96.50 357 GLN A CA 1
ATOM 2921 C C . GLN A 1 357 ? 1.625 7.904 4.066 1.00 96.50 357 GLN A C 1
ATOM 2923 O O . GLN A 1 357 ? 2.266 7.102 3.392 1.00 96.50 357 GLN A O 1
ATOM 2928 N N . PHE A 1 358 ? 0.626 7.526 4.874 1.00 98.25 358 PHE A N 1
ATOM 2929 C CA . PHE A 1 358 ? 0.141 6.145 4.939 1.00 98.25 358 PHE A CA 1
ATOM 2930 C C . PHE A 1 358 ? -0.325 5.658 3.558 1.00 98.25 358 PHE A C 1
ATOM 2932 O O . PHE A 1 358 ? 0.095 4.588 3.123 1.00 98.25 358 PHE A O 1
ATOM 2939 N N . ALA A 1 359 ? -1.147 6.446 2.851 1.00 97.56 359 ALA A N 1
ATOM 2940 C CA . ALA A 1 359 ? -1.598 6.106 1.497 1.00 97.56 359 ALA A CA 1
ATOM 2941 C C . ALA A 1 359 ? -0.423 5.934 0.522 1.00 97.56 359 ALA A C 1
ATOM 2943 O O . ALA A 1 359 ? -0.343 4.914 -0.157 1.00 97.56 359 ALA A O 1
ATOM 2944 N N . CYS A 1 360 ? 0.536 6.866 0.528 1.00 93.44 360 CYS A N 1
ATOM 2945 C CA . CYS A 1 360 ? 1.736 6.779 -0.308 1.00 93.44 360 CYS A CA 1
ATOM 2946 C C . CYS A 1 360 ? 2.529 5.490 -0.043 1.00 93.44 360 CYS A C 1
ATOM 2948 O O . CYS A 1 360 ? 2.881 4.767 -0.975 1.00 93.44 360 CYS A O 1
ATOM 2950 N N . LEU A 1 361 ? 2.775 5.161 1.233 1.00 95.19 361 LEU A N 1
ATOM 2951 C CA . LEU A 1 361 ? 3.481 3.936 1.612 1.00 95.19 361 LEU A CA 1
ATOM 2952 C C . LEU A 1 361 ? 2.713 2.682 1.171 1.00 95.19 361 LEU A C 1
ATOM 2954 O O . LEU A 1 361 ? 3.334 1.725 0.712 1.00 95.19 361 LEU A O 1
ATOM 2958 N N . ALA A 1 362 ? 1.383 2.679 1.276 1.00 96.81 362 ALA A N 1
ATOM 2959 C CA . ALA A 1 362 ? 0.545 1.572 0.825 1.00 96.81 362 ALA A CA 1
ATOM 2960 C C . ALA A 1 362 ? 0.605 1.383 -0.702 1.00 96.81 362 ALA A C 1
ATOM 2962 O O . ALA A 1 362 ? 0.843 0.272 -1.177 1.00 96.81 362 ALA A O 1
ATOM 2963 N N . GLU A 1 363 ? 0.461 2.458 -1.477 1.00 93.44 363 GLU A N 1
ATOM 2964 C CA . GLU A 1 363 ? 0.523 2.431 -2.947 1.00 93.44 363 GLU A CA 1
ATOM 2965 C C . GLU A 1 363 ? 1.888 1.976 -3.459 1.00 93.44 363 GLU A C 1
ATOM 2967 O O . GLU A 1 363 ? 1.981 1.106 -4.329 1.00 93.44 363 GLU A O 1
ATOM 2972 N N . CYS A 1 364 ? 2.950 2.517 -2.864 1.00 89.31 364 CYS A N 1
ATOM 2973 C CA . CYS A 1 364 ? 4.327 2.124 -3.131 1.00 89.31 364 CYS A CA 1
ATOM 2974 C C . CYS A 1 364 ? 4.572 0.624 -2.877 1.00 89.31 364 CYS A C 1
ATOM 2976 O O . CYS A 1 364 ? 5.409 0.005 -3.533 1.00 89.31 364 CYS A O 1
ATOM 2978 N N . ASN A 1 365 ? 3.804 0.013 -1.971 1.00 92.56 365 ASN A N 1
ATOM 2979 C CA . ASN A 1 365 ? 3.864 -1.411 -1.649 1.00 92.56 365 ASN A CA 1
ATOM 2980 C C . ASN A 1 365 ? 2.712 -2.207 -2.287 1.00 92.56 365 ASN A C 1
ATOM 2982 O O . ASN A 1 365 ? 2.210 -3.164 -1.707 1.00 92.56 365 ASN A O 1
ATOM 2986 N N . ARG A 1 366 ? 2.333 -1.846 -3.523 1.00 90.69 366 ARG A N 1
ATOM 2987 C CA . ARG A 1 366 ? 1.408 -2.603 -4.392 1.00 90.69 366 ARG A CA 1
ATOM 2988 C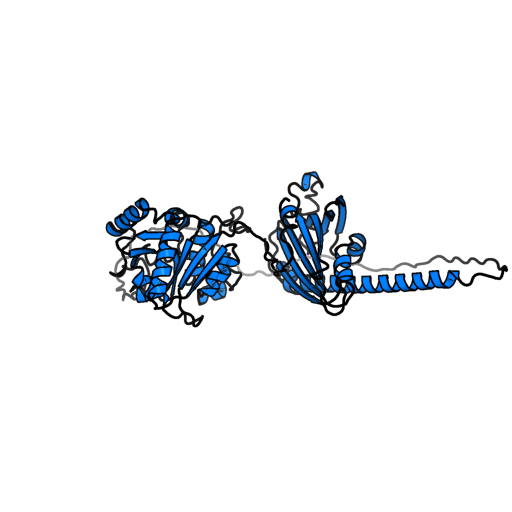 C . ARG A 1 366 ? -0.031 -2.690 -3.877 1.00 90.69 366 ARG A C 1
ATOM 2990 O O . ARG A 1 366 ? -0.756 -3.613 -4.249 1.00 90.69 366 ARG A O 1
ATOM 2997 N N . LEU A 1 367 ? -0.480 -1.736 -3.070 1.00 95.06 367 LEU A N 1
ATOM 2998 C CA . LEU A 1 367 ? -1.893 -1.627 -2.717 1.00 95.06 367 LEU A CA 1
ATOM 2999 C C . LEU A 1 367 ? -2.615 -0.617 -3.623 1.00 95.06 367 LEU A C 1
ATOM 3001 O O . LEU A 1 367 ? -2.042 0.344 -4.141 1.00 95.06 367 LEU A O 1
ATOM 3005 N N . CYS A 1 368 ? -3.898 -0.862 -3.848 1.00 94.81 368 CYS A N 1
ATOM 3006 C CA . CYS A 1 368 ? -4.856 0.150 -4.266 1.00 94.81 368 CYS A CA 1
ATOM 3007 C C . CYS A 1 368 ? -5.455 0.775 -3.007 1.00 94.81 368 CYS A C 1
ATOM 3009 O O . CYS A 1 368 ? -5.856 0.060 -2.087 1.00 94.81 368 CYS A O 1
ATOM 3011 N N . THR A 1 369 ? -5.499 2.099 -2.984 1.00 95.69 369 THR A N 1
ATOM 3012 C CA . THR A 1 369 ? -5.895 2.922 -1.843 1.00 95.69 369 THR A CA 1
ATOM 3013 C C . THR A 1 369 ? -7.100 3.771 -2.228 1.00 95.69 369 THR A C 1
ATOM 3015 O O . THR A 1 369 ? -7.109 4.454 -3.250 1.00 95.69 369 THR A O 1
ATOM 3018 N N . GLU A 1 370 ? -8.126 3.774 -1.385 1.00 97.44 370 GLU A N 1
ATOM 3019 C CA . GLU A 1 370 ? -9.163 4.804 -1.419 1.00 97.44 370 GLU A CA 1
ATOM 3020 C C . GLU A 1 370 ? -9.149 5.535 -0.080 1.00 97.44 370 GLU A C 1
ATOM 3022 O O . GLU A 1 370 ? -9.604 5.004 0.932 1.00 97.44 370 GLU A O 1
ATOM 3027 N N . LEU A 1 371 ? -8.583 6.742 -0.070 1.00 97.69 371 LEU A N 1
ATOM 3028 C CA . LEU A 1 371 ? -8.476 7.581 1.120 1.00 97.69 371 LEU A CA 1
ATOM 3029 C C . LEU A 1 371 ? -9.718 8.467 1.257 1.00 97.69 371 LEU A C 1
ATOM 3031 O O . LEU A 1 371 ? -10.101 9.166 0.316 1.00 97.69 371 LEU A O 1
ATOM 3035 N N . LYS A 1 372 ? -10.301 8.504 2.459 1.00 98.12 372 LYS A N 1
ATOM 3036 C CA . LYS A 1 372 ? -11.372 9.436 2.830 1.00 98.12 372 LYS A CA 1
ATOM 3037 C C . LYS A 1 372 ? -10.998 10.196 4.095 1.00 98.12 372 LYS A C 1
ATOM 3039 O O . LYS A 1 372 ? -10.835 9.610 5.163 1.00 98.12 372 LYS A O 1
ATOM 3044 N N . TYR A 1 373 ? -10.897 11.512 3.965 1.00 98.38 373 TYR A N 1
ATOM 3045 C CA . TYR A 1 373 ? -10.788 12.436 5.089 1.00 98.38 373 TYR A CA 1
ATOM 3046 C C . TYR A 1 373 ? -12.141 12.573 5.793 1.00 98.38 373 TYR A C 1
ATOM 3048 O O . TYR A 1 373 ? -13.178 12.567 5.134 1.00 98.38 373 TYR A O 1
ATOM 3056 N N . ALA A 1 374 ? -12.137 12.670 7.121 1.00 97.75 374 ALA A N 1
ATOM 3057 C CA . ALA A 1 374 ? -13.368 12.696 7.897 1.00 97.75 374 ALA A CA 1
ATOM 3058 C C . ALA A 1 374 ? -14.126 14.020 7.780 1.00 97.75 374 ALA A C 1
ATOM 3060 O O . ALA A 1 374 ? -13.539 15.099 7.851 1.00 97.75 374 ALA A O 1
ATOM 3061 N N . GLU A 1 375 ? -15.452 13.917 7.679 1.00 96.50 375 GLU A N 1
ATOM 3062 C CA . GLU A 1 375 ? -16.379 15.049 7.674 1.00 96.50 375 GLU A CA 1
ATOM 3063 C C . GLU A 1 375 ? -17.449 14.891 8.762 1.00 96.50 375 GLU A C 1
ATOM 3065 O O . GLU A 1 375 ? -17.874 13.783 9.104 1.00 96.50 375 GLU A O 1
ATOM 3070 N N . SER A 1 376 ? -17.916 16.015 9.311 1.00 94.50 376 SER A N 1
ATOM 3071 C CA . SER A 1 376 ? -18.924 16.038 10.381 1.00 94.50 376 SER A CA 1
ATOM 3072 C C . SER A 1 376 ? -20.349 15.736 9.895 1.00 94.50 376 SER A C 1
ATOM 3074 O O . SER A 1 376 ? -21.237 15.489 10.713 1.00 94.50 376 SER A O 1
ATOM 3076 N N . LYS A 1 377 ? -20.576 15.717 8.577 1.00 95.31 377 LYS A N 1
ATOM 3077 C CA . LYS A 1 377 ? -21.884 15.464 7.957 1.00 95.31 377 LYS A CA 1
ATOM 3078 C C . LYS A 1 377 ? -22.379 14.040 8.244 1.00 95.31 377 LYS A C 1
ATOM 3080 O O . LYS A 1 377 ? -21.593 13.093 8.272 1.00 95.31 377 LYS A O 1
ATOM 3085 N N . SER A 1 378 ? -23.692 13.873 8.400 1.00 93.75 378 SER A N 1
ATOM 3086 C CA . SER A 1 378 ? -24.339 12.558 8.577 1.00 93.75 378 SER A CA 1
ATOM 3087 C C . SER A 1 378 ? -24.101 11.624 7.386 1.00 93.75 378 SER A C 1
ATOM 3089 O O . SER A 1 378 ? -23.907 10.423 7.553 1.00 93.75 378 SER A O 1
ATOM 3091 N N . GLU A 1 379 ? -24.033 12.191 6.188 1.00 96.19 379 GLU A N 1
ATOM 3092 C CA . GLU A 1 379 ? -23.796 11.482 4.930 1.00 96.19 379 GLU A CA 1
ATOM 3093 C C . GLU A 1 379 ? -22.432 10.776 4.896 1.00 96.19 379 GLU A C 1
ATOM 3095 O O . GLU A 1 379 ? -22.307 9.663 4.376 1.00 96.19 379 GLU A O 1
ATOM 3100 N N . PHE A 1 380 ? -21.422 11.363 5.551 1.00 97.31 380 PHE A N 1
ATOM 3101 C CA . PHE A 1 380 ? -20.118 10.729 5.734 1.00 97.31 380 PHE A CA 1
ATOM 3102 C C . PHE A 1 380 ? -20.215 9.496 6.636 1.00 97.31 380 PHE A C 1
ATOM 3104 O O . PHE A 1 380 ? -19.647 8.459 6.305 1.00 97.31 380 PHE A O 1
ATOM 3111 N N . LEU A 1 381 ? -20.947 9.584 7.754 1.00 97.69 381 LEU A N 1
ATOM 3112 C CA . LEU A 1 381 ? -21.143 8.447 8.658 1.00 97.69 381 LEU A CA 1
ATOM 3113 C C . LEU A 1 381 ? -21.888 7.303 7.959 1.00 97.69 381 LEU A C 1
ATOM 3115 O O . LEU A 1 381 ? -21.493 6.149 8.106 1.00 97.69 381 LEU A O 1
ATOM 3119 N N . ASN A 1 382 ? -22.910 7.619 7.160 1.00 97.62 382 ASN A N 1
ATOM 3120 C CA . ASN A 1 382 ? -23.634 6.625 6.365 1.00 97.62 382 ASN A CA 1
ATOM 3121 C C . ASN A 1 382 ? -22.707 5.955 5.341 1.00 97.62 382 ASN A C 1
ATOM 3123 O O . ASN A 1 382 ? -22.628 4.733 5.283 1.00 97.62 382 ASN A O 1
ATOM 3127 N N . THR A 1 383 ? -21.922 6.740 4.602 1.00 97.56 383 THR A N 1
ATOM 3128 C CA . THR A 1 383 ? -20.943 6.204 3.641 1.00 97.56 383 THR A CA 1
ATOM 3129 C C . THR A 1 383 ? -19.878 5.344 4.331 1.00 97.56 383 THR A C 1
ATOM 3131 O O . THR A 1 383 ? -19.501 4.284 3.832 1.00 97.56 383 THR A O 1
ATOM 3134 N N . PHE A 1 384 ? -19.393 5.777 5.497 1.00 98.31 384 PHE A N 1
ATOM 3135 C CA . PHE A 1 384 ? -18.429 5.022 6.295 1.00 98.31 384 PHE A CA 1
ATOM 3136 C C . PHE A 1 384 ? -19.013 3.687 6.766 1.00 98.31 384 PHE A C 1
ATOM 3138 O O . PHE A 1 384 ? -18.349 2.661 6.646 1.00 98.31 384 PHE A O 1
ATOM 3145 N N . ARG A 1 385 ? -20.268 3.681 7.225 1.00 98.38 385 ARG A N 1
ATOM 3146 C CA . ARG A 1 385 ? -21.004 2.477 7.625 1.00 98.38 385 ARG A CA 1
ATOM 3147 C C . ARG A 1 385 ? -21.153 1.475 6.487 1.00 98.38 385 ARG A C 1
ATOM 3149 O O . ARG A 1 385 ? -20.867 0.299 6.687 1.00 98.38 385 ARG A O 1
ATOM 3156 N N . GLU A 1 386 ? -21.547 1.929 5.302 1.00 97.62 386 GLU A N 1
ATOM 3157 C CA . GLU A 1 386 ? -21.678 1.050 4.135 1.00 97.62 386 GLU A CA 1
ATOM 3158 C C . GLU A 1 386 ? -20.324 0.460 3.715 1.00 97.62 386 GLU A C 1
ATOM 3160 O O . GLU A 1 386 ? -20.213 -0.737 3.442 1.00 97.62 386 GLU A O 1
ATOM 3165 N N . ASN A 1 387 ? -19.254 1.262 3.758 1.00 97.38 387 ASN A N 1
ATOM 3166 C CA . ASN A 1 387 ? -17.900 0.763 3.521 1.00 97.38 387 ASN A CA 1
ATOM 3167 C C . ASN A 1 387 ? -17.454 -0.255 4.575 1.00 97.38 387 ASN A C 1
ATOM 3169 O O . ASN A 1 387 ? -16.833 -1.254 4.216 1.00 97.38 387 ASN A O 1
ATOM 3173 N N . VAL A 1 388 ? -17.788 -0.037 5.849 1.00 98.31 388 VAL A N 1
ATOM 3174 C CA . VAL A 1 388 ? -17.538 -0.995 6.931 1.00 98.31 388 VAL A CA 1
ATOM 3175 C C . VAL A 1 388 ? -18.251 -2.317 6.659 1.00 98.31 388 VAL A C 1
ATOM 3177 O O . VAL A 1 388 ? -17.581 -3.346 6.621 1.00 98.31 388 VAL A O 1
ATOM 3180 N N . LYS A 1 389 ? -19.565 -2.302 6.399 1.00 97.31 389 LYS A N 1
ATOM 3181 C CA . LYS A 1 389 ? -20.336 -3.520 6.095 1.00 97.31 389 LYS A CA 1
ATOM 3182 C C . LYS A 1 389 ? -19.721 -4.286 4.926 1.00 97.31 389 LYS A C 1
ATOM 3184 O O . LYS A 1 389 ? -19.447 -5.477 5.037 1.00 97.31 389 LYS A O 1
ATOM 3189 N N . ARG A 1 390 ? -19.418 -3.584 3.830 1.00 97.00 390 ARG A N 1
ATOM 3190 C CA . ARG A 1 390 ? -18.801 -4.180 2.640 1.00 97.00 390 ARG A CA 1
ATOM 3191 C C . ARG A 1 390 ? -17.433 -4.796 2.936 1.00 97.00 390 ARG A C 1
ATOM 3193 O O . ARG A 1 390 ? -17.184 -5.921 2.522 1.00 97.00 390 ARG A O 1
ATOM 3200 N N . CYS A 1 391 ? -16.543 -4.076 3.622 1.00 97.06 391 CYS A N 1
ATOM 3201 C CA . CYS A 1 391 ? -15.171 -4.542 3.855 1.00 97.06 391 CYS A CA 1
ATOM 3202 C C . CYS A 1 391 ? -15.096 -5.666 4.893 1.00 97.06 391 CYS A C 1
ATOM 3204 O O . CYS A 1 391 ? -14.224 -6.517 4.789 1.00 97.06 391 CYS A O 1
ATOM 3206 N N . MET A 1 392 ? -15.990 -5.692 5.886 1.00 97.25 392 MET A N 1
ATOM 3207 C CA . MET A 1 392 ? -16.011 -6.773 6.879 1.00 97.25 392 MET A CA 1
ATOM 3208 C C . MET A 1 392 ? -16.618 -8.076 6.329 1.00 97.25 392 MET A C 1
ATOM 3210 O O . MET A 1 392 ? -16.359 -9.142 6.890 1.00 97.25 392 MET A O 1
ATOM 3214 N N . ALA A 1 393 ? -17.388 -7.988 5.237 1.00 94.25 393 ALA A N 1
ATOM 3215 C CA . ALA A 1 393 ? -17.998 -9.125 4.547 1.00 94.25 393 ALA A CA 1
ATOM 3216 C C . ALA A 1 393 ? -17.069 -9.844 3.554 1.00 94.25 393 ALA A C 1
ATOM 3218 O O . ALA A 1 393 ? -17.348 -10.979 3.170 1.00 94.25 393 ALA A O 1
ATOM 3219 N N . VAL A 1 394 ? -15.962 -9.219 3.153 1.00 94.31 394 VAL A N 1
ATOM 3220 C CA . VAL A 1 394 ? -14.974 -9.786 2.219 1.00 94.31 394 VAL A CA 1
ATOM 3221 C C . VAL A 1 394 ? -13.649 -10.070 2.929 1.00 94.31 394 VAL A C 1
ATOM 3223 O O . VAL A 1 394 ? -13.441 -9.647 4.065 1.00 94.31 394 VAL A O 1
ATOM 3226 N N . ASP A 1 395 ? -12.742 -10.786 2.266 1.00 92.56 395 ASP A N 1
ATOM 3227 C CA . ASP A 1 395 ? -11.406 -11.098 2.784 1.00 92.56 395 ASP A CA 1
ATOM 3228 C C . ASP A 1 395 ? -10.261 -10.493 1.942 1.00 92.56 395 ASP A C 1
ATOM 3230 O O . ASP A 1 395 ? -9.097 -10.608 2.312 1.00 92.56 395 ASP A O 1
ATOM 3234 N N . ASP A 1 396 ? -10.562 -9.803 0.840 1.00 94.00 396 ASP A N 1
ATOM 3235 C CA . ASP A 1 396 ? -9.568 -9.242 -0.090 1.00 94.00 396 ASP A CA 1
ATOM 3236 C C . ASP A 1 396 ? -9.335 -7.727 0.077 1.00 94.00 396 ASP A C 1
ATOM 3238 O O . ASP A 1 396 ? -8.530 -7.121 -0.639 1.00 94.00 396 ASP A O 1
ATOM 3242 N N . THR A 1 397 ? -10.068 -7.103 1.001 1.00 97.06 397 THR A N 1
ATOM 3243 C CA . THR A 1 397 ? -10.113 -5.654 1.187 1.00 97.06 397 THR A CA 1
ATOM 3244 C C . THR A 1 397 ? -10.085 -5.319 2.677 1.00 97.06 397 THR A C 1
ATOM 3246 O O . THR A 1 397 ? -10.957 -5.742 3.429 1.00 97.06 397 THR A O 1
ATOM 3249 N N . ILE A 1 398 ? -9.106 -4.523 3.111 1.00 98.44 398 ILE A N 1
ATOM 3250 C CA . ILE A 1 398 ? -8.919 -4.142 4.517 1.00 98.44 398 ILE A CA 1
ATOM 3251 C C . ILE A 1 398 ? -9.220 -2.658 4.708 1.00 98.44 398 ILE A C 1
ATOM 3253 O O . ILE A 1 398 ? -8.749 -1.809 3.953 1.00 98.44 398 ILE A O 1
ATOM 3257 N N . LEU A 1 399 ? -9.969 -2.342 5.765 1.00 98.44 399 LEU A N 1
ATOM 3258 C CA . LEU A 1 399 ? -10.251 -0.974 6.182 1.00 98.44 399 LEU A CA 1
ATOM 3259 C C . LEU A 1 399 ? -9.295 -0.563 7.312 1.00 98.44 399 LEU A C 1
ATOM 3261 O O . LEU A 1 399 ? -9.204 -1.244 8.335 1.00 98.44 399 LEU A O 1
ATOM 3265 N N . VAL A 1 400 ? -8.596 0.558 7.138 1.00 98.75 400 VAL A N 1
ATOM 3266 C CA . VAL A 1 400 ? -7.694 1.151 8.139 1.00 98.75 400 VAL A CA 1
ATOM 3267 C C . VAL A 1 400 ? -8.210 2.514 8.553 1.00 98.75 400 VAL A C 1
ATOM 3269 O O . VAL A 1 400 ? -8.627 3.299 7.708 1.00 98.75 400 VAL A O 1
ATOM 3272 N N . VAL A 1 401 ? -8.136 2.824 9.845 1.00 98.62 401 VAL A N 1
ATOM 3273 C CA . VAL A 1 401 ? -8.528 4.128 10.390 1.00 98.62 401 VAL A CA 1
ATOM 3274 C C . VAL A 1 401 ? -7.333 4.851 10.995 1.00 98.62 401 VAL A C 1
ATOM 3276 O O . VAL A 1 401 ? -6.489 4.238 11.646 1.00 98.62 401 VAL A O 1
ATOM 3279 N N . SER A 1 402 ? -7.293 6.168 10.807 1.00 98.56 402 SER A N 1
ATOM 3280 C CA . SER A 1 402 ? -6.484 7.102 11.582 1.00 98.56 402 SER A CA 1
ATOM 3281 C C . SER A 1 402 ? -7.415 7.909 12.474 1.00 98.56 402 SER A C 1
ATOM 3283 O O . SER A 1 402 ? -8.343 8.545 11.980 1.00 98.56 402 SER A O 1
ATOM 3285 N N . TYR A 1 403 ? -7.201 7.892 13.784 1.00 98.31 403 TYR A N 1
ATOM 3286 C CA . TYR A 1 403 ? -8.123 8.505 14.742 1.00 98.31 403 TYR A CA 1
ATOM 3287 C C . TYR A 1 403 ? -7.383 9.095 15.943 1.00 98.31 403 TYR A C 1
ATOM 3289 O O . TYR A 1 403 ? -6.234 8.744 16.216 1.00 98.31 403 TYR A O 1
ATOM 3297 N N . ASN A 1 404 ? -8.024 10.018 16.662 1.00 97.50 404 ASN A N 1
ATOM 3298 C CA . ASN A 1 404 ? -7.503 10.550 17.919 1.00 97.50 404 ASN A CA 1
ATOM 3299 C C . ASN A 1 404 ? -8.034 9.745 19.111 1.00 97.50 404 ASN A C 1
ATOM 3301 O O . ASN A 1 404 ? -9.230 9.752 19.403 1.00 97.50 404 ASN A O 1
ATOM 3305 N N . ARG A 1 405 ? -7.123 9.095 19.839 1.00 96.81 405 ARG A N 1
ATOM 3306 C CA . ARG A 1 405 ? -7.422 8.288 21.029 1.00 96.81 405 ARG A CA 1
ATOM 3307 C C . ARG A 1 405 ? -8.146 9.057 22.131 1.00 96.81 405 ARG A C 1
ATOM 3309 O O . ARG A 1 405 ? -8.965 8.460 22.826 1.00 96.81 405 ARG A O 1
ATOM 3316 N N . GLN A 1 406 ? -7.898 10.359 22.272 1.00 96.25 406 GLN A N 1
ATOM 3317 C CA . GLN A 1 406 ? -8.526 11.168 23.322 1.00 96.25 406 GLN A CA 1
ATOM 3318 C C . GLN A 1 406 ? -10.050 11.201 23.197 1.00 96.25 406 GLN A C 1
ATOM 3320 O O . GLN A 1 406 ? -10.740 11.186 24.210 1.00 96.25 406 GLN A O 1
ATOM 3325 N N . VAL A 1 407 ? -10.578 11.172 21.969 1.00 96.62 407 VAL A N 1
ATOM 3326 C CA . VAL A 1 407 ? -12.030 11.164 21.721 1.00 96.62 407 VAL A CA 1
ATOM 3327 C C . VAL A 1 407 ? -12.669 9.855 22.194 1.00 96.62 407 VAL A C 1
ATOM 3329 O O . VAL A 1 407 ? -13.805 9.848 22.653 1.00 96.62 407 VAL A O 1
ATOM 3332 N N . LEU A 1 408 ? -11.915 8.752 22.182 1.00 95.94 408 LEU A N 1
ATOM 3333 C CA . LEU A 1 408 ? -12.340 7.470 22.754 1.00 95.94 408 LEU A CA 1
ATOM 3334 C C . LEU A 1 408 ? -12.152 7.421 24.282 1.00 95.94 408 LEU A C 1
ATOM 3336 O O . LEU A 1 408 ? -12.489 6.414 24.895 1.00 95.94 408 LEU A O 1
ATOM 3340 N N . GLY A 1 409 ? -11.587 8.461 24.906 1.00 95.00 409 GLY A N 1
ATOM 3341 C CA . GLY A 1 409 ? -11.185 8.470 26.317 1.00 95.00 409 GLY A CA 1
ATOM 3342 C C . GLY A 1 409 ? -9.873 7.726 26.597 1.00 95.00 409 GLY A C 1
ATOM 3343 O O . GLY A 1 409 ? -9.533 7.464 27.750 1.00 95.00 409 GLY A O 1
ATOM 3344 N N . GLN A 1 410 ? -9.134 7.339 25.558 1.00 95.19 410 GLN A N 1
ATOM 3345 C CA . GLN A 1 410 ? -7.863 6.629 25.676 1.00 95.19 410 GLN A CA 1
ATOM 3346 C C . GLN A 1 410 ? -6.694 7.611 25.779 1.00 95.19 410 GLN A C 1
ATOM 3348 O O . GLN A 1 410 ? -6.776 8.761 25.352 1.00 95.19 410 GLN A O 1
ATOM 3353 N N . THR A 1 411 ? -5.559 7.155 26.314 1.00 92.19 411 THR A N 1
ATOM 3354 C CA . THR A 1 411 ? -4.371 8.012 26.403 1.00 92.19 411 THR A CA 1
ATOM 3355 C C . THR A 1 411 ? -3.558 7.998 25.110 1.00 92.19 411 THR A C 1
ATOM 3357 O O . THR A 1 411 ? -3.446 6.972 24.435 1.00 92.19 411 THR A O 1
ATOM 3360 N N . GLY A 1 412 ? -2.903 9.119 24.805 1.00 88.81 412 GLY A N 1
ATOM 3361 C CA . GLY A 1 412 ? -2.215 9.353 23.529 1.00 88.81 412 GLY A CA 1
ATOM 3362 C C . GLY A 1 412 ? -3.069 10.175 22.564 1.00 88.81 412 GLY A C 1
ATOM 3363 O O . GLY A 1 412 ? -4.208 10.495 22.882 1.00 88.81 412 GLY A O 1
ATOM 3364 N N . THR A 1 413 ? -2.505 10.541 21.415 1.00 89.19 413 THR A N 1
ATOM 3365 C CA . THR A 1 413 ? -3.154 11.394 20.407 1.00 89.19 413 THR A CA 1
ATOM 3366 C C . THR A 1 413 ? -3.519 10.575 19.163 1.00 89.19 413 THR A C 1
ATOM 3368 O O . THR A 1 413 ? -4.356 9.677 19.252 1.00 89.19 413 THR A O 1
ATOM 3371 N N . GLY A 1 414 ? -2.912 10.856 18.006 1.00 93.75 414 GLY A N 1
ATOM 3372 C CA . GLY A 1 414 ? -3.172 10.148 16.754 1.00 93.75 414 GLY A CA 1
ATOM 3373 C C . GLY A 1 414 ? -2.741 8.681 16.803 1.00 93.75 414 GLY A C 1
ATOM 3374 O O . GLY A 1 414 ? -1.706 8.346 17.379 1.00 93.75 414 GLY A O 1
ATOM 3375 N N . HIS A 1 415 ? -3.531 7.805 16.189 1.00 97.56 415 HIS A N 1
ATOM 3376 C CA . HIS A 1 415 ? -3.240 6.381 16.092 1.00 97.56 415 HIS A CA 1
ATOM 3377 C C . HIS A 1 415 ? -3.785 5.779 14.796 1.00 97.56 415 HIS A C 1
ATOM 3379 O O . HIS A 1 415 ? -4.779 6.269 14.264 1.00 97.56 415 HIS A O 1
ATOM 3385 N N . PHE A 1 416 ? -3.144 4.706 14.326 1.00 98.44 416 PHE A N 1
ATOM 3386 C CA . PHE A 1 416 ? -3.582 3.898 13.190 1.00 98.44 416 PHE A CA 1
ATOM 3387 C C . PHE A 1 416 ? -3.838 2.467 13.633 1.00 98.44 416 PHE A C 1
ATOM 3389 O O . PHE A 1 416 ? -3.061 1.931 14.420 1.00 98.44 416 PHE A O 1
ATOM 3396 N N . SER A 1 417 ? -4.898 1.850 13.119 1.00 98.56 417 SER A N 1
ATOM 3397 C CA . SER A 1 417 ? -5.159 0.412 13.253 1.00 98.56 417 SER A CA 1
ATOM 3398 C C . SER A 1 417 ? -6.160 -0.046 12.188 1.00 98.56 417 SER A C 1
ATOM 3400 O O . SER A 1 417 ? -6.969 0.769 11.731 1.00 98.56 417 SER A O 1
ATOM 3402 N N . PRO A 1 418 ? -6.139 -1.324 11.773 1.00 98.56 418 PRO A N 1
ATOM 3403 C CA . PRO A 1 418 ? -7.179 -1.871 10.919 1.00 98.56 418 PRO A CA 1
ATOM 3404 C C . PRO A 1 418 ? -8.416 -2.265 11.726 1.00 98.56 418 PRO A C 1
ATOM 3406 O O . PRO A 1 418 ? -8.369 -2.460 12.947 1.00 98.56 418 PRO A O 1
ATOM 3409 N N . LEU A 1 419 ? -9.528 -2.394 11.013 1.00 98.69 419 LEU A N 1
ATOM 3410 C CA . LEU A 1 419 ? -10.807 -2.836 11.552 1.00 98.69 419 LEU A CA 1
ATOM 3411 C C . LEU A 1 419 ? -11.011 -4.324 11.255 1.00 98.69 419 LEU A C 1
ATOM 3413 O O . LEU A 1 419 ? -10.720 -4.775 10.150 1.00 98.69 419 LEU A O 1
ATOM 3417 N N . GLY A 1 420 ? -11.457 -5.082 12.259 1.00 97.94 420 GLY A N 1
ATOM 3418 C CA . GLY A 1 420 ? -11.509 -6.546 12.196 1.00 97.94 420 GLY A CA 1
ATOM 3419 C C . GLY A 1 420 ? -12.903 -7.152 12.047 1.00 97.94 420 GLY A C 1
ATOM 3420 O O . GLY A 1 420 ? -13.036 -8.201 11.429 1.00 97.94 420 GLY A O 1
ATOM 3421 N N . ALA A 1 421 ? -13.930 -6.530 12.625 1.00 98.56 421 ALA A N 1
ATOM 3422 C CA . ALA A 1 421 ? -15.303 -7.034 12.602 1.00 98.56 421 ALA A CA 1
ATOM 3423 C C . ALA A 1 421 ? -16.305 -5.906 12.867 1.00 98.56 421 ALA A C 1
ATOM 3425 O O . ALA A 1 421 ? -15.967 -4.936 13.549 1.00 98.56 421 ALA A O 1
ATOM 3426 N N . TYR A 1 422 ? -17.534 -6.052 12.372 1.00 98.75 422 TYR A N 1
ATOM 3427 C CA . TYR A 1 422 ? -18.633 -5.110 12.576 1.00 98.75 422 TYR A CA 1
ATOM 3428 C C . TYR A 1 422 ? -19.857 -5.803 13.167 1.00 98.75 422 TYR A C 1
ATOM 3430 O O . TYR A 1 422 ? -20.292 -6.847 12.685 1.00 98.75 422 TYR A O 1
ATOM 3438 N N . HIS A 1 423 ? -20.418 -5.224 14.222 1.00 98.62 423 HIS A N 1
ATOM 3439 C CA . HIS A 1 423 ? -21.634 -5.690 14.864 1.00 98.62 423 HIS A CA 1
ATOM 3440 C C . HIS A 1 423 ? -22.767 -4.711 14.564 1.00 98.62 423 HIS A C 1
ATOM 3442 O O . HIS A 1 423 ? -22.765 -3.575 15.040 1.00 98.62 423 HIS A O 1
ATOM 3448 N N . GLU A 1 424 ? -23.712 -5.151 13.738 1.00 97.44 424 GLU A N 1
ATOM 3449 C CA . GLU A 1 424 ? -24.711 -4.286 13.115 1.00 97.44 424 GLU A CA 1
ATOM 3450 C C . GLU A 1 424 ? -25.773 -3.801 14.113 1.00 97.44 424 GLU A C 1
ATOM 3452 O O . GLU A 1 424 ? -26.116 -2.622 14.112 1.00 97.44 424 GLU A O 1
ATOM 3457 N N . GLU A 1 425 ? -26.233 -4.664 15.024 1.00 97.56 425 GLU A N 1
ATOM 3458 C CA . GLU A 1 425 ? -27.313 -4.359 15.976 1.00 97.56 425 GLU A CA 1
ATOM 3459 C C . GLU A 1 425 ? -26.936 -3.272 16.981 1.00 97.56 425 GLU A C 1
ATOM 3461 O O . GLU A 1 425 ? -27.766 -2.441 17.345 1.00 97.56 425 GLU A O 1
ATOM 3466 N N . SER A 1 426 ? -25.692 -3.300 17.463 1.00 97.69 426 SER A N 1
ATOM 3467 C CA . SER A 1 426 ? -25.187 -2.315 18.429 1.00 97.69 426 SER A CA 1
ATOM 3468 C C . SER A 1 426 ? -24.381 -1.199 17.774 1.00 97.69 426 SER A C 1
ATOM 3470 O O . SER A 1 426 ? -23.886 -0.311 18.467 1.00 97.69 426 SER A O 1
ATOM 3472 N N . ASP A 1 427 ? -24.248 -1.251 16.452 1.00 98.38 427 ASP A N 1
ATOM 3473 C CA . ASP A 1 427 ? -23.445 -0.349 15.650 1.00 98.38 427 ASP A CA 1
ATOM 3474 C C . ASP A 1 427 ? -21.992 -0.166 16.136 1.00 98.38 427 ASP A C 1
ATOM 3476 O O . ASP A 1 427 ? -21.482 0.951 16.298 1.00 98.38 427 ASP A O 1
ATOM 3480 N N . GLN A 1 428 ? -21.313 -1.286 16.389 1.00 98.56 428 GLN A N 1
ATOM 3481 C CA . GLN A 1 428 ? -19.947 -1.292 16.909 1.00 98.56 428 GLN A CA 1
ATOM 3482 C C . GLN A 1 428 ? -18.955 -1.924 15.943 1.00 98.56 428 GLN A C 1
ATOM 3484 O O . GLN A 1 428 ? -19.248 -2.902 15.263 1.00 98.56 428 GLN A O 1
ATOM 3489 N N . ILE A 1 429 ? -17.738 -1.390 15.927 1.00 98.75 429 ILE A N 1
ATOM 3490 C CA . ILE A 1 429 ? -16.625 -1.893 15.124 1.00 98.75 429 ILE A CA 1
ATOM 3491 C C . ILE A 1 429 ? -15.467 -2.323 16.024 1.00 98.75 429 ILE A C 1
ATOM 3493 O O . ILE A 1 429 ? -15.126 -1.638 16.989 1.00 98.75 429 ILE A O 1
ATOM 3497 N N . LEU A 1 430 ? -14.848 -3.453 15.695 1.00 98.88 430 LEU A N 1
ATOM 3498 C CA . LEU A 1 430 ? -13.662 -3.970 16.362 1.00 98.88 430 LEU A CA 1
ATOM 3499 C C . LEU A 1 430 ? -12.393 -3.328 15.791 1.00 98.88 430 LEU A C 1
ATOM 3501 O O . LEU A 1 430 ? -12.048 -3.549 14.628 1.00 98.88 430 LEU A O 1
ATOM 3505 N N . ILE A 1 431 ? -11.657 -2.597 16.628 1.00 98.81 431 ILE A N 1
ATOM 3506 C CA . ILE A 1 431 ? -10.322 -2.076 16.313 1.00 98.81 431 ILE A CA 1
ATOM 3507 C C . ILE A 1 431 ? -9.265 -3.114 16.705 1.00 98.81 431 ILE A C 1
ATOM 3509 O O . ILE A 1 431 ? -9.164 -3.501 17.873 1.00 98.81 431 ILE A O 1
ATOM 3513 N N . MET A 1 432 ? -8.431 -3.523 15.746 1.00 98.44 432 MET A N 1
ATOM 3514 C CA . MET A 1 432 ? -7.290 -4.423 15.962 1.00 98.44 432 MET A CA 1
ATOM 3515 C C . MET A 1 432 ? -6.044 -3.619 16.369 1.00 98.44 432 MET A C 1
ATOM 3517 O O . MET A 1 432 ? -5.113 -3.446 15.587 1.00 98.44 432 MET A O 1
ATOM 3521 N N . ASP A 1 433 ? -6.066 -3.090 17.596 1.00 98.06 433 ASP A N 1
ATOM 3522 C CA . ASP A 1 433 ? -5.085 -2.124 18.114 1.00 98.06 433 ASP A CA 1
ATOM 3523 C C . ASP A 1 433 ? -3.637 -2.659 18.104 1.00 98.06 433 ASP A C 1
ATOM 3525 O O . ASP A 1 433 ? -3.289 -3.575 18.856 1.00 98.06 433 ASP A O 1
ATOM 3529 N N . VAL A 1 434 ? -2.775 -2.068 17.269 1.00 97.44 434 VAL A N 1
ATOM 3530 C CA . VAL A 1 434 ? -1.363 -2.480 17.126 1.00 97.44 434 VAL A CA 1
ATOM 3531 C C . VAL A 1 434 ? -0.482 -2.052 18.308 1.00 97.44 434 VAL A C 1
ATOM 3533 O O . VAL A 1 434 ? 0.598 -2.615 18.511 1.00 97.44 434 VAL A O 1
ATOM 3536 N N . ALA A 1 435 ? -0.936 -1.126 19.160 1.00 96.06 435 ALA A N 1
ATOM 3537 C CA . ALA A 1 435 ? -0.284 -0.786 20.427 1.00 96.06 435 ALA A CA 1
ATOM 3538 C C . ALA A 1 435 ? -0.647 -1.807 21.522 1.00 96.06 435 ALA A C 1
ATOM 3540 O O . ALA A 1 435 ? -1.127 -1.454 22.602 1.00 96.06 435 ALA A O 1
ATOM 3541 N N . ARG A 1 436 ? -0.396 -3.095 21.259 1.00 94.44 436 ARG A N 1
ATOM 3542 C CA . ARG A 1 436 ? -0.852 -4.240 22.075 1.00 94.44 436 ARG A CA 1
ATOM 3543 C C . ARG A 1 436 ? -0.324 -4.247 23.510 1.00 94.44 436 ARG A C 1
ATOM 3545 O O . ARG A 1 436 ? -0.950 -4.827 24.401 1.00 94.44 436 ARG A O 1
ATOM 3552 N N . PHE A 1 437 ? 0.816 -3.597 23.746 1.00 91.38 437 PHE A N 1
ATOM 3553 C CA . PHE A 1 437 ? 1.350 -3.373 25.091 1.00 91.38 437 PHE A CA 1
ATOM 3554 C C . PHE A 1 437 ? 0.466 -2.430 25.917 1.00 91.38 437 PHE A C 1
ATOM 3556 O O . PHE A 1 437 ? 0.503 -2.492 27.143 1.00 91.38 437 PHE A O 1
ATOM 3563 N N . LYS A 1 438 ? -0.333 -1.579 25.260 1.00 94.19 438 LYS A N 1
ATOM 3564 C CA . LYS A 1 438 ? -1.137 -0.520 25.869 1.00 94.19 438 LYS A CA 1
ATOM 3565 C C . LYS A 1 438 ? -2.610 -0.870 25.975 1.00 94.19 438 LYS A C 1
ATOM 3567 O O . LYS A 1 438 ? -3.144 -0.835 27.080 1.00 94.19 438 LYS A O 1
ATOM 3572 N N . TYR A 1 439 ? -3.247 -1.224 24.865 1.00 96.06 439 TYR A N 1
ATOM 3573 C CA . TYR A 1 439 ? -4.666 -1.573 24.820 1.00 96.06 439 TYR A CA 1
ATOM 3574 C C . TYR A 1 439 ? -4.866 -2.888 24.057 1.00 96.06 439 TYR A C 1
ATOM 3576 O O . TYR A 1 439 ? -4.128 -3.169 23.113 1.00 96.06 439 TYR A O 1
ATOM 3584 N N . PRO A 1 440 ? -5.816 -3.743 24.478 1.00 96.94 440 PRO A N 1
ATOM 3585 C CA . PRO A 1 440 ? -6.214 -4.898 23.680 1.00 96.94 440 PRO A CA 1
ATOM 3586 C C . PRO A 1 440 ? -7.072 -4.448 22.481 1.00 96.94 440 PRO A C 1
ATOM 3588 O O . PRO A 1 440 ? -7.544 -3.304 22.467 1.00 96.94 440 PRO A O 1
ATOM 3591 N N . PRO A 1 441 ? -7.356 -5.342 21.514 1.00 98.38 441 PRO A N 1
ATOM 3592 C CA . PRO A 1 441 ? -8.458 -5.125 20.587 1.00 98.38 441 PRO A CA 1
ATOM 3593 C C . PRO A 1 441 ? -9.744 -4.803 21.346 1.00 98.38 441 PRO A C 1
ATOM 3595 O O . PRO A 1 441 ? -10.003 -5.353 22.424 1.00 98.38 441 PRO A O 1
ATOM 3598 N N . HIS A 1 442 ? -10.526 -3.879 20.810 1.00 98.69 442 HIS A N 1
ATOM 3599 C CA . HIS A 1 442 ? -11.703 -3.368 21.495 1.00 98.69 442 HIS A CA 1
ATOM 3600 C C . HIS A 1 442 ? -12.758 -2.898 20.505 1.00 98.69 442 HIS A C 1
ATOM 3602 O O . HIS A 1 442 ? -12.443 -2.426 19.413 1.00 98.69 442 HIS A O 1
ATOM 3608 N N . TRP A 1 443 ? -14.010 -3.041 20.914 1.00 98.81 443 TRP A N 1
ATOM 3609 C CA . TRP A 1 443 ? -15.164 -2.542 20.190 1.00 98.81 443 TRP A CA 1
ATOM 3610 C C . TRP A 1 443 ? -15.425 -1.087 20.548 1.00 98.81 443 TRP A C 1
ATOM 3612 O O . TRP A 1 443 ? -15.280 -0.703 21.712 1.00 98.81 443 TRP A O 1
ATOM 3622 N N . VAL A 1 444 ? -15.821 -0.299 19.552 1.00 98.56 444 VAL A N 1
ATOM 3623 C CA . VAL A 1 444 ? -16.245 1.094 19.718 1.00 98.56 444 VAL A CA 1
ATOM 3624 C C . VAL A 1 444 ? -17.485 1.380 18.869 1.00 98.56 444 VAL A C 1
ATOM 3626 O O . VAL A 1 444 ? -17.585 0.844 17.762 1.00 98.56 444 VAL A O 1
ATOM 3629 N N . PRO A 1 445 ? -18.409 2.245 19.323 1.00 98.56 445 PRO A N 1
ATOM 3630 C CA . PRO A 1 445 ? -19.492 2.744 18.482 1.00 98.56 445 PRO A CA 1
ATOM 3631 C C . PRO A 1 445 ? -18.962 3.463 17.239 1.00 98.56 445 PRO A C 1
ATOM 3633 O O . PRO A 1 445 ? -18.024 4.266 17.331 1.00 98.56 445 PRO A O 1
ATOM 3636 N N . LEU A 1 446 ? -19.581 3.225 16.078 1.00 97.88 446 LEU A N 1
ATOM 3637 C CA . LEU A 1 446 ? -19.099 3.797 14.817 1.00 97.88 446 LEU A CA 1
ATOM 3638 C C . LEU A 1 446 ? -19.160 5.334 14.802 1.00 97.88 446 LEU A C 1
ATOM 3640 O O . LEU A 1 446 ? -18.292 5.989 14.223 1.00 97.88 446 LEU A O 1
ATOM 3644 N N . THR A 1 447 ? -20.141 5.914 15.495 1.00 97.69 447 THR A N 1
ATOM 3645 C CA . THR A 1 447 ? -20.284 7.364 15.706 1.00 97.69 447 THR A CA 1
ATOM 3646 C C . THR A 1 447 ? -19.089 7.964 16.448 1.00 97.69 447 THR A C 1
ATOM 3648 O O . THR A 1 447 ? -18.509 8.941 15.977 1.00 97.69 447 THR A O 1
ATOM 3651 N N . ILE A 1 448 ? -18.662 7.342 17.553 1.00 98.06 448 ILE A N 1
ATOM 3652 C CA . ILE A 1 448 ? -17.503 7.788 18.342 1.00 98.06 448 ILE A CA 1
ATOM 3653 C C . ILE A 1 448 ? -16.221 7.670 17.515 1.00 98.06 448 ILE A C 1
ATOM 3655 O O . ILE A 1 448 ? -15.386 8.576 17.533 1.00 98.06 448 ILE A O 1
ATOM 3659 N N . LEU A 1 449 ? -16.065 6.583 16.751 1.00 98.38 449 LEU A N 1
ATOM 3660 C CA . LEU A 1 449 ? -14.913 6.435 15.864 1.00 98.38 449 LEU A CA 1
ATOM 3661 C C . LEU A 1 449 ? -14.900 7.514 14.774 1.00 98.38 449 LEU A C 1
ATOM 3663 O O . LEU A 1 449 ? -13.850 8.103 14.523 1.00 98.38 449 LEU A O 1
ATOM 3667 N N . ARG A 1 450 ? -16.053 7.830 14.170 1.00 97.88 450 ARG A N 1
ATOM 3668 C CA . ARG A 1 450 ? -16.185 8.941 13.216 1.00 97.88 450 ARG A CA 1
ATOM 3669 C C . ARG A 1 450 ? -15.744 10.256 13.842 1.00 97.88 450 ARG A C 1
ATOM 3671 O O . ARG A 1 450 ? -14.927 10.952 13.245 1.00 97.88 450 ARG A O 1
ATOM 3678 N N . ASP A 1 451 ? -16.224 10.572 15.041 1.00 98.06 451 ASP A N 1
ATOM 3679 C CA . ASP A 1 451 ? -15.860 11.805 15.747 1.00 98.06 451 ASP A CA 1
ATOM 3680 C C . ASP A 1 451 ? -14.352 11.862 16.043 1.00 98.06 451 ASP A C 1
ATOM 3682 O O . ASP A 1 451 ? -13.712 12.902 15.880 1.00 98.06 451 ASP A O 1
ATOM 3686 N N . ALA A 1 452 ? -13.742 10.723 16.378 1.00 98.06 452 ALA A N 1
ATOM 3687 C CA . ALA A 1 452 ? -12.302 10.623 16.596 1.00 98.06 452 ALA A CA 1
ATOM 3688 C C . ALA A 1 452 ? -11.473 10.915 15.335 1.00 98.06 452 ALA A C 1
ATOM 3690 O O . ALA A 1 452 ? -10.350 11.427 15.439 1.00 98.06 452 ALA A O 1
ATOM 3691 N N . MET A 1 453 ? -12.018 10.634 14.149 1.00 98.50 453 MET A N 1
ATOM 3692 C CA . MET A 1 453 ? -11.376 10.943 12.871 1.00 98.50 453 MET A CA 1
ATOM 3693 C C . MET A 1 453 ? -11.470 12.434 12.489 1.00 98.50 453 MET A C 1
ATOM 3695 O O . MET A 1 453 ? -10.632 12.904 11.725 1.00 98.50 453 MET A O 1
ATOM 3699 N N . LEU A 1 454 ? -12.419 13.206 13.040 1.00 97.94 454 LEU A N 1
ATOM 3700 C CA . LEU A 1 454 ? -12.591 14.641 12.720 1.00 97.94 454 LEU A CA 1
ATOM 3701 C C . LEU A 1 454 ? -11.435 15.522 13.197 1.00 97.94 454 LEU A C 1
ATOM 3703 O O . LEU A 1 454 ? -11.240 16.632 12.707 1.00 97.94 454 LEU A O 1
ATOM 3707 N N . SER A 1 455 ? -10.678 15.041 14.178 1.00 95.88 455 SER A N 1
ATOM 3708 C CA . SER A 1 455 ? -9.534 15.761 14.724 1.00 95.88 455 SER A CA 1
ATOM 3709 C C . SER A 1 455 ? -8.501 16.090 13.639 1.00 95.88 455 SER A C 1
ATOM 3711 O O . SER A 1 455 ? -8.090 15.217 12.872 1.00 95.88 455 SER A O 1
ATOM 3713 N N . ILE A 1 456 ? -8.029 17.338 13.617 1.00 96.75 456 ILE A N 1
ATOM 3714 C CA . ILE A 1 456 ? -6.984 17.785 12.691 1.00 96.75 456 ILE A CA 1
ATOM 3715 C C . ILE A 1 456 ? -5.631 17.209 13.116 1.00 96.75 456 ILE A C 1
ATOM 3717 O O . ILE A 1 456 ? -5.286 17.162 14.301 1.00 96.75 456 ILE A O 1
ATOM 3721 N N . ASP A 1 457 ? -4.881 16.693 12.153 1.00 93.12 457 ASP A N 1
ATOM 3722 C CA . ASP A 1 457 ? -3.487 16.312 12.322 1.00 93.12 457 ASP A CA 1
ATOM 3723 C C . ASP A 1 457 ? -2.606 17.553 12.128 1.00 93.12 457 ASP A C 1
ATOM 3725 O O . ASP A 1 457 ? -2.593 18.156 11.055 1.00 93.12 457 ASP A O 1
ATOM 3729 N N . ALA A 1 458 ? -1.873 17.935 13.177 1.00 91.12 458 ALA A N 1
ATOM 3730 C CA . ALA A 1 458 ? -1.053 19.142 13.197 1.00 91.12 458 ALA A CA 1
ATOM 3731 C C . ALA A 1 458 ? 0.048 19.142 12.124 1.00 91.12 458 ALA A C 1
ATOM 3733 O O . ALA A 1 458 ? 0.440 20.210 11.666 1.00 91.12 458 ALA A O 1
ATOM 3734 N N . THR A 1 459 ? 0.530 17.969 11.701 1.00 89.88 459 THR A N 1
ATOM 3735 C CA . THR A 1 459 ? 1.587 17.871 10.687 1.00 89.88 459 THR A CA 1
ATOM 3736 C C . THR A 1 459 ? 1.055 18.108 9.275 1.00 89.88 459 THR A C 1
ATOM 3738 O O . THR A 1 459 ? 1.744 18.712 8.460 1.00 89.88 459 THR A O 1
ATOM 3741 N N . SER A 1 460 ? -0.161 17.646 8.967 1.00 92.31 460 SER A N 1
ATOM 3742 C CA . SER A 1 460 ? -0.735 17.769 7.616 1.00 92.31 460 SER A CA 1
ATOM 3743 C C . SER A 1 460 ? -1.717 18.929 7.454 1.00 92.31 460 SER A C 1
ATOM 3745 O O . SER A 1 460 ? -2.058 19.279 6.325 1.00 92.31 460 SER A O 1
ATOM 3747 N N . GLY A 1 461 ? -2.223 19.489 8.557 1.00 95.06 461 GLY A N 1
ATOM 3748 C CA . GLY A 1 461 ? -3.301 20.481 8.542 1.00 95.06 461 GLY A CA 1
ATOM 3749 C C . GLY A 1 461 ? -4.646 19.926 8.055 1.00 95.06 461 GLY A C 1
ATOM 3750 O O . GLY A 1 461 ? -5.573 20.694 7.813 1.00 95.06 461 GLY A O 1
ATOM 3751 N N . LYS A 1 462 ? -4.769 18.603 7.896 1.00 96.88 462 LYS A N 1
ATOM 3752 C CA . LYS A 1 462 ? -5.982 17.921 7.428 1.00 96.88 462 LYS A CA 1
ATOM 3753 C C . LYS A 1 462 ? -6.615 17.110 8.561 1.00 96.88 462 LYS A C 1
ATOM 3755 O O . LYS A 1 462 ? -5.908 16.716 9.492 1.00 96.88 462 LYS A O 1
ATOM 3760 N N . PRO A 1 463 ? -7.933 16.842 8.513 1.00 97.81 463 PRO A N 1
ATOM 3761 C CA . PRO A 1 463 ? -8.542 15.875 9.421 1.00 97.81 463 PRO A CA 1
ATOM 3762 C C . PRO A 1 463 ? -7.910 14.493 9.232 1.00 97.81 463 PRO A C 1
ATOM 3764 O O . PRO A 1 463 ? -7.243 14.216 8.230 1.00 97.81 463 PRO A O 1
ATOM 3767 N N . ARG A 1 464 ? -8.129 13.604 10.197 1.00 98.12 464 ARG A N 1
ATOM 3768 C CA . ARG A 1 464 ? -7.828 12.182 10.020 1.00 98.12 464 ARG A CA 1
ATOM 3769 C C . ARG A 1 464 ? -8.935 11.535 9.173 1.00 98.12 464 ARG A C 1
ATOM 3771 O O . ARG A 1 464 ? -9.637 12.221 8.429 1.00 98.12 464 ARG A O 1
ATOM 3778 N N . GLY A 1 465 ? -9.066 10.213 9.201 1.00 98.44 465 GLY A N 1
ATOM 3779 C CA . GLY A 1 465 ? -9.976 9.525 8.290 1.00 98.44 465 GLY A CA 1
ATOM 3780 C C . GLY A 1 465 ? -9.698 8.038 8.176 1.00 98.44 465 GLY A C 1
ATOM 3781 O O . GLY A 1 465 ? -9.067 7.447 9.051 1.00 98.44 465 GLY A O 1
ATOM 3782 N N . TYR A 1 466 ? -10.152 7.440 7.081 1.00 98.69 466 TYR A N 1
ATOM 3783 C CA . TYR A 1 466 ? -9.983 6.016 6.819 1.00 98.69 466 TYR A CA 1
ATOM 3784 C C . TYR A 1 466 ? -9.470 5.750 5.405 1.00 98.69 466 TYR A C 1
ATOM 3786 O O . TYR A 1 466 ? -9.574 6.598 4.515 1.00 98.69 466 TYR A O 1
ATOM 3794 N N . LEU A 1 467 ? -8.903 4.561 5.211 1.00 98.62 467 LEU A N 1
ATOM 3795 C CA . LEU A 1 467 ? -8.501 4.047 3.911 1.00 98.62 467 LEU A CA 1
ATOM 3796 C C . LEU A 1 467 ? -9.098 2.668 3.677 1.00 98.62 467 LEU A C 1
ATOM 3798 O O . LEU A 1 467 ? -9.045 1.810 4.560 1.00 98.62 467 LEU A O 1
ATOM 3802 N N . THR A 1 468 ? -9.573 2.446 2.459 1.00 98.25 468 THR A N 1
ATOM 3803 C CA . THR A 1 468 ? -9.829 1.108 1.922 1.00 98.25 468 THR A CA 1
ATOM 3804 C C . THR A 1 468 ? -8.581 0.640 1.183 1.00 98.25 468 THR A C 1
ATOM 3806 O O . THR A 1 468 ? -8.068 1.365 0.329 1.00 98.25 468 THR A O 1
ATOM 3809 N N . LEU A 1 469 ? -8.086 -0.552 1.511 1.00 98.25 469 LEU A N 1
ATOM 3810 C CA . LEU A 1 469 ? -6.841 -1.109 0.988 1.00 98.25 469 LEU A CA 1
ATOM 3811 C C . LEU A 1 469 ? -7.111 -2.463 0.341 1.00 98.25 469 LEU A C 1
ATOM 3813 O O . LEU A 1 469 ? -7.660 -3.354 0.981 1.00 98.25 469 LEU A O 1
ATOM 3817 N N . LYS A 1 470 ? -6.695 -2.627 -0.912 1.00 96.75 470 LYS A N 1
ATOM 3818 C CA . LYS A 1 470 ? -6.810 -3.888 -1.654 1.00 96.75 470 LYS A CA 1
ATOM 3819 C C . LYS A 1 470 ? -5.502 -4.197 -2.361 1.00 96.75 470 LYS A C 1
ATOM 3821 O O . LYS A 1 470 ? -4.834 -3.282 -2.841 1.00 96.75 470 LYS A O 1
ATOM 3826 N N . PHE A 1 471 ? -5.129 -5.470 -2.449 1.00 93.94 471 PHE A N 1
ATOM 3827 C CA . PHE A 1 471 ? -3.935 -5.847 -3.195 1.00 93.94 471 PHE A CA 1
ATOM 3828 C C . PHE A 1 471 ? -4.113 -5.560 -4.689 1.00 93.94 471 PHE A C 1
ATOM 3830 O O . PHE A 1 471 ? -5.094 -5.967 -5.314 1.00 93.94 471 PHE A O 1
ATOM 3837 N N . ARG A 1 472 ? -3.138 -4.864 -5.279 1.00 85.69 472 ARG A N 1
ATOM 3838 C CA . ARG A 1 472 ? -3.057 -4.636 -6.719 1.00 85.69 472 ARG A CA 1
ATOM 3839 C C . ARG A 1 472 ? -2.465 -5.879 -7.388 1.00 85.69 472 ARG A C 1
ATOM 3841 O O . ARG A 1 472 ? -1.277 -5.919 -7.716 1.00 85.69 472 ARG A O 1
ATOM 3848 N N . SER A 1 473 ? -3.306 -6.895 -7.579 1.00 67.69 473 SER A N 1
ATOM 3849 C CA . SER A 1 473 ? -2.941 -8.157 -8.242 1.00 67.69 473 SER A CA 1
ATOM 3850 C C . SER A 1 473 ? -2.474 -7.942 -9.686 1.00 67.69 473 SER A C 1
ATOM 3852 O O . SER A 1 473 ? -1.537 -8.592 -10.144 1.00 67.69 473 SER A O 1
ATOM 3854 N N . HIS A 1 474 ? -3.063 -6.967 -10.381 1.00 56.75 474 HIS A N 1
ATOM 3855 C CA . HIS A 1 474 ? -2.643 -6.551 -11.713 1.00 56.75 474 HIS A CA 1
ATOM 3856 C C . HIS A 1 474 ? -1.694 -5.359 -11.613 1.00 56.75 474 HIS A C 1
ATOM 3858 O O . HIS A 1 474 ? -2.117 -4.204 -11.540 1.00 56.75 474 HIS A O 1
ATOM 3864 N N . ILE A 1 475 ? -0.388 -5.629 -11.639 1.00 45.91 475 ILE A N 1
ATOM 3865 C CA . ILE A 1 475 ? 0.586 -4.596 -11.986 1.00 45.91 475 ILE A CA 1
ATOM 3866 C C . ILE A 1 475 ? 0.438 -4.370 -13.493 1.00 45.91 475 ILE A C 1
ATOM 3868 O O . ILE A 1 475 ? 1.165 -4.955 -14.290 1.00 45.91 475 ILE A O 1
ATOM 3872 N N . GLN A 1 476 ? -0.501 -3.520 -13.908 1.00 39.34 476 GLN A N 1
ATOM 3873 C CA . GLN A 1 476 ? -0.173 -2.705 -15.069 1.00 39.34 476 GLN A CA 1
ATOM 3874 C C . GLN A 1 476 ? 0.984 -1.826 -14.585 1.00 39.34 476 GLN A C 1
ATOM 3876 O O . GLN A 1 476 ? 0.788 -1.075 -13.620 1.00 39.34 476 GLN A O 1
ATOM 3881 N N . PRO A 1 477 ? 2.214 -1.988 -15.114 1.00 35.41 477 PRO A N 1
ATOM 3882 C CA . PRO A 1 477 ? 3.284 -1.057 -14.792 1.00 35.41 477 PRO A CA 1
ATOM 3883 C C . PRO A 1 477 ? 2.718 0.345 -15.005 1.00 35.41 477 PRO A C 1
ATOM 3885 O O . PRO A 1 477 ? 1.984 0.560 -15.968 1.00 35.41 477 PRO A O 1
ATOM 3888 N N . LEU A 1 478 ? 2.980 1.259 -14.070 1.00 37.56 478 LEU A N 1
ATOM 3889 C CA . LEU A 1 478 ? 2.627 2.671 -14.194 1.00 37.56 478 LEU A CA 1
ATOM 3890 C C . LEU A 1 478 ? 3.394 3.260 -15.386 1.00 37.56 478 LEU A C 1
ATOM 3892 O O . LEU A 1 478 ? 4.416 3.916 -15.250 1.00 37.56 478 LEU A O 1
ATOM 3896 N N . VAL A 1 479 ? 2.875 2.966 -16.566 1.00 37.00 479 VAL A N 1
ATOM 3897 C CA . VAL A 1 479 ? 3.077 3.618 -17.841 1.00 37.00 479 VAL A CA 1
ATOM 3898 C C . VAL A 1 479 ? 1.659 3.828 -18.335 1.00 37.00 479 VAL A C 1
ATOM 3900 O O . VAL A 1 479 ? 1.110 3.058 -19.115 1.00 37.00 479 VAL A O 1
ATOM 3903 N N . LEU A 1 480 ? 1.009 4.836 -17.769 1.00 33.66 480 LEU A N 1
ATOM 3904 C CA . LEU A 1 480 ? -0.263 5.313 -18.278 1.00 33.66 480 LEU A CA 1
ATOM 3905 C C . LEU A 1 480 ? -0.186 6.832 -18.348 1.00 33.66 480 LEU A C 1
ATOM 3907 O O . LEU A 1 480 ? -0.876 7.567 -17.649 1.00 33.66 480 LEU A O 1
ATOM 3911 N N . LEU A 1 481 ? 0.680 7.303 -19.248 1.00 32.59 481 LEU A N 1
ATOM 3912 C CA . LEU A 1 481 ? 0.284 8.449 -20.048 1.00 32.59 481 LEU A CA 1
ATOM 3913 C C . LEU A 1 481 ? -0.936 7.980 -20.834 1.00 32.59 481 LEU A C 1
ATOM 3915 O O . LEU A 1 481 ? -0.853 7.076 -21.659 1.00 32.59 481 LEU A O 1
ATOM 3919 N N . ARG A 1 482 ? -2.084 8.539 -20.468 1.00 29.19 482 ARG A N 1
ATOM 3920 C CA . ARG A 1 482 ? -3.379 8.337 -21.104 1.00 29.19 482 ARG A CA 1
ATOM 3921 C C . ARG A 1 482 ? -3.268 8.767 -22.570 1.00 29.19 482 ARG A C 1
ATOM 3923 O O . ARG A 1 482 ? -3.520 9.921 -22.891 1.00 29.19 482 ARG A O 1
ATOM 3930 N N . LEU A 1 483 ? -2.858 7.853 -23.440 1.00 31.28 483 LEU A N 1
ATOM 3931 C CA . LEU A 1 483 ? -2.987 8.004 -24.879 1.00 31.28 483 LEU A CA 1
ATOM 3932 C C . LEU A 1 483 ? -4.362 7.452 -25.244 1.00 31.28 483 LEU A C 1
ATOM 3934 O O . LEU A 1 483 ? -4.640 6.260 -25.127 1.00 31.28 483 LEU A O 1
ATOM 3938 N N . GLN A 1 484 ? -5.282 8.358 -25.569 1.00 31.27 484 GLN A N 1
ATOM 3939 C CA . GLN A 1 484 ? -6.544 7.986 -26.194 1.00 31.27 484 GLN A CA 1
ATOM 3940 C C . GLN A 1 484 ? -6.228 7.456 -27.601 1.00 31.27 484 GLN A C 1
ATOM 3942 O O . GLN A 1 484 ? -6.072 8.218 -28.558 1.00 31.27 484 GLN A O 1
ATOM 3947 N N . GLY A 1 485 ? -6.118 6.134 -27.717 1.00 29.34 485 GLY A N 1
ATOM 3948 C CA . GLY A 1 485 ? -5.885 5.446 -28.980 1.00 29.34 485 GLY A CA 1
ATOM 3949 C C . GLY A 1 485 ? -6.009 3.934 -28.825 1.00 29.34 485 GLY A C 1
ATOM 3950 O O . GLY A 1 485 ? -5.076 3.289 -28.384 1.00 29.34 485 GLY A O 1
ATOM 3951 N N . ASP A 1 486 ? -7.192 3.427 -29.166 1.00 33.31 486 ASP A N 1
ATOM 3952 C CA . ASP A 1 486 ? -7.532 2.053 -29.566 1.00 33.31 486 ASP A CA 1
ATOM 3953 C C . ASP A 1 486 ? -7.055 0.847 -28.713 1.00 33.31 486 ASP A C 1
ATOM 3955 O O . ASP A 1 486 ? -5.898 0.441 -28.678 1.00 33.31 486 ASP A O 1
ATOM 3959 N N . ILE A 1 487 ? -8.028 0.195 -28.071 1.00 33.72 487 ILE A N 1
ATOM 3960 C CA . ILE A 1 487 ? -7.895 -0.919 -27.110 1.00 33.72 487 ILE A CA 1
ATOM 3961 C C . ILE A 1 487 ? -7.557 -2.267 -27.795 1.00 33.72 487 ILE A C 1
ATOM 3963 O O . ILE A 1 487 ? -7.345 -3.284 -27.130 1.00 33.72 487 ILE A O 1
ATOM 3967 N N . SER A 1 488 ? -7.469 -2.309 -29.123 1.00 29.97 488 SER A N 1
ATOM 3968 C CA . SER A 1 488 ? -7.318 -3.551 -29.893 1.00 29.97 488 SER A CA 1
ATOM 3969 C C . SER A 1 488 ? -5.899 -4.150 -29.888 1.00 29.97 488 SER A C 1
ATOM 3971 O O . SER A 1 488 ? -5.771 -5.375 -29.894 1.00 29.97 488 SER A O 1
ATOM 3973 N N . ALA A 1 489 ? -4.837 -3.345 -29.764 1.00 33.19 489 ALA A N 1
ATOM 3974 C CA . ALA A 1 489 ? -3.447 -3.834 -29.769 1.00 33.19 489 ALA A CA 1
ATOM 3975 C C . ALA A 1 489 ? -2.990 -4.481 -28.437 1.00 33.19 489 ALA A C 1
ATOM 3977 O O . ALA A 1 489 ? -1.998 -5.210 -28.387 1.00 33.19 489 ALA A O 1
ATOM 3978 N N . TYR A 1 490 ? -3.728 -4.255 -27.342 1.00 29.91 490 TYR A N 1
ATOM 3979 C CA . TYR A 1 490 ? -3.336 -4.653 -25.981 1.00 29.91 490 TYR A CA 1
ATOM 3980 C C . TYR A 1 490 ? -3.358 -6.172 -25.730 1.00 29.91 490 TYR A C 1
ATOM 3982 O O . TYR A 1 490 ? -2.581 -6.675 -24.918 1.00 29.91 490 TYR A O 1
ATOM 3990 N N . LYS A 1 491 ? -4.204 -6.938 -26.434 1.00 29.30 491 LYS A N 1
ATOM 3991 C CA . LYS A 1 491 ? -4.330 -8.392 -26.205 1.00 29.30 491 LYS A CA 1
ATOM 3992 C C . LYS A 1 491 ? -3.080 -9.192 -26.592 1.00 29.30 491 LYS A C 1
ATOM 3994 O O . LYS A 1 491 ? -2.900 -10.293 -26.083 1.00 29.30 491 LYS A O 1
ATOM 3999 N N . THR A 1 492 ? -2.207 -8.645 -27.433 1.00 34.72 492 THR A N 1
ATOM 4000 C CA . THR A 1 492 ? -1.046 -9.373 -27.972 1.00 34.72 492 THR A CA 1
ATOM 4001 C C . THR A 1 492 ? 0.204 -9.242 -27.089 1.00 34.72 492 THR A C 1
ATOM 4003 O O . THR A 1 492 ? 1.075 -10.105 -27.120 1.00 34.72 492 THR A O 1
ATOM 4006 N N . LEU A 1 493 ? 0.288 -8.207 -26.244 1.00 32.44 493 LEU A N 1
ATOM 4007 C CA . LEU A 1 493 ? 1.463 -7.929 -25.398 1.00 32.44 493 LEU A CA 1
ATOM 4008 C C . LEU A 1 493 ? 1.423 -8.596 -24.010 1.00 32.44 493 LEU A C 1
ATOM 4010 O O . LEU A 1 493 ? 2.446 -8.643 -23.334 1.00 32.44 493 LEU A O 1
ATOM 4014 N N . VAL A 1 494 ? 0.264 -9.103 -23.575 1.00 30.52 494 VAL A N 1
ATOM 4015 C CA . VAL A 1 494 ? 0.052 -9.650 -22.216 1.00 30.52 494 VAL A CA 1
ATOM 4016 C C . VAL A 1 494 ? 0.254 -11.177 -22.141 1.00 30.52 494 VAL A C 1
ATOM 4018 O O . VAL A 1 494 ? 0.319 -11.723 -21.047 1.00 30.52 494 VAL A O 1
ATOM 4021 N N . ASN A 1 495 ? 0.427 -11.863 -23.276 1.00 28.05 495 ASN A N 1
ATOM 4022 C CA . ASN A 1 495 ? 0.644 -13.318 -23.340 1.00 28.05 495 ASN A CA 1
ATOM 4023 C C . ASN A 1 495 ? 2.135 -13.718 -23.456 1.00 28.05 495 ASN A C 1
ATOM 4025 O O . ASN A 1 495 ? 2.470 -14.577 -24.270 1.00 28.05 495 ASN A O 1
ATOM 4029 N N . ILE A 1 496 ? 3.031 -13.099 -22.675 1.00 30.12 496 ILE A N 1
ATOM 4030 C CA . ILE A 1 496 ? 4.425 -13.566 -22.505 1.00 30.12 496 ILE A CA 1
ATOM 4031 C C . ILE A 1 496 ? 4.622 -14.050 -21.077 1.00 30.12 496 ILE A C 1
ATOM 4033 O O . ILE A 1 496 ? 4.304 -13.255 -20.159 1.00 30.12 496 ILE A O 1
#

Radius of gyration: 34.47 Å; chains: 1; bounding box: 99×45×125 Å

pLDDT: mean 78.87, std 24.92, range [24.16, 98.88]

InterPro domains:
  IPR002913 START domain [PF01852] (23-159)
  IPR002913 START domain [PS50848] (1-169)
  IPR007719 Phytochelatin synthase, N-terminal catalytic domain [PF05023] (258-466)
  IPR007719 Phytochelatin synthase, N-terminal catalytic domain [PS51443] (253-474)
  IPR023393 START-like domain superfamily [G3DSA:3.30.530.20] (1-171)
  IPR038156 Phytochelatin synthase, N-terminal domain superfamily [G3DSA:3.90.70.30] (266-472)
  IPR038765 Papain-like cysteine peptidase superfamily [SSF54001] (263-469)
  IPR040409 Phytochelatin synthase [PTHR33447] (254-480)

Sequence (496 aa):
MRLYIIAIDFSDITASDFVDAQMDLVFRKKWDTNVEKLELVRKDDDTDSELIHWVSKFPYPLYPREYVFVRRRYIDEKDRCIVIANCAIADSANIIPRCEKKYVRVETYRSIMIVRAHKTFECKGFDYILSYYDNPESNIPKYAYNWLVNYGGPYYLHQVHDAAKKLEQKRMEMSINTAETVGVSSKASNDERNGEQEINSMTETEPRSMEGDSKTVNTADEFEILPANVRLYDEKLISSPFENMEHMQHHAIQTQNFYRRKLPPSCINFASPEGKKLFIESLVKGHANIYFRLASHFLTQNEPSYCGLSTLVMVLNALEVDPGRVWKSPWRFYHESMLDCCVPLDDIKKTGITLSQFACLAECNRLCTELKYAESKSEFLNTFRENVKRCMAVDDTILVVSYNRQVLGQTGTGHFSPLGAYHEESDQILIMDVARFKYPPHWVPLTILRDAMLSIDATSGKPRGYLTLKFRSHIQPLVLLRLQGDISAYKTLVNI

Secondary structure (DSSP, 8-state):
-EEEEEEEEEEEEEHHHHHHHHH-HHHHHHH-TTEEEEEEEEEETTTTEEEEEEEE---TTSPPEEEEEEEEEEEETTTTEEEEEEEEPTTGGGTS---TTT-EEES-EEEEEEEEESS-TTSEEEEEEEEEEE--SS---HHHHHHIIIIIHHHHHHHHHHHHHHHHHHHHHHHHHHHHHHHHTT------------------------------------PPPPPS--------------S--S------------TTPPPPTT-EETTSHHHHHHHHHHHHTTTTHHHHHHHHT----SSTTTHHHHHHHHHHHHTT---SS-SBTTB----GGG--SSS-HHHHHHH---HHHHHHHHHHTTEEEEEEE--SSHHHHHHHHHHHHHHHH-SSEEEEEEEEGGGGT-SSSEEEEEEEEEETTTTEEEE--S-TTT---EEEEHHHHHHHHTSBPTTTSSB-EEEEEEE------S--------TTGGGGTS--

Organism: Acanthocheilonema viteae (NCBI:txid6277)

Foldseek 3Di:
DDKDKDKDKFFAFFLVLLVCCPPVQVLVVVQPPQWPDWDFLDADPVQRKTFIWTWGHDDPPDAIETATWIWHWDADQVQQKIKIKIFGDAPCCVVPPDPPVHHDYWRGWIKIKMWGAPPHRRHGIIMIIMIIDTDRVDDDDPVSVVCCVPPVVVVVVVSSVVSSVVSVVVVVVVVVVVVVVVVPVVDDDDDDDDDDDDDDDDDDDDDDDDDDDDDDDDDDDDDDDDDDDDDDDDDDDDDDPDDDDDDDPDPDPPDPDQFADDFDPQKAFCPDPVNVVLQVLQVVVLQFQQQVLLVVQQAAQPAPLCLLLSQLQSVCVSLVQFQVDAPDPPDTGDDSCSQDDQHHPVVSNPQNDAQVSSVVSQVVSQKDKDWDQADPDPVRLVVVLVVSSVQSNDNQKWKKWWFAVVLSVFDDGIGIFIWRGARDVQQWTWTCRNNCRRHHTIIHHSNSRSVRQQDADPVPRTGTGMMMIGGNPDPPPPPDPPDPDDPVVPVVPPPD